Protein AF-A0A4R4UDY0-F1 (afdb_monomer_lite)

InterPro domains:
  IPR011055 Duplicated hybrid motif [G3DSA:2.70.70.10] (21-161)
  IPR011055 Duplicated hybrid motif [SSF51261] (50-154)
  IPR016047 M23ase, beta-sheet core domain [PF01551] (71-154)
  IPR050570 Bacterial cell wall metabolism enzyme [PTHR21666] (38-166)

pLDDT: mean 85.07, std 16.17, range [31.94, 98.69]

Foldseek 3Di:
DDDDDDDDDDDDDDPPPPPPPPPPPPPPPPPPDWFDPDPQFWQQAAAQQKWKKAADDPPDPQKIKTHRPPDAQFFGFGWGRAWFFWQDADQDAQQGTKIKGDPDRQKIKMKGQFPHAPDHGRDTDGQGFTGGGWHHGHNGPTTIIMMFMGGNNHTDFDDHPNDTDDHPGDMDMDTTNRNIFAKWWWWQFQQQQWIFTHHLVLDDGTDIDRDDHHPWAFQWWFADPDSWTWGWTQDLQQQWIWTQDPVRDIDIGHDDPSDGDWHWAWWFADPDPITWTWTQRQVQQWIWTQDPVRDTDIDHDPPRHPQWHWQWWFADPDPIIWTWTQRLQQCWIWTQDPVRDTDIDRHGDRRWAWAWGRNDNDDTIWTWTQDLQQCWIWTQDPVRDTDIHRNDDNDPRIHINIIGHD

Sequence (406 aa):
MGPVRRTAGLVVVVCSALTIGIASGAAEAASKTSAGPRPDFRAPWPCKQIRDYFHHSSEVSNAIDFNVAGSADLGTPALASAAGTVVSARSNGGYGNEVVVDHGGGWRTRVAHLNTFSVAAGQAVARGQELGKVGSTGNSSGPHLHYEQIADGVRVPIVVDGAAMRYDGQTYRHTSNNCGTISNLAVYRSSEAMFYIRHLDGSGAPRQVRFGQRDDLPAVGHYEDSNFDNLAVYRQSDSAFHIRKANGDPWRIPFGDGTKGDLPAPGRFENSNYDNLAVFRPSNGTFYIRSADGSTLPVPFPNAREGDVPAIGHYENSSYDNLAIYRRSEGAYYIRWASGKVDKIQFGNPGDLPAPGYFQAGRYTNLAVYRPSTSTFHIRMADLSITRIVFGDGSKGDRPAIGKFE

Secondary structure (DSSP, 8-state):
--PPPP--------------------------PPP-SPP-PPPSS-TT-EEEEE---TTSTTEEEEEETTS--TTPEEE-SSSEEEEEEEE-GGG-EEEEEE-STTEEEEEEEEEEE---TT-EE-TT-EEEEEB--SS-SS-BEEEEEEETTEEE--EETTEEPP-SS--EEEE----TT-PBEEEEETTTTEEEEE-TT--SPPEEEE-S-TTPEE--B--SSSSSPBPEEEETTTTEEEEE-TTS-EEEEE-SSS-S--EE--B--SSSSSPBPEEEETTTTEEEEE-TTS-EEEEEPTT--TTEEE--B--SSSSSPBPEEEETTTTEEEEE-TTS-EEEEE-S-TT-EE--B--SSSSSPBPEEEEGGGTEEEEE-TTS-EEEEE-SS--TTEEE--B---

Organism: NCBI:txid1848322

Structure (mmCIF, N/CA/C/O backbone):
data_AF-A0A4R4UDY0-F1
#
_entry.id   AF-A0A4R4UDY0-F1
#
loop_
_atom_site.group_PDB
_atom_site.id
_atom_site.type_symbol
_atom_site.label_atom_id
_atom_site.label_alt_id
_atom_site.label_comp_id
_atom_site.label_asym_id
_atom_site.label_entity_id
_atom_site.label_seq_id
_atom_site.pdbx_PDB_ins_code
_atom_site.Cartn_x
_atom_site.Cartn_y
_atom_site.Cartn_z
_atom_site.occupancy
_atom_site.B_iso_or_equiv
_atom_site.auth_seq_id
_atom_site.auth_comp_id
_atom_site.auth_asym_id
_atom_site.auth_atom_id
_atom_site.pdbx_PDB_model_num
ATOM 1 N N . MET A 1 1 ? 84.890 60.212 40.123 1.00 40.66 1 MET A N 1
ATOM 2 C CA . MET A 1 1 ? 84.883 58.763 40.426 1.00 40.66 1 MET A CA 1
ATOM 3 C C . MET A 1 1 ? 83.659 58.162 39.751 1.00 40.66 1 MET A C 1
ATOM 5 O O . MET A 1 1 ? 82.574 58.592 40.089 1.00 40.66 1 MET A O 1
ATOM 9 N N . GLY A 1 2 ? 83.673 57.265 38.775 1.00 39.62 2 GLY A N 1
ATOM 10 C CA . GLY A 1 2 ? 84.636 56.764 37.794 1.00 39.62 2 GLY A CA 1
ATOM 11 C C . GLY A 1 2 ? 83.768 56.148 36.666 1.00 39.62 2 GLY A C 1
ATOM 12 O O . GLY A 1 2 ? 82.659 55.699 36.964 1.00 39.62 2 GLY A O 1
ATOM 13 N N . PRO A 1 3 ? 84.170 56.189 35.384 1.00 43.31 3 PRO A N 1
ATOM 14 C CA . PRO A 1 3 ? 83.298 55.782 34.284 1.00 43.31 3 PRO A CA 1
ATOM 15 C C . PRO A 1 3 ? 83.154 54.256 34.199 1.00 43.31 3 PRO A C 1
ATOM 17 O O . PRO A 1 3 ? 84.120 53.504 34.337 1.00 43.31 3 PRO A O 1
ATOM 20 N N . VAL A 1 4 ? 81.915 53.824 33.961 1.00 42.16 4 VAL A N 1
ATOM 21 C CA . VAL A 1 4 ? 81.475 52.429 33.861 1.00 42.16 4 VAL A CA 1
ATOM 22 C C . VAL A 1 4 ? 82.091 51.763 32.626 1.00 42.16 4 VAL A C 1
ATOM 24 O O . VAL A 1 4 ? 81.915 52.216 31.494 1.00 42.16 4 VAL A O 1
ATOM 27 N N . ARG A 1 5 ? 82.828 50.672 32.863 1.00 42.75 5 ARG A N 1
ATOM 28 C CA . ARG A 1 5 ? 83.401 49.789 31.840 1.00 42.75 5 ARG A CA 1
ATOM 29 C C . ARG A 1 5 ? 82.304 48.938 31.201 1.00 42.75 5 ARG A C 1
ATOM 31 O O . ARG A 1 5 ? 81.519 48.301 31.896 1.00 42.75 5 ARG A O 1
ATOM 38 N N . ARG A 1 6 ? 82.304 48.904 29.867 1.00 41.53 6 ARG A N 1
ATOM 39 C CA . ARG A 1 6 ? 81.510 47.996 29.033 1.00 41.53 6 ARG A CA 1
ATOM 40 C C . ARG A 1 6 ? 82.044 46.568 29.173 1.00 41.53 6 ARG A C 1
ATOM 42 O O . ARG A 1 6 ? 83.209 46.328 28.868 1.00 41.53 6 ARG A O 1
ATOM 49 N N . THR A 1 7 ? 81.192 45.633 29.574 1.00 43.50 7 THR A N 1
ATOM 50 C CA . THR A 1 7 ? 81.410 44.191 29.419 1.00 43.50 7 THR A CA 1
ATOM 51 C C . THR A 1 7 ? 80.492 43.672 28.316 1.00 43.50 7 THR A C 1
ATOM 53 O O . THR A 1 7 ? 79.285 43.900 28.325 1.00 43.50 7 THR A O 1
ATOM 56 N N . ALA A 1 8 ? 81.096 43.027 27.319 1.00 39.06 8 ALA A N 1
ATOM 57 C CA . ALA A 1 8 ? 80.409 42.380 26.212 1.00 39.06 8 ALA A CA 1
ATOM 58 C C . ALA A 1 8 ? 79.735 41.092 26.709 1.00 39.06 8 ALA A C 1
ATOM 60 O O . ALA A 1 8 ? 80.410 40.179 27.180 1.00 39.06 8 ALA A O 1
ATOM 61 N N . GLY A 1 9 ? 78.406 41.036 26.621 1.00 37.38 9 GLY A N 1
ATOM 62 C CA . GLY A 1 9 ? 77.625 39.820 26.820 1.00 37.38 9 GLY A CA 1
ATOM 63 C C . GLY A 1 9 ? 77.517 39.049 25.508 1.00 37.38 9 GLY A C 1
ATOM 64 O O . GLY A 1 9 ? 76.977 39.558 24.528 1.00 37.38 9 GLY A O 1
ATOM 65 N N . LEU A 1 10 ? 78.053 37.832 25.498 1.00 36.06 10 LEU A N 1
ATOM 66 C CA . LEU A 1 10 ? 77.911 36.845 24.434 1.00 36.06 10 LEU A CA 1
ATOM 67 C C . LEU A 1 10 ? 76.435 36.407 24.354 1.00 36.06 10 LEU A C 1
ATOM 69 O O . LEU A 1 10 ? 75.957 35.683 25.224 1.00 36.06 10 LEU A O 1
ATOM 73 N N . VAL A 1 11 ? 75.702 36.858 23.334 1.00 38.06 11 VAL A N 1
ATOM 74 C CA . VAL A 1 11 ? 74.357 36.350 23.023 1.00 38.06 11 VAL A CA 1
ATOM 75 C C . VAL A 1 11 ? 74.519 35.088 22.181 1.00 38.06 11 VAL A C 1
ATOM 77 O O . VAL A 1 11 ? 74.961 35.143 21.036 1.00 38.06 11 VAL A O 1
ATOM 80 N N . VAL A 1 12 ? 74.174 33.941 22.763 1.00 38.50 12 VAL A N 1
ATOM 81 C CA . VAL A 1 12 ? 74.032 32.674 22.041 1.00 38.50 12 VAL A CA 1
ATOM 82 C C . VAL A 1 12 ? 72.767 32.765 21.187 1.00 38.50 12 VAL A C 1
ATOM 84 O O . VAL A 1 12 ? 71.652 32.714 21.703 1.00 38.50 12 VAL A O 1
ATOM 87 N N . VAL A 1 13 ? 72.937 32.927 19.876 1.00 38.19 13 VAL A N 1
ATOM 88 C CA . VAL A 1 13 ? 71.858 32.778 18.894 1.00 38.19 13 VAL A CA 1
ATOM 89 C C . VAL A 1 13 ? 71.646 31.282 18.674 1.00 38.19 13 VAL A C 1
ATOM 91 O O . VAL A 1 13 ? 72.455 30.616 18.032 1.00 38.19 13 VAL A O 1
ATOM 94 N N . VAL A 1 14 ? 70.564 30.739 19.229 1.00 38.47 14 VAL A N 1
ATOM 95 C CA . VAL A 1 14 ? 70.079 29.405 18.866 1.00 38.47 14 VAL A CA 1
ATOM 96 C C . VAL A 1 14 ? 69.400 29.530 17.502 1.00 38.47 14 VAL A C 1
ATOM 98 O O . VAL A 1 14 ? 68.281 30.025 17.398 1.00 38.47 14 VAL A O 1
ATOM 101 N N . CYS A 1 15 ? 70.092 29.111 16.442 1.00 31.94 15 CYS A N 1
ATOM 102 C CA . CYS A 1 15 ? 69.488 28.899 15.129 1.00 31.94 15 CYS A CA 1
ATOM 103 C C . CYS A 1 15 ? 68.522 27.710 15.211 1.00 31.94 15 CYS A C 1
ATOM 105 O O . CYS A 1 15 ? 68.931 26.555 15.100 1.00 31.94 15 CYS A O 1
ATOM 107 N N . SER A 1 16 ? 67.231 27.979 15.392 1.00 39.44 16 SER A N 1
ATOM 108 C CA . SER A 1 16 ? 66.182 26.997 15.125 1.00 39.44 16 SER A CA 1
ATOM 109 C C . SER A 1 16 ? 66.080 26.813 13.610 1.00 39.44 16 SER A C 1
ATOM 111 O O . SER A 1 16 ? 65.506 27.644 12.909 1.00 39.44 16 SER A O 1
ATOM 113 N N . ALA A 1 17 ? 66.685 25.746 13.090 1.00 39.19 17 ALA A N 1
ATOM 114 C CA . ALA A 1 17 ? 66.494 25.329 11.709 1.00 39.19 17 ALA A CA 1
ATOM 115 C C . ALA A 1 17 ? 65.023 24.931 11.516 1.00 39.19 17 ALA A C 1
ATOM 117 O O . ALA A 1 17 ? 64.579 23.890 11.996 1.00 39.19 17 ALA A O 1
ATOM 118 N N . LEU A 1 18 ? 64.260 25.787 10.837 1.00 36.94 18 LEU A N 1
ATOM 119 C CA . LEU A 1 18 ? 62.911 25.480 10.384 1.00 36.94 18 LEU A CA 1
ATOM 120 C C . LEU A 1 18 ? 63.035 24.530 9.185 1.00 36.94 18 LEU A C 1
ATOM 122 O O . LEU A 1 18 ? 63.190 24.959 8.043 1.00 36.94 18 LEU A O 1
ATOM 126 N N . THR A 1 19 ? 63.024 23.225 9.438 1.00 38.09 19 THR A N 1
ATOM 127 C CA . THR A 1 19 ? 62.835 22.239 8.377 1.00 38.09 19 THR A CA 1
ATOM 128 C C . THR A 1 19 ? 61.387 22.329 7.909 1.00 38.09 19 THR A C 1
ATOM 130 O O . THR A 1 19 ? 60.463 21.860 8.569 1.00 38.09 19 THR A O 1
ATOM 133 N N . ILE A 1 20 ? 61.178 22.959 6.752 1.00 42.53 20 ILE A N 1
ATOM 134 C CA . ILE A 1 20 ? 59.930 22.833 6.000 1.00 42.53 20 ILE A CA 1
ATOM 135 C C . ILE A 1 20 ? 59.875 21.383 5.514 1.00 42.53 20 ILE A C 1
ATOM 137 O O . ILE A 1 20 ? 60.426 21.027 4.474 1.00 42.53 20 ILE A O 1
ATOM 141 N N . GLY A 1 21 ? 59.263 20.522 6.323 1.00 37.59 21 GLY A N 1
ATOM 142 C CA . GLY A 1 21 ? 58.846 19.201 5.894 1.00 37.59 21 GLY A CA 1
ATOM 143 C C . GLY A 1 21 ? 57.760 19.383 4.847 1.00 37.59 21 GLY A C 1
ATOM 144 O O . GLY A 1 21 ? 56.622 19.708 5.177 1.00 37.59 21 GLY A O 1
ATOM 145 N N . ILE A 1 22 ? 58.117 19.202 3.577 1.00 42.69 22 ILE A N 1
ATOM 146 C CA . ILE A 1 22 ? 57.141 19.024 2.510 1.00 42.69 22 ILE A CA 1
ATOM 147 C C . ILE A 1 22 ? 56.480 17.679 2.806 1.00 42.69 22 ILE A C 1
ATOM 149 O O . ILE A 1 22 ? 57.000 16.624 2.448 1.00 42.69 22 ILE A O 1
ATOM 153 N N . ALA A 1 23 ? 55.371 17.709 3.544 1.00 40.59 23 ALA A N 1
ATOM 154 C CA . ALA A 1 23 ? 54.491 16.565 3.648 1.00 40.59 23 ALA A CA 1
ATOM 155 C C . ALA A 1 23 ? 53.982 16.299 2.230 1.00 40.59 23 ALA A C 1
ATOM 157 O O . ALA A 1 23 ? 53.102 16.995 1.722 1.00 40.59 23 ALA A O 1
ATOM 158 N N . SER A 1 24 ? 54.593 15.323 1.562 1.00 47.44 24 SER A N 1
ATOM 159 C CA . SER A 1 24 ? 53.989 14.684 0.407 1.00 47.44 24 SER A CA 1
ATOM 160 C C . SER A 1 24 ? 52.741 13.985 0.928 1.00 47.44 24 SER A C 1
ATOM 162 O O . SER A 1 24 ? 52.773 12.854 1.404 1.00 47.44 24 SER A O 1
ATOM 164 N N . GLY A 1 25 ? 51.627 14.714 0.913 1.00 39.59 25 GLY A N 1
ATOM 165 C CA . GLY A 1 25 ? 50.310 14.121 1.002 1.00 39.59 25 GLY A CA 1
ATOM 166 C C . GLY A 1 25 ? 50.135 13.263 -0.238 1.00 39.59 25 GLY A C 1
ATOM 167 O O . GLY A 1 25 ? 49.620 13.727 -1.252 1.00 39.59 25 GLY A O 1
ATOM 168 N N . ALA A 1 26 ? 50.605 12.018 -0.176 1.00 41.47 26 ALA A N 1
ATOM 169 C CA . ALA A 1 26 ? 49.999 10.966 -0.956 1.00 41.47 26 ALA A CA 1
ATOM 170 C C . ALA A 1 26 ? 48.538 10.959 -0.512 1.00 41.47 26 ALA A C 1
ATOM 172 O O . ALA A 1 26 ? 48.216 10.510 0.585 1.00 41.47 26 ALA A O 1
ATOM 173 N N . ALA A 1 27 ? 47.671 11.569 -1.320 1.00 43.50 27 ALA A N 1
ATOM 174 C CA . ALA A 1 27 ? 46.255 11.306 -1.228 1.00 43.50 27 ALA A CA 1
ATOM 175 C C . ALA A 1 27 ? 46.132 9.785 -1.311 1.00 43.50 27 ALA A C 1
ATOM 177 O O . ALA A 1 27 ? 46.446 9.199 -2.350 1.00 43.50 27 ALA A O 1
ATOM 178 N N . GLU A 1 28 ? 45.768 9.145 -0.200 1.00 41.00 28 GLU A N 1
ATOM 179 C CA . GLU A 1 28 ? 45.269 7.783 -0.235 1.00 41.00 28 GLU A CA 1
ATOM 180 C C . GLU A 1 28 ? 44.156 7.796 -1.272 1.00 41.00 28 GLU A C 1
ATOM 182 O O . GLU A 1 28 ? 43.110 8.424 -1.088 1.00 41.00 28 GLU A O 1
ATOM 187 N N . ALA A 1 29 ? 44.436 7.189 -2.425 1.00 40.78 29 ALA A N 1
ATOM 188 C CA . ALA A 1 29 ? 43.420 6.901 -3.404 1.00 40.78 29 ALA A CA 1
ATOM 189 C C . ALA A 1 29 ? 42.373 6.092 -2.648 1.00 40.78 29 ALA A C 1
ATOM 191 O O . ALA A 1 29 ? 42.634 4.947 -2.276 1.00 40.78 29 ALA A O 1
ATOM 192 N N . ALA A 1 30 ? 41.236 6.724 -2.347 1.00 43.97 30 ALA A N 1
ATOM 193 C CA . ALA A 1 30 ? 40.106 6.054 -1.745 1.00 43.97 30 ALA A CA 1
ATOM 194 C C . ALA A 1 30 ? 39.859 4.799 -2.581 1.00 43.97 30 ALA A C 1
ATOM 196 O O . ALA A 1 30 ? 39.531 4.889 -3.769 1.00 43.97 30 ALA A O 1
ATOM 197 N N . SER A 1 31 ? 40.126 3.640 -1.979 1.00 41.72 31 SER A N 1
ATOM 198 C CA . SER A 1 31 ? 39.797 2.350 -2.559 1.00 41.72 31 SER A CA 1
ATOM 199 C C . SER A 1 31 ? 38.344 2.445 -2.998 1.00 41.72 31 SER A C 1
ATOM 201 O O . SER A 1 31 ? 37.472 2.694 -2.163 1.00 41.72 31 SER A O 1
ATOM 203 N N . LYS A 1 32 ? 38.088 2.356 -4.310 1.00 49.34 32 LYS A N 1
ATOM 204 C CA . LYS A 1 32 ? 36.725 2.251 -4.827 1.00 49.34 32 LYS A CA 1
ATOM 205 C C . LYS A 1 32 ? 36.153 0.979 -4.218 1.00 49.34 32 LYS A C 1
ATOM 207 O O . LYS A 1 32 ? 36.441 -0.116 -4.691 1.00 49.34 32 LYS A O 1
ATOM 212 N N . THR A 1 33 ? 35.409 1.127 -3.130 1.00 54.09 33 THR A N 1
ATOM 213 C CA . THR A 1 33 ? 34.616 0.048 -2.561 1.00 54.09 33 THR A CA 1
ATOM 214 C C . THR A 1 33 ? 33.698 -0.435 -3.670 1.00 54.09 33 THR A C 1
ATOM 216 O O . THR A 1 33 ? 32.948 0.370 -4.218 1.00 54.09 33 THR A O 1
ATOM 219 N N . SER A 1 34 ? 33.813 -1.710 -4.035 1.00 77.81 34 SER A N 1
ATOM 220 C CA . SER A 1 34 ? 32.902 -2.348 -4.978 1.00 77.81 34 SER A CA 1
ATOM 221 C C . SER A 1 34 ? 31.464 -2.183 -4.504 1.00 77.81 34 SER A C 1
ATOM 223 O O . SER A 1 34 ? 31.216 -2.204 -3.294 1.00 77.81 34 SER A O 1
ATOM 225 N N . ALA A 1 35 ? 30.539 -2.090 -5.452 1.00 84.12 35 ALA A N 1
ATOM 226 C CA . ALA A 1 35 ? 29.121 -1.983 -5.191 1.00 84.12 35 ALA A CA 1
ATOM 227 C C . ALA A 1 35 ? 28.714 -3.065 -4.192 1.00 84.12 35 ALA A C 1
ATOM 229 O O . ALA A 1 35 ? 29.203 -4.201 -4.231 1.00 84.12 35 ALA A O 1
ATOM 230 N N . GLY A 1 36 ? 27.826 -2.690 -3.276 1.00 80.88 36 GLY A N 1
ATOM 231 C CA . GLY A 1 36 ? 27.276 -3.603 -2.288 1.00 80.88 36 GLY A CA 1
ATOM 232 C C . GLY A 1 36 ? 26.462 -4.729 -2.939 1.00 80.88 36 GLY A C 1
ATOM 233 O O . GLY A 1 36 ? 26.394 -4.842 -4.168 1.00 80.88 36 GLY A O 1
ATOM 234 N N . PRO A 1 37 ? 25.796 -5.572 -2.134 1.00 83.75 37 PRO A N 1
ATOM 235 C CA . PRO A 1 37 ? 24.913 -6.611 -2.652 1.00 83.75 37 PRO A CA 1
ATOM 236 C C . PRO A 1 37 ? 23.915 -6.046 -3.667 1.00 83.75 37 PRO A C 1
ATOM 238 O O . PRO A 1 37 ? 23.317 -4.994 -3.441 1.00 83.75 37 PRO A O 1
ATOM 241 N N . ARG A 1 38 ? 23.743 -6.743 -4.796 1.00 85.56 38 ARG A N 1
ATOM 242 C CA . ARG A 1 38 ? 22.793 -6.332 -5.834 1.00 85.56 38 ARG A CA 1
ATOM 243 C C . ARG A 1 38 ? 21.373 -6.300 -5.248 1.00 85.56 38 ARG A C 1
ATOM 245 O O . ARG A 1 38 ? 20.941 -7.329 -4.725 1.00 85.56 38 ARG A O 1
ATOM 252 N N . PRO A 1 39 ? 20.631 -5.185 -5.378 1.00 83.38 39 PRO A N 1
ATOM 253 C CA . PRO A 1 39 ? 19.218 -5.151 -5.029 1.00 83.38 39 PRO A CA 1
ATOM 254 C C . PRO A 1 39 ? 18.422 -6.212 -5.795 1.00 83.38 39 PRO A C 1
ATOM 256 O O . PRO A 1 39 ? 18.735 -6.535 -6.941 1.00 83.38 39 PRO A O 1
ATOM 259 N N . ASP A 1 40 ? 17.350 -6.718 -5.191 1.00 82.00 40 ASP A N 1
ATOM 260 C CA . ASP A 1 40 ? 16.395 -7.608 -5.859 1.00 82.00 40 ASP A CA 1
ATOM 261 C C . ASP A 1 40 ? 15.564 -6.829 -6.894 1.00 82.00 40 ASP A C 1
ATOM 263 O O . ASP A 1 40 ? 14.416 -6.432 -6.664 1.00 82.00 40 ASP A O 1
ATOM 267 N N . PHE A 1 41 ? 16.196 -6.537 -8.031 1.00 91.31 41 PHE A N 1
ATOM 268 C CA . PHE A 1 41 ? 15.585 -5.810 -9.127 1.00 91.31 41 PHE A CA 1
ATOM 269 C C . PHE A 1 41 ? 14.473 -6.635 -9.758 1.00 91.31 41 PHE A C 1
ATOM 271 O O . PHE A 1 41 ? 14.642 -7.797 -10.123 1.00 91.31 41 PHE A O 1
ATOM 278 N N . ARG A 1 42 ? 13.325 -5.995 -9.943 1.00 92.00 42 ARG A N 1
ATOM 279 C CA . ARG A 1 42 ? 12.190 -6.539 -10.679 1.00 92.00 42 ARG A CA 1
ATOM 280 C C . ARG A 1 42 ? 12.130 -5.920 -12.065 1.00 92.00 42 ARG A C 1
ATOM 282 O O . ARG A 1 42 ? 12.609 -4.802 -12.279 1.00 92.00 42 ARG A O 1
ATOM 289 N N . ALA A 1 43 ? 11.550 -6.645 -13.012 1.00 95.25 43 ALA A N 1
ATOM 290 C CA . ALA A 1 43 ? 11.387 -6.161 -14.376 1.00 95.25 43 ALA A CA 1
ATOM 291 C C . ALA A 1 43 ? 10.713 -4.764 -14.406 1.00 95.25 43 ALA A C 1
ATOM 293 O O . ALA A 1 43 ? 9.707 -4.568 -13.730 1.00 95.25 43 ALA A O 1
ATOM 294 N N . PRO A 1 44 ? 11.224 -3.757 -15.134 1.00 95.12 44 PRO A N 1
ATOM 295 C CA . PRO A 1 44 ? 10.741 -2.365 -15.075 1.00 95.12 44 PRO A CA 1
ATOM 296 C C . PRO A 1 44 ? 9.382 -2.122 -15.770 1.00 95.12 44 PRO A C 1
ATOM 298 O O . PRO A 1 44 ? 9.150 -1.067 -16.352 1.00 95.12 44 PRO A O 1
ATOM 301 N N . TRP A 1 45 ? 8.461 -3.082 -15.725 1.00 92.44 45 TRP A N 1
ATOM 302 C CA . TRP A 1 45 ? 7.125 -2.999 -16.317 1.00 92.44 45 TRP A CA 1
ATOM 303 C C . TRP A 1 45 ? 6.097 -3.767 -15.462 1.00 92.44 45 TRP A C 1
ATOM 305 O O . TRP A 1 45 ? 6.497 -4.550 -14.593 1.00 92.44 45 TRP A O 1
ATOM 315 N N . PRO A 1 46 ? 4.781 -3.552 -15.665 1.00 84.06 46 PRO A N 1
ATOM 316 C CA . PRO A 1 46 ? 3.730 -4.095 -14.805 1.00 84.06 46 PRO A CA 1
ATOM 317 C C . PRO A 1 46 ? 3.814 -5.596 -14.500 1.00 84.06 46 PRO A C 1
ATOM 319 O O . PRO A 1 46 ? 4.147 -6.412 -15.358 1.00 84.06 46 PRO A O 1
ATOM 322 N N . CYS A 1 47 ? 3.444 -5.947 -13.267 1.00 80.31 47 CYS A N 1
ATOM 323 C CA . CYS A 1 47 ? 3.288 -7.316 -12.770 1.00 80.31 47 CYS A CA 1
ATOM 324 C C . CYS A 1 47 ? 2.596 -8.231 -13.783 1.00 80.31 47 CYS A C 1
ATOM 326 O O . CYS A 1 47 ? 1.554 -7.876 -14.332 1.00 80.31 47 CYS A O 1
ATOM 328 N N . LYS A 1 48 ? 3.153 -9.426 -13.989 1.00 79.62 48 LYS A N 1
ATOM 329 C CA . LYS A 1 48 ? 2.648 -10.478 -14.887 1.00 79.62 48 LYS A CA 1
ATOM 330 C C . LYS A 1 48 ? 2.513 -10.087 -16.357 1.00 79.62 48 LYS A C 1
ATOM 332 O O . LYS A 1 48 ? 2.212 -10.957 -17.170 1.00 79.62 48 LYS A O 1
ATOM 337 N N . GLN A 1 49 ? 2.803 -8.843 -16.735 1.00 81.62 49 GLN A N 1
ATOM 338 C CA . GLN A 1 49 ? 2.951 -8.50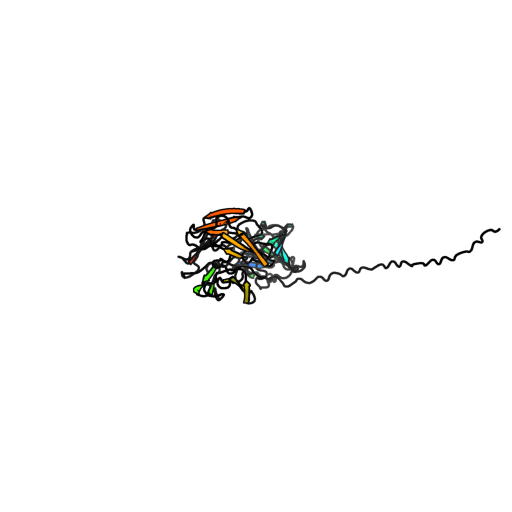5 -18.137 1.00 81.62 49 GLN A CA 1
ATOM 339 C C . GLN A 1 49 ? 4.202 -9.195 -18.678 1.00 81.62 49 GLN A C 1
ATOM 341 O O . GLN A 1 49 ? 5.267 -9.245 -18.047 1.00 81.62 49 GLN A O 1
ATOM 346 N N . ILE A 1 50 ? 4.032 -9.729 -19.878 1.00 87.56 50 ILE A N 1
ATOM 347 C CA . ILE A 1 50 ? 5.060 -10.437 -20.607 1.00 87.56 50 ILE A CA 1
ATOM 348 C C . ILE A 1 50 ? 5.671 -9.484 -21.629 1.00 87.56 50 ILE A C 1
ATOM 350 O O . ILE A 1 50 ? 4.943 -8.840 -22.390 1.00 87.56 50 ILE A O 1
ATOM 354 N N . ARG A 1 51 ? 7.000 -9.398 -21.640 1.00 91.75 51 ARG A N 1
ATOM 355 C CA . ARG A 1 51 ? 7.744 -8.668 -22.663 1.00 91.75 51 ARG A CA 1
ATOM 356 C C . ARG A 1 51 ? 8.719 -9.582 -23.375 1.00 91.75 51 ARG A C 1
ATOM 358 O O . ARG A 1 51 ? 9.346 -10.438 -22.745 1.00 91.75 51 ARG A O 1
ATOM 365 N N . ASP A 1 52 ? 8.815 -9.381 -24.678 1.00 92.81 52 ASP A N 1
ATOM 366 C CA . ASP A 1 52 ? 9.894 -9.926 -25.480 1.00 92.81 52 ASP A CA 1
ATOM 367 C C . ASP A 1 52 ? 11.113 -9.013 -25.306 1.00 92.81 52 ASP A C 1
ATOM 369 O O . ASP A 1 52 ? 10.974 -7.797 -25.169 1.00 92.81 52 ASP A O 1
ATOM 373 N N . TYR A 1 53 ? 12.302 -9.596 -25.237 1.00 91.62 53 TYR A N 1
ATOM 374 C CA . TYR A 1 53 ? 13.545 -8.859 -25.079 1.00 91.62 53 TYR A CA 1
ATOM 375 C C . TYR A 1 53 ? 14.631 -9.442 -25.962 1.00 91.62 53 TYR A C 1
ATOM 377 O O . TYR A 1 53 ? 14.673 -10.648 -26.218 1.00 91.62 53 TYR A O 1
ATOM 385 N N . PHE A 1 54 ? 15.514 -8.572 -26.421 1.00 83.88 54 PHE A N 1
ATOM 386 C CA . PHE A 1 54 ? 16.681 -8.943 -27.199 1.00 83.88 54 PHE A CA 1
ATOM 387 C C . PHE A 1 54 ? 17.774 -7.893 -27.000 1.00 83.88 54 PHE A C 1
ATOM 389 O O . PHE A 1 54 ? 17.538 -6.796 -26.492 1.00 83.88 54 PHE A O 1
ATOM 396 N N . HIS A 1 55 ? 18.994 -8.250 -27.377 1.00 81.12 55 HIS A N 1
ATOM 397 C CA . HIS A 1 55 ? 20.132 -7.345 -27.341 1.00 81.12 55 HIS A CA 1
ATOM 398 C C . HIS A 1 55 ? 20.438 -6.888 -28.773 1.00 81.12 55 HIS A C 1
ATOM 400 O O . HIS A 1 55 ? 20.831 -7.709 -29.600 1.00 81.12 55 HIS A O 1
ATOM 406 N N . HIS A 1 56 ? 20.195 -5.609 -29.085 1.00 62.66 56 HIS A N 1
ATOM 407 C CA . HIS A 1 56 ? 20.151 -5.122 -30.470 1.00 62.66 56 HIS A CA 1
ATOM 408 C C . HIS A 1 56 ? 21.538 -4.953 -31.132 1.00 62.66 56 HIS A C 1
ATOM 410 O O . HIS A 1 56 ? 21.635 -5.118 -32.347 1.00 62.66 56 HIS A O 1
ATOM 416 N N . SER A 1 57 ? 22.629 -4.639 -30.417 1.00 61.78 57 SER A N 1
ATOM 417 C CA . SER A 1 57 ? 23.978 -4.629 -31.023 1.00 61.78 57 SER A CA 1
ATOM 418 C C . SER A 1 57 ? 25.124 -4.518 -30.007 1.00 61.78 57 SER A C 1
ATOM 420 O O . SER A 1 57 ? 24.953 -4.058 -28.879 1.00 61.78 57 SER A O 1
ATOM 422 N N . SER A 1 58 ? 26.334 -4.854 -30.466 1.00 52.28 58 SER A N 1
ATOM 423 C CA . SER A 1 58 ? 27.612 -4.725 -29.751 1.00 52.28 58 SER A CA 1
ATOM 424 C C . SER A 1 58 ? 28.040 -3.285 -29.410 1.00 52.28 58 SER A C 1
ATOM 426 O O . SER A 1 58 ? 29.086 -3.107 -28.789 1.00 52.28 58 SER A O 1
ATOM 428 N N . GLU A 1 59 ? 27.286 -2.255 -29.811 1.00 53.91 59 GLU A N 1
ATOM 429 C CA . GLU A 1 59 ? 27.624 -0.843 -29.555 1.00 53.91 59 GLU A CA 1
ATOM 430 C C . GLU A 1 59 ? 27.241 -0.371 -28.140 1.00 53.91 59 GLU A C 1
ATOM 432 O O . GLU A 1 59 ? 27.807 0.606 -27.645 1.00 53.91 59 GLU A O 1
ATOM 437 N N . VAL A 1 60 ? 26.329 -1.071 -27.447 1.00 64.31 60 VAL A N 1
ATOM 438 C CA . VAL A 1 60 ? 25.876 -0.695 -26.095 1.00 64.31 60 VAL A CA 1
ATOM 439 C C . VAL A 1 60 ? 26.039 -1.863 -25.126 1.00 64.31 60 VAL A C 1
ATOM 441 O O . VAL A 1 60 ? 25.165 -2.712 -24.990 1.00 64.31 60 VAL A O 1
ATOM 444 N N . SER A 1 61 ? 27.162 -1.917 -24.408 1.00 75.31 61 SER A N 1
ATOM 445 C CA . SER A 1 61 ? 27.398 -2.992 -23.440 1.00 75.31 61 SER A CA 1
ATOM 446 C C . SER A 1 61 ? 26.353 -2.999 -22.315 1.00 75.31 61 SER A C 1
ATOM 448 O O . SER A 1 61 ? 26.093 -1.979 -21.674 1.00 75.31 61 SER A O 1
ATOM 450 N N . ASN A 1 62 ? 25.796 -4.185 -22.045 1.00 86.56 62 ASN A N 1
ATOM 451 C CA . ASN A 1 62 ? 24.904 -4.469 -20.916 1.00 86.56 62 ASN A CA 1
ATOM 452 C C . ASN A 1 62 ? 23.594 -3.653 -20.865 1.00 86.56 62 ASN A C 1
ATOM 454 O O . ASN A 1 62 ? 23.046 -3.434 -19.784 1.00 86.56 62 ASN A O 1
ATOM 458 N N . ALA A 1 63 ? 23.061 -3.264 -22.024 1.00 88.62 63 ALA A N 1
ATOM 459 C CA . ALA A 1 63 ? 21.708 -2.728 -22.165 1.00 88.62 63 ALA A CA 1
ATOM 460 C C . ALA A 1 63 ? 20.790 -3.722 -22.891 1.00 88.62 63 ALA A C 1
ATOM 462 O O . ALA A 1 63 ? 21.251 -4.495 -23.739 1.00 88.62 63 ALA A O 1
ATOM 463 N N . ILE A 1 64 ? 19.505 -3.718 -22.536 1.00 91.38 64 ILE A N 1
ATOM 464 C CA . ILE A 1 64 ? 18.477 -4.554 -23.170 1.00 91.38 64 ILE A CA 1
ATOM 465 C C . ILE A 1 64 ? 17.249 -3.710 -23.483 1.00 91.38 64 ILE A C 1
ATOM 467 O O . ILE A 1 64 ? 16.816 -2.906 -22.651 1.00 91.38 64 ILE A O 1
ATOM 471 N N . ASP A 1 65 ? 16.670 -3.994 -24.645 1.00 91.12 65 ASP A N 1
ATOM 472 C CA . ASP A 1 65 ? 15.404 -3.438 -25.091 1.00 91.12 65 ASP A CA 1
ATOM 473 C C . ASP A 1 65 ? 14.278 -4.439 -24.846 1.00 91.12 65 ASP A C 1
ATOM 475 O O . ASP A 1 65 ? 14.393 -5.632 -25.147 1.00 91.12 65 ASP A O 1
ATOM 479 N N . PHE A 1 66 ? 13.185 -3.940 -24.270 1.00 92.62 66 PHE A N 1
ATOM 480 C CA . PHE A 1 66 ? 12.006 -4.725 -23.927 1.00 92.62 66 PHE A CA 1
ATOM 481 C C . PHE A 1 66 ? 10.773 -4.218 -24.671 1.00 92.62 66 PHE A C 1
ATOM 483 O O . PHE A 1 66 ? 10.383 -3.053 -24.529 1.00 92.62 66 PHE A O 1
ATOM 490 N N . ASN A 1 67 ? 10.086 -5.131 -25.351 1.00 91.12 67 ASN A N 1
ATOM 491 C CA . ASN A 1 67 ? 8.867 -4.868 -26.106 1.00 91.12 67 ASN A CA 1
ATOM 492 C C . ASN A 1 67 ? 7.671 -5.640 -25.548 1.00 91.12 67 ASN A C 1
ATOM 494 O O . ASN A 1 67 ? 7.809 -6.780 -25.106 1.00 91.12 67 ASN A O 1
ATOM 498 N N . VAL A 1 68 ? 6.472 -5.059 -25.576 1.00 82.75 68 VAL A N 1
ATOM 499 C CA . VAL A 1 68 ? 5.252 -5.811 -25.248 1.00 82.75 68 VAL A CA 1
ATOM 500 C C . VAL A 1 68 ? 5.026 -6.888 -26.306 1.00 82.75 68 VAL A C 1
ATOM 502 O O . VAL A 1 68 ? 4.881 -6.598 -27.491 1.00 82.75 68 VAL A O 1
ATOM 505 N N . ALA A 1 69 ? 4.952 -8.147 -25.872 1.00 70.94 69 ALA A N 1
ATOM 506 C CA . ALA A 1 69 ? 4.762 -9.273 -26.777 1.00 70.94 69 ALA A CA 1
ATOM 507 C C . ALA A 1 69 ? 3.436 -9.135 -27.557 1.00 70.94 69 ALA A C 1
ATOM 509 O O . ALA A 1 69 ? 2.356 -9.145 -26.963 1.00 70.94 69 ALA A O 1
ATOM 510 N N . GLY A 1 70 ? 3.516 -9.009 -28.886 1.00 59.81 70 GLY A N 1
ATOM 511 C CA . GLY A 1 70 ? 2.351 -8.966 -29.782 1.00 59.81 70 GLY A CA 1
ATOM 512 C C . GLY A 1 70 ? 1.477 -7.704 -29.702 1.00 59.81 70 GLY A C 1
ATOM 513 O O . GLY A 1 70 ? 0.338 -7.747 -30.160 1.00 59.81 70 GLY A O 1
ATOM 514 N N . SER A 1 71 ? 1.964 -6.599 -29.121 1.00 67.81 71 SER A N 1
ATOM 515 C CA . SER A 1 71 ? 1.215 -5.335 -28.985 1.00 67.81 71 SER A CA 1
ATOM 516 C C . SER A 1 71 ? 2.126 -4.104 -29.119 1.00 67.81 71 SER A C 1
ATOM 518 O O . SER A 1 71 ? 3.339 -4.233 -29.245 1.00 67.81 71 SER A O 1
ATOM 520 N N . ALA A 1 72 ? 1.546 -2.901 -29.102 1.00 78.38 72 ALA A N 1
ATOM 521 C CA . ALA A 1 72 ? 2.281 -1.640 -29.169 1.00 78.38 72 ALA A CA 1
ATOM 522 C C . ALA A 1 72 ? 2.847 -1.225 -27.797 1.00 78.38 72 ALA A C 1
ATOM 524 O O . ALA A 1 72 ? 2.134 -1.192 -26.795 1.00 78.38 72 ALA A O 1
ATOM 525 N N . ASP A 1 73 ? 4.123 -0.840 -27.769 1.00 85.06 73 ASP A N 1
ATOM 526 C CA . ASP A 1 73 ? 4.825 -0.372 -26.567 1.00 85.06 73 ASP A CA 1
ATOM 527 C C . ASP A 1 73 ? 4.499 1.069 -26.162 1.00 85.06 73 ASP A C 1
ATOM 529 O O . ASP A 1 73 ? 4.627 1.432 -24.988 1.00 85.06 73 ASP A O 1
ATOM 533 N N . LEU A 1 74 ? 4.094 1.903 -27.122 1.00 90.81 74 LEU A N 1
ATOM 534 C CA . LEU A 1 74 ? 3.889 3.334 -26.915 1.00 90.81 74 LEU A CA 1
ATOM 535 C C . LEU A 1 74 ? 2.881 3.598 -25.789 1.00 90.81 74 LEU A C 1
ATOM 537 O O . LEU A 1 74 ? 1.752 3.116 -25.816 1.00 90.81 74 LEU A O 1
ATOM 541 N N . GLY A 1 75 ? 3.280 4.407 -24.809 1.00 84.19 75 GLY A N 1
ATOM 542 C CA . GLY A 1 75 ? 2.417 4.802 -23.699 1.00 84.19 75 GLY A CA 1
ATOM 543 C C . GLY A 1 75 ? 2.309 3.771 -22.574 1.00 84.19 75 GLY A C 1
ATOM 544 O O . GLY A 1 75 ? 1.649 4.046 -21.570 1.00 84.19 75 GLY A O 1
ATOM 545 N N . THR A 1 76 ? 2.953 2.606 -22.689 1.00 86.88 76 THR A N 1
ATOM 546 C CA . THR A 1 76 ? 2.961 1.614 -21.604 1.00 86.88 76 THR A CA 1
ATOM 547 C C . THR A 1 76 ? 3.803 2.096 -20.410 1.00 86.88 76 THR A C 1
ATOM 549 O O . THR A 1 76 ? 4.739 2.872 -20.601 1.00 86.88 76 THR A O 1
ATOM 552 N N . PRO A 1 77 ? 3.488 1.698 -19.162 1.00 87.44 77 PRO A N 1
ATOM 553 C CA . PRO A 1 77 ? 4.250 2.138 -17.990 1.00 87.44 77 PRO A CA 1
ATOM 554 C C . PRO A 1 77 ? 5.689 1.605 -17.963 1.00 87.44 77 PRO A C 1
ATOM 556 O O . PRO A 1 77 ? 5.903 0.402 -18.123 1.00 87.44 77 PRO A O 1
ATOM 559 N N . ALA A 1 78 ? 6.644 2.487 -17.658 1.00 95.12 78 ALA A N 1
ATOM 560 C CA . ALA A 1 78 ? 7.987 2.138 -17.201 1.00 95.12 78 ALA A CA 1
ATOM 561 C C . ALA A 1 78 ? 8.050 2.314 -15.676 1.00 95.12 78 ALA A C 1
ATOM 563 O O . ALA A 1 78 ? 7.729 3.384 -15.152 1.00 95.12 78 ALA A O 1
ATOM 564 N N . LEU A 1 79 ? 8.427 1.261 -14.957 1.00 93.06 79 LEU A N 1
ATOM 565 C CA . LEU A 1 79 ? 8.358 1.187 -13.498 1.00 93.06 79 LEU A CA 1
ATOM 566 C C . LEU A 1 79 ? 9.748 1.110 -12.862 1.00 93.06 79 LEU A C 1
ATOM 568 O O . LEU A 1 79 ? 10.683 0.563 -13.444 1.00 93.06 79 LEU A O 1
ATOM 572 N N . ALA A 1 80 ? 9.870 1.582 -11.622 1.00 91.81 80 ALA A N 1
ATOM 573 C CA . ALA A 1 80 ? 11.079 1.407 -10.828 1.00 91.81 80 ALA A CA 1
ATOM 574 C C . ALA A 1 80 ? 11.332 -0.083 -10.538 1.00 91.81 80 ALA A C 1
ATOM 576 O O . ALA A 1 80 ? 10.457 -0.786 -10.026 1.00 91.81 80 ALA A O 1
ATOM 577 N N . SER A 1 81 ? 12.536 -0.577 -10.827 1.00 94.12 81 SER A N 1
ATOM 578 C CA . SER A 1 81 ? 12.903 -1.981 -10.577 1.00 94.12 81 SER A CA 1
ATOM 579 C C . SER A 1 81 ? 13.125 -2.311 -9.102 1.00 94.12 81 SER A C 1
ATOM 581 O O . SER A 1 81 ? 12.970 -3.460 -8.699 1.00 94.12 81 SER A O 1
ATOM 583 N N . ALA A 1 82 ? 13.480 -1.317 -8.294 1.00 85.06 82 ALA A N 1
ATOM 584 C CA . ALA A 1 82 ? 13.624 -1.397 -6.843 1.00 85.06 82 ALA A CA 1
ATOM 585 C C . ALA A 1 82 ? 13.328 -0.015 -6.236 1.00 85.06 82 ALA A C 1
ATOM 587 O O . ALA A 1 82 ? 13.210 0.966 -6.974 1.00 85.06 82 ALA A O 1
ATOM 588 N N . ALA A 1 83 ? 13.194 0.062 -4.910 1.00 78.62 83 ALA A N 1
ATOM 589 C CA . ALA A 1 83 ? 13.076 1.347 -4.225 1.00 78.62 83 ALA A CA 1
ATOM 590 C C . ALA A 1 83 ? 14.388 2.141 -4.328 1.00 78.62 83 ALA A C 1
ATOM 592 O O . ALA A 1 83 ? 15.461 1.550 -4.458 1.00 78.62 83 ALA A O 1
ATOM 593 N N . GLY A 1 84 ? 14.310 3.467 -4.306 1.00 81.44 84 GLY A N 1
ATOM 594 C CA . GLY A 1 84 ? 15.485 4.327 -4.410 1.00 81.44 84 GLY A CA 1
ATOM 595 C C . GLY A 1 84 ? 15.134 5.803 -4.537 1.00 81.44 84 GLY A C 1
ATOM 596 O O . GLY A 1 84 ? 13.985 6.198 -4.355 1.00 81.44 84 GLY A O 1
ATOM 597 N N . THR A 1 85 ? 16.121 6.616 -4.891 1.00 80.81 85 THR A N 1
ATOM 598 C CA . THR A 1 85 ? 15.975 8.055 -5.120 1.00 80.81 85 THR A CA 1
ATOM 599 C C . THR A 1 85 ? 16.265 8.368 -6.578 1.00 80.81 85 THR A C 1
ATOM 601 O O . THR A 1 85 ? 17.306 7.995 -7.114 1.00 80.81 85 THR A O 1
ATOM 604 N N . VAL A 1 86 ? 15.360 9.074 -7.246 1.00 94.25 86 VAL A N 1
ATOM 605 C CA . VAL A 1 86 ? 15.567 9.535 -8.620 1.00 94.25 86 VAL A CA 1
ATOM 606 C C . VAL A 1 86 ? 16.729 10.524 -8.635 1.00 94.25 86 VAL A C 1
ATOM 608 O O . VAL A 1 86 ? 16.672 11.565 -7.987 1.00 94.25 86 VAL A O 1
ATOM 611 N N . VAL A 1 87 ? 17.779 10.227 -9.395 1.00 96.00 87 VAL A N 1
ATOM 612 C CA . VAL A 1 87 ? 18.936 11.126 -9.561 1.00 96.00 87 VAL A CA 1
ATOM 613 C C . VAL A 1 87 ? 18.871 11.928 -10.856 1.00 96.00 87 VAL A C 1
ATOM 615 O O . VAL A 1 87 ? 19.497 12.977 -10.965 1.00 96.00 87 VAL A O 1
ATOM 618 N N . SER A 1 88 ? 18.104 11.460 -11.841 1.00 96.25 88 SER A N 1
ATOM 619 C CA . SER A 1 88 ? 17.900 12.143 -13.120 1.00 96.25 88 SER A CA 1
ATOM 620 C C . SER A 1 88 ? 16.518 11.805 -13.668 1.00 96.25 88 SER A C 1
ATOM 622 O O . SER A 1 88 ? 16.151 10.635 -13.691 1.00 96.25 88 SER A O 1
ATOM 624 N N . ALA A 1 89 ? 15.778 12.812 -14.124 1.00 97.25 89 ALA A N 1
ATOM 625 C CA . ALA A 1 89 ? 14.577 12.670 -14.946 1.00 97.25 89 ALA A CA 1
ATOM 626 C C . ALA A 1 89 ? 14.587 13.822 -15.959 1.00 97.25 89 ALA A C 1
ATOM 628 O O . ALA A 1 89 ? 14.293 14.965 -15.602 1.00 97.25 89 ALA A O 1
ATOM 629 N N . ARG A 1 90 ? 15.081 13.566 -17.176 1.00 96.88 90 ARG A N 1
ATOM 630 C CA . ARG A 1 90 ? 15.358 14.617 -18.172 1.00 96.88 90 ARG A CA 1
ATOM 631 C C . ARG A 1 90 ? 15.474 14.059 -19.589 1.00 96.88 90 ARG A C 1
ATOM 633 O O . ARG A 1 90 ? 15.623 12.856 -19.773 1.00 96.88 90 ARG A O 1
ATOM 640 N N . SER A 1 91 ? 15.512 14.952 -20.576 1.00 96.94 91 SER A N 1
ATOM 641 C CA . SER A 1 91 ? 15.994 14.625 -21.923 1.00 96.94 91 SER A CA 1
ATOM 642 C C . SER A 1 91 ? 17.530 14.586 -21.951 1.00 96.94 91 SER A C 1
ATOM 644 O O . SER A 1 91 ? 18.184 15.500 -21.443 1.00 96.94 91 SER A O 1
ATOM 646 N N . ASN A 1 92 ? 18.114 13.517 -22.498 1.00 94.69 92 ASN A N 1
ATOM 647 C CA . ASN A 1 92 ? 19.549 13.234 -22.463 1.00 94.69 92 ASN A CA 1
ATOM 648 C C . ASN A 1 92 ? 20.066 12.630 -23.783 1.00 94.69 92 ASN A C 1
ATOM 650 O O . ASN A 1 92 ? 20.438 11.457 -23.857 1.00 94.69 92 ASN A O 1
ATOM 654 N N . GLY A 1 93 ? 20.120 13.454 -24.833 1.00 93.12 93 GLY A N 1
ATOM 655 C CA . GLY A 1 93 ? 20.750 13.099 -26.109 1.00 93.12 93 GLY A CA 1
ATOM 656 C C . GLY A 1 93 ? 20.213 11.789 -26.694 1.00 93.12 93 GLY A C 1
ATOM 657 O O . GLY A 1 93 ? 19.008 11.641 -26.890 1.00 93.12 93 GLY A O 1
ATOM 658 N N . GLY A 1 94 ? 21.114 10.834 -26.948 1.00 91.62 94 GLY A N 1
ATOM 659 C CA . GLY A 1 94 ? 20.777 9.533 -27.534 1.00 91.62 94 GLY A CA 1
ATOM 660 C C . GLY A 1 94 ? 19.765 8.714 -26.726 1.00 91.62 94 GLY A C 1
ATOM 661 O O . GLY A 1 94 ? 18.952 8.029 -27.331 1.00 91.62 94 GLY A O 1
ATOM 662 N N . TYR A 1 95 ? 19.728 8.848 -25.395 1.00 93.56 95 TYR A N 1
ATOM 663 C CA . TYR A 1 95 ? 18.737 8.159 -24.554 1.00 93.56 95 TYR A CA 1
ATOM 664 C C . TYR A 1 95 ? 17.324 8.746 -24.678 1.00 93.56 95 TYR A C 1
ATOM 666 O O . TYR A 1 95 ? 16.366 8.152 -24.188 1.00 93.56 95 TYR A O 1
ATOM 674 N N . GLY A 1 96 ? 17.175 9.922 -25.295 1.00 95.94 96 GLY A N 1
ATOM 675 C CA . GLY A 1 96 ? 15.913 10.650 -25.283 1.00 95.94 96 GLY A CA 1
ATOM 676 C C . GLY A 1 96 ? 15.529 11.034 -23.860 1.00 95.94 96 GLY A C 1
ATOM 677 O O . GLY A 1 96 ? 16.386 11.414 -23.062 1.00 95.94 96 GLY A O 1
ATOM 678 N N . ASN A 1 97 ? 14.246 10.936 -23.532 1.00 97.62 97 ASN A N 1
ATOM 679 C CA . ASN A 1 97 ? 13.802 11.106 -22.155 1.00 97.62 97 ASN A CA 1
ATOM 680 C C . ASN A 1 97 ? 14.190 9.872 -21.333 1.00 97.62 97 ASN A C 1
ATOM 682 O O . ASN A 1 97 ? 13.763 8.755 -21.631 1.00 97.62 97 ASN A O 1
ATOM 686 N N . GLU A 1 98 ? 14.966 10.091 -20.277 1.00 97.69 98 GLU A N 1
ATOM 687 C CA . GLU A 1 98 ? 15.431 9.050 -19.367 1.00 97.69 98 GLU A CA 1
ATOM 688 C C . GLU A 1 98 ? 15.009 9.333 -17.926 1.00 97.69 98 GLU A C 1
ATOM 690 O O . GLU A 1 98 ? 14.830 10.486 -17.519 1.00 97.69 98 GLU A O 1
ATOM 695 N N . VAL A 1 99 ? 14.937 8.263 -17.136 1.00 98.69 99 VAL A N 1
ATOM 696 C CA . VAL A 1 99 ? 14.918 8.329 -15.676 1.00 98.69 99 VAL A CA 1
ATOM 697 C C . VAL A 1 99 ? 16.003 7.410 -15.127 1.00 98.69 99 VAL A C 1
ATOM 699 O O . VAL A 1 99 ? 16.109 6.252 -15.531 1.00 98.69 99 VAL A O 1
ATOM 702 N N . VAL A 1 100 ? 16.805 7.928 -14.197 1.00 98.56 100 VAL A N 1
ATOM 703 C CA . VAL A 1 100 ? 17.834 7.178 -13.471 1.00 98.56 100 VAL A CA 1
ATOM 704 C C . VAL A 1 100 ? 17.491 7.181 -11.988 1.00 98.56 100 VAL A C 1
ATOM 706 O O . VAL A 1 100 ? 17.303 8.248 -11.397 1.00 98.56 100 VAL A O 1
ATOM 709 N N . VAL A 1 101 ? 17.443 5.996 -11.384 1.00 97.88 101 VAL A N 1
ATOM 710 C CA . VAL A 1 101 ? 17.162 5.802 -9.956 1.00 97.88 101 VAL A CA 1
ATOM 711 C C . VAL A 1 101 ? 18.410 5.260 -9.270 1.00 97.88 101 VAL A C 1
ATOM 713 O O . VAL A 1 101 ? 19.011 4.304 -9.753 1.00 97.88 101 VAL A O 1
ATOM 716 N N . ASP A 1 102 ? 18.806 5.883 -8.164 1.00 95.38 102 ASP A N 1
ATOM 717 C CA . ASP A 1 102 ? 19.856 5.414 -7.262 1.00 95.38 102 ASP A CA 1
ATOM 718 C C . ASP A 1 102 ? 19.243 4.581 -6.140 1.00 95.38 102 ASP A C 1
ATOM 720 O O . ASP A 1 102 ? 18.351 5.036 -5.429 1.00 95.38 102 ASP A O 1
ATOM 724 N N . HIS A 1 103 ? 19.700 3.341 -6.021 1.00 88.19 103 HIS A N 1
ATOM 725 C CA . HIS A 1 103 ? 19.167 2.341 -5.101 1.00 88.19 103 HIS A CA 1
ATOM 726 C C . HIS A 1 103 ? 20.042 2.172 -3.852 1.00 88.19 103 HIS A C 1
ATOM 728 O O . HIS A 1 103 ? 19.788 1.283 -3.044 1.00 88.19 103 HIS A O 1
ATOM 734 N N . GLY A 1 104 ? 21.071 3.012 -3.690 1.00 82.69 104 GLY A N 1
ATOM 735 C CA . GLY A 1 104 ? 22.073 2.865 -2.642 1.00 82.69 104 GLY A CA 1
ATOM 736 C C . GLY A 1 104 ? 23.120 1.796 -2.969 1.00 82.69 104 GLY A C 1
ATOM 737 O O . GLY A 1 104 ? 23.033 1.066 -3.957 1.00 82.69 104 GLY A O 1
ATOM 738 N N . GLY A 1 105 ? 24.174 1.736 -2.150 1.00 84.31 105 GLY A N 1
ATOM 739 C CA . GLY A 1 105 ? 25.230 0.723 -2.280 1.00 84.31 105 GLY A CA 1
ATOM 740 C C . GLY A 1 105 ? 25.965 0.721 -3.627 1.00 84.31 105 GLY A C 1
ATOM 741 O O . GLY A 1 105 ? 26.475 -0.321 -4.021 1.00 84.31 105 GLY A O 1
ATOM 742 N N . GLY A 1 106 ? 25.982 1.846 -4.350 1.00 90.94 106 GLY A N 1
ATOM 743 C CA . GLY A 1 106 ? 26.610 1.961 -5.673 1.00 90.94 106 GLY A CA 1
ATOM 744 C C . GLY A 1 106 ? 25.727 1.520 -6.847 1.00 90.94 106 GLY A C 1
ATOM 745 O O . GLY A 1 106 ? 26.168 1.598 -7.995 1.00 90.94 106 GLY A O 1
ATOM 746 N N . TRP A 1 107 ? 24.483 1.094 -6.597 1.00 96.25 107 TRP A N 1
ATOM 747 C CA . TRP A 1 107 ? 23.576 0.592 -7.629 1.00 96.25 107 TRP A CA 1
ATOM 748 C C . TRP A 1 107 ? 22.649 1.665 -8.185 1.00 96.25 107 TRP A C 1
ATOM 750 O O . TRP A 1 107 ? 21.983 2.390 -7.449 1.00 96.25 107 TRP A O 1
ATOM 760 N N . ARG A 1 108 ? 22.527 1.707 -9.512 1.00 98.44 108 ARG A N 1
ATOM 761 C CA . ARG A 1 108 ? 21.541 2.524 -10.222 1.00 98.44 108 ARG A CA 1
ATOM 762 C C . ARG A 1 108 ? 20.842 1.726 -11.309 1.00 98.44 108 ARG A C 1
ATOM 764 O O . ARG A 1 108 ? 21.414 0.793 -11.869 1.00 98.44 108 ARG A O 1
ATOM 771 N N . THR A 1 109 ? 19.627 2.135 -11.646 1.00 98.56 109 THR A N 1
ATOM 772 C CA . THR A 1 109 ? 18.940 1.686 -12.862 1.00 98.56 109 THR A CA 1
ATOM 773 C C . THR A 1 109 ? 18.645 2.864 -13.770 1.00 98.56 109 THR A C 1
ATOM 775 O O . THR A 1 109 ? 18.490 3.992 -13.299 1.00 98.56 109 THR A O 1
ATOM 778 N N . ARG A 1 110 ? 18.580 2.606 -15.076 1.00 98.19 110 ARG A N 1
ATOM 779 C CA . ARG A 1 110 ? 18.166 3.581 -16.089 1.00 98.19 110 ARG A CA 1
ATOM 780 C C . ARG A 1 110 ? 17.037 2.995 -16.916 1.00 98.19 110 ARG A C 1
ATOM 782 O O . ARG A 1 110 ? 17.151 1.864 -17.374 1.00 98.19 110 ARG A O 1
ATOM 789 N N . VAL A 1 111 ? 16.001 3.793 -17.144 1.00 97.56 111 VAL A N 1
ATOM 790 C CA . VAL A 1 111 ? 15.012 3.586 -18.208 1.00 97.56 111 VAL A CA 1
ATOM 791 C C . VAL A 1 111 ? 15.106 4.743 -19.198 1.00 97.56 111 VAL A C 1
ATOM 793 O O . VAL A 1 111 ? 15.307 5.886 -18.780 1.00 97.56 111 VAL A O 1
ATOM 796 N N . ALA A 1 112 ? 15.003 4.462 -20.494 1.00 96.44 112 ALA A N 1
ATOM 797 C CA . ALA A 1 112 ? 15.219 5.448 -21.553 1.00 96.44 112 ALA A CA 1
ATOM 798 C C . ALA A 1 112 ? 14.198 5.327 -22.696 1.00 96.44 112 ALA A C 1
ATOM 800 O O . ALA A 1 112 ? 13.295 4.491 -22.653 1.00 96.44 112 ALA A O 1
ATOM 801 N N . HIS A 1 113 ? 14.327 6.220 -23.681 1.00 95.75 113 HIS A N 1
ATOM 802 C CA . HIS A 1 113 ? 13.421 6.406 -24.816 1.00 95.75 113 HIS A CA 1
ATOM 803 C C . HIS A 1 113 ? 11.976 6.731 -24.420 1.00 95.75 113 HIS A C 1
ATOM 805 O O . HIS A 1 113 ? 11.050 6.567 -25.211 1.00 95.75 113 HIS A O 1
ATOM 811 N N . LEU A 1 114 ? 11.752 7.243 -23.208 1.00 97.12 114 LEU A N 1
ATOM 812 C CA . LEU A 1 114 ? 10.411 7.507 -22.697 1.00 97.12 114 LEU A CA 1
ATOM 813 C C . LEU A 1 114 ? 9.692 8.585 -23.526 1.00 97.12 114 LEU A C 1
ATOM 815 O O . LEU A 1 114 ? 10.300 9.516 -24.052 1.00 97.12 114 LEU A O 1
ATOM 819 N N . ASN A 1 115 ? 8.368 8.501 -23.619 1.00 94.75 115 ASN A N 1
ATOM 820 C CA . ASN A 1 115 ? 7.550 9.592 -24.144 1.00 94.75 115 ASN A CA 1
ATOM 821 C C . ASN A 1 115 ? 7.430 10.709 -23.096 1.00 94.75 115 ASN A C 1
ATOM 823 O O . ASN A 1 115 ? 7.634 11.883 -23.388 1.00 94.75 115 ASN A O 1
ATOM 827 N N . THR A 1 116 ? 7.168 10.322 -21.846 1.00 88.94 116 THR A N 1
ATOM 828 C CA . THR A 1 116 ? 7.053 11.220 -20.691 1.00 88.94 116 THR A CA 1
ATOM 829 C C . THR A 1 116 ? 7.690 10.584 -19.458 1.00 88.94 116 THR A C 1
ATOM 831 O O . THR A 1 116 ? 7.727 9.360 -19.339 1.00 88.94 116 THR A O 1
ATOM 834 N N . PHE A 1 117 ? 8.157 11.406 -18.519 1.00 91.38 117 PHE A N 1
ATOM 835 C CA . PHE A 1 117 ? 8.499 10.994 -17.155 1.00 91.38 117 PHE A CA 1
ATOM 836 C C . PHE A 1 117 ? 7.533 11.648 -16.160 1.00 91.38 117 PHE A C 1
ATOM 838 O O . PHE A 1 117 ? 7.087 12.776 -16.366 1.00 91.38 117 PHE A O 1
ATOM 845 N N . SER A 1 118 ? 7.190 10.923 -15.096 1.00 84.25 118 SER A N 1
ATOM 846 C CA . SER A 1 118 ? 6.209 11.306 -14.065 1.00 84.25 118 SER A CA 1
ATOM 847 C C . SER A 1 118 ? 6.851 11.593 -12.702 1.00 84.25 118 SER A C 1
ATOM 849 O O . SER A 1 118 ? 6.152 11.712 -11.696 1.00 84.25 118 SER A O 1
ATOM 851 N N . VAL A 1 119 ? 8.182 11.674 -12.662 1.00 88.69 119 VAL A N 1
ATOM 852 C CA . VAL A 1 119 ? 8.994 11.866 -11.453 1.00 88.69 119 VAL A CA 1
ATOM 853 C C . VAL A 1 119 ? 10.038 12.966 -11.657 1.00 88.69 119 VAL A C 1
ATOM 855 O O . VAL A 1 119 ? 10.329 13.346 -12.791 1.00 88.69 119 VAL A O 1
ATOM 858 N N . ALA A 1 120 ? 10.617 13.461 -10.562 1.00 87.00 120 ALA A N 1
ATOM 859 C CA . ALA A 1 120 ? 11.653 14.497 -10.572 1.00 87.00 120 ALA A CA 1
ATOM 860 C C . ALA A 1 120 ? 12.922 14.065 -9.819 1.00 87.00 120 ALA A C 1
ATOM 862 O O . ALA A 1 120 ? 12.874 13.211 -8.936 1.00 87.00 120 ALA A O 1
ATOM 863 N N . ALA A 1 121 ? 14.067 14.678 -10.140 1.00 92.81 121 ALA A N 1
ATOM 864 C CA . ALA A 1 121 ? 15.308 14.454 -9.396 1.00 92.81 121 ALA A CA 1
ATOM 865 C C . ALA A 1 121 ? 15.140 14.803 -7.904 1.00 92.81 121 ALA A C 1
ATOM 867 O O . ALA A 1 121 ? 14.497 15.791 -7.554 1.00 92.81 121 ALA A O 1
ATOM 868 N N . GLY A 1 122 ? 15.710 13.976 -7.030 1.00 76.19 122 GLY A N 1
ATOM 869 C CA . GLY A 1 122 ? 15.551 14.037 -5.576 1.00 76.19 122 GLY A CA 1
ATOM 870 C C . GLY A 1 122 ? 14.315 13.308 -5.037 1.00 76.19 122 GLY A C 1
ATOM 871 O O . GLY A 1 122 ? 14.208 13.123 -3.828 1.00 76.19 122 GLY A O 1
ATOM 872 N N . GLN A 1 123 ? 13.391 12.859 -5.894 1.00 76.75 123 GLN A N 1
ATOM 873 C CA . GLN A 1 123 ? 12.192 12.142 -5.462 1.00 76.75 123 GLN A CA 1
ATOM 874 C C . GLN A 1 123 ? 12.521 10.705 -5.035 1.00 76.75 123 GLN A C 1
ATOM 876 O O . GLN A 1 123 ? 13.085 9.936 -5.812 1.00 76.75 123 GLN A O 1
ATOM 881 N N . ALA A 1 124 ? 12.101 10.317 -3.830 1.00 67.94 124 ALA A N 1
ATOM 882 C CA . ALA A 1 124 ? 12.082 8.916 -3.423 1.00 67.94 124 ALA A CA 1
ATOM 883 C C . ALA A 1 124 ? 10.990 8.151 -4.193 1.00 67.94 124 ALA A C 1
ATOM 885 O O . ALA A 1 124 ? 9.869 8.642 -4.359 1.00 67.94 124 ALA A O 1
ATOM 886 N N . VAL A 1 125 ? 11.318 6.951 -4.662 1.00 70.94 125 VAL A N 1
ATOM 887 C CA . VAL A 1 125 ? 10.414 6.066 -5.399 1.00 70.94 125 VAL A CA 1
ATOM 888 C C . VAL A 1 125 ? 10.403 4.680 -4.775 1.00 70.94 125 VAL A C 1
ATOM 890 O O . VAL A 1 125 ? 11.443 4.143 -4.394 1.00 70.94 125 VAL A O 1
ATOM 893 N N . ALA A 1 126 ? 9.220 4.079 -4.695 1.00 74.44 126 ALA A N 1
ATOM 894 C CA . ALA A 1 126 ? 9.082 2.678 -4.323 1.00 74.44 126 ALA A CA 1
ATOM 895 C C . ALA A 1 126 ? 9.292 1.770 -5.543 1.00 74.44 126 ALA A C 1
ATOM 897 O O . ALA A 1 126 ? 9.060 2.167 -6.687 1.00 74.44 126 ALA A O 1
ATOM 898 N N . ARG A 1 127 ? 9.667 0.508 -5.310 1.00 80.44 127 ARG A N 1
ATOM 899 C CA . ARG A 1 127 ? 9.646 -0.522 -6.358 1.00 80.44 127 ARG A CA 1
ATOM 900 C C . ARG A 1 127 ? 8.263 -0.580 -7.013 1.00 80.44 127 ARG A C 1
ATOM 902 O O . ARG A 1 127 ? 7.253 -0.583 -6.314 1.00 80.44 127 ARG A O 1
ATOM 909 N N . GLY A 1 128 ? 8.227 -0.658 -8.339 1.00 76.50 128 GLY A N 1
ATOM 910 C CA . GLY A 1 128 ? 7.014 -0.708 -9.155 1.00 76.50 128 GLY A CA 1
ATOM 911 C C . GLY A 1 128 ? 6.261 0.616 -9.276 1.00 76.50 128 GLY A C 1
ATOM 912 O O . GLY A 1 128 ? 5.242 0.661 -9.960 1.00 76.50 128 GLY A O 1
ATOM 913 N N . GLN A 1 129 ? 6.747 1.698 -8.659 1.00 77.62 129 GLN A N 1
ATOM 914 C CA . GLN A 1 129 ? 6.229 3.035 -8.921 1.00 77.62 129 GLN A CA 1
ATOM 915 C C . GLN A 1 129 ? 6.502 3.424 -10.378 1.00 77.62 129 GLN A C 1
ATOM 917 O O . GLN A 1 129 ? 7.589 3.170 -10.900 1.00 77.62 129 GLN A O 1
ATOM 922 N N . GLU A 1 130 ? 5.524 4.053 -11.030 1.00 85.88 130 GLU A N 1
ATOM 923 C CA . GLU A 1 130 ? 5.679 4.544 -12.399 1.00 85.88 130 GLU A CA 1
ATOM 924 C C . GLU A 1 130 ? 6.688 5.699 -12.457 1.00 85.88 130 GLU A C 1
ATOM 926 O O . GLU A 1 130 ? 6.542 6.715 -11.771 1.00 85.88 130 GLU A O 1
ATOM 931 N N . LEU A 1 131 ? 7.714 5.522 -13.290 1.00 92.12 131 LEU A N 1
ATOM 932 C CA . LEU A 1 131 ? 8.742 6.518 -13.592 1.00 92.12 131 LEU A CA 1
ATOM 933 C C . LEU A 1 131 ? 8.372 7.354 -14.821 1.00 92.12 131 LEU A C 1
ATOM 935 O O . LEU A 1 131 ? 8.788 8.506 -14.943 1.00 92.12 131 LEU A O 1
ATOM 939 N N . GLY A 1 132 ? 7.601 6.772 -15.738 1.00 91.88 132 GLY A N 1
ATOM 940 C CA . GLY A 1 132 ? 7.171 7.414 -16.969 1.00 91.88 132 GLY A CA 1
ATOM 941 C C . GLY A 1 132 ? 6.441 6.464 -17.909 1.00 91.88 132 GLY A C 1
ATOM 942 O O . GLY A 1 132 ? 6.125 5.325 -17.556 1.00 91.88 132 GLY A O 1
ATOM 943 N N . LYS A 1 133 ? 6.193 6.935 -19.131 1.00 92.19 133 LYS A N 1
ATOM 944 C CA . LYS A 1 133 ? 5.570 6.155 -20.204 1.00 92.19 133 LYS A CA 1
ATOM 945 C C . LYS A 1 133 ? 6.573 5.862 -21.309 1.00 92.19 133 LYS A C 1
ATOM 947 O O . LYS A 1 133 ? 7.270 6.767 -21.761 1.00 92.19 133 LYS A O 1
ATOM 952 N N . VAL A 1 134 ? 6.601 4.618 -21.775 1.00 96.38 134 VAL A N 1
ATOM 953 C CA . VAL A 1 134 ? 7.427 4.158 -22.898 1.00 96.38 134 VAL A CA 1
ATOM 954 C C . VAL A 1 134 ? 7.109 4.964 -24.159 1.00 96.38 134 VAL A C 1
ATOM 956 O O . VAL A 1 134 ? 5.954 5.310 -24.422 1.00 96.38 134 VAL A O 1
ATOM 959 N N . GLY A 1 135 ? 8.141 5.285 -24.933 1.00 94.81 135 GLY A N 1
ATOM 960 C CA . GLY A 1 135 ? 8.035 6.066 -26.156 1.00 94.81 135 GLY A CA 1
ATOM 961 C C . GLY A 1 135 ? 9.141 5.726 -27.140 1.00 94.81 135 GLY A C 1
ATOM 962 O O . GLY A 1 135 ? 9.715 4.645 -27.086 1.00 94.81 135 GLY A O 1
ATOM 963 N N . SER A 1 136 ? 9.412 6.670 -28.039 1.00 94.81 136 SER A N 1
ATOM 964 C CA . SER A 1 136 ? 10.432 6.563 -29.086 1.00 94.81 136 SER A CA 1
ATOM 965 C C . SER A 1 136 ? 11.204 7.880 -29.206 1.00 94.81 136 SER A C 1
ATOM 967 O O . SER A 1 136 ? 11.254 8.486 -30.274 1.00 94.81 136 SER A O 1
ATOM 969 N N . THR A 1 137 ? 11.725 8.393 -28.088 1.00 95.56 137 THR A N 1
ATOM 970 C CA . THR A 1 137 ? 12.506 9.646 -28.068 1.00 95.56 137 THR A CA 1
ATOM 971 C C . THR A 1 137 ? 14.009 9.380 -28.149 1.00 95.56 137 THR A C 1
ATOM 973 O O . THR A 1 137 ? 14.474 8.297 -27.807 1.00 95.56 137 THR A O 1
ATOM 976 N N . GLY A 1 138 ? 14.796 10.378 -28.566 1.00 93.56 138 GLY A N 1
ATOM 977 C CA . GLY A 1 138 ? 16.247 10.227 -28.722 1.00 93.56 138 GLY A CA 1
ATOM 978 C C . GLY A 1 138 ? 16.618 9.396 -29.948 1.00 93.56 138 GLY A C 1
ATOM 979 O O . GLY A 1 138 ? 15.973 9.503 -30.988 1.00 93.56 138 GLY A O 1
ATOM 980 N N . ASN A 1 139 ? 17.663 8.577 -29.831 1.00 91.12 139 ASN A N 1
ATOM 981 C CA . ASN A 1 139 ? 18.118 7.693 -30.900 1.00 91.12 139 ASN A CA 1
ATOM 982 C C . ASN A 1 139 ? 17.355 6.362 -30.858 1.00 91.12 139 ASN A C 1
ATOM 984 O O . ASN A 1 139 ? 17.900 5.341 -30.452 1.00 91.12 139 ASN A O 1
ATOM 988 N N . SER A 1 140 ? 16.075 6.401 -31.222 1.00 88.38 140 SER A N 1
ATOM 989 C CA . SER A 1 140 ? 15.194 5.234 -31.252 1.00 88.38 140 SER A CA 1
ATOM 990 C C . SER A 1 140 ? 14.406 5.203 -32.560 1.00 88.38 140 SER A C 1
ATOM 992 O O . SER A 1 140 ? 13.870 6.223 -32.996 1.00 88.38 140 SER A O 1
ATOM 994 N N . SER A 1 141 ? 14.347 4.033 -33.197 1.00 87.56 141 SER A N 1
ATOM 995 C CA . SER A 1 141 ? 13.634 3.796 -34.460 1.00 87.56 141 SER A CA 1
ATOM 996 C C . SER A 1 141 ? 12.174 3.369 -34.268 1.00 87.56 141 SER A C 1
ATOM 998 O O . SER A 1 141 ? 11.434 3.260 -35.246 1.00 87.56 141 SER A O 1
ATOM 1000 N N . GLY A 1 142 ? 11.740 3.145 -33.026 1.00 90.38 142 GLY A N 1
ATOM 1001 C CA . GLY A 1 142 ? 10.364 2.796 -32.692 1.00 90.38 142 GLY A CA 1
ATOM 1002 C C . GLY A 1 142 ? 10.159 2.575 -31.190 1.00 90.38 142 GLY A C 1
ATOM 1003 O O . GLY A 1 142 ? 11.133 2.371 -30.466 1.00 90.38 142 GLY A O 1
ATOM 1004 N N . PRO A 1 143 ? 8.907 2.599 -30.689 1.00 92.19 143 PRO A N 1
ATOM 1005 C CA . PRO A 1 143 ? 8.650 2.500 -29.258 1.00 92.19 143 PRO A CA 1
ATOM 1006 C C . PRO A 1 143 ? 9.166 1.205 -28.617 1.00 92.19 143 PRO A C 1
ATOM 1008 O O . PRO A 1 143 ? 8.785 0.118 -29.041 1.00 92.19 143 PRO A O 1
ATOM 1011 N N . HIS A 1 144 ? 9.995 1.329 -27.578 1.00 93.06 144 HIS A N 1
ATOM 1012 C CA . HIS A 1 144 ? 10.497 0.221 -26.755 1.00 93.06 144 HIS A CA 1
ATOM 1013 C C . HIS A 1 144 ? 11.011 0.741 -25.405 1.00 93.06 144 HIS A C 1
ATOM 1015 O O . HIS A 1 144 ? 11.279 1.934 -25.246 1.00 93.06 144 HIS A O 1
ATOM 1021 N N . LEU A 1 145 ? 11.142 -0.150 -24.419 1.00 94.44 145 LEU A N 1
ATOM 1022 C CA . LEU A 1 145 ? 11.726 0.181 -23.120 1.00 94.44 145 LEU A CA 1
ATOM 1023 C C . LEU A 1 145 ? 13.199 -0.236 -23.080 1.00 94.44 145 LEU A C 1
ATOM 1025 O O . LEU A 1 145 ? 13.492 -1.411 -22.873 1.00 94.44 145 LEU A O 1
ATOM 1029 N N . HIS A 1 146 ? 14.108 0.729 -23.224 1.00 94.69 146 HIS A N 1
ATOM 1030 C CA . HIS A 1 146 ? 15.542 0.527 -22.976 1.00 94.69 146 HIS A CA 1
ATOM 1031 C C . HIS A 1 146 ? 15.817 0.533 -21.478 1.00 94.69 146 HIS A C 1
ATOM 1033 O O . HIS A 1 146 ? 15.356 1.432 -20.763 1.00 94.69 146 HIS A O 1
ATOM 1039 N N . TYR A 1 147 ? 16.594 -0.438 -21.005 1.00 96.50 147 TYR A N 1
ATOM 1040 C CA . TYR A 1 147 ? 16.905 -0.592 -19.589 1.00 96.50 147 TYR A CA 1
ATOM 1041 C C . TYR A 1 147 ? 18.367 -0.964 -19.329 1.00 96.50 147 TYR A C 1
ATOM 1043 O O . TYR A 1 147 ? 18.970 -1.759 -20.052 1.00 96.50 147 TYR A O 1
ATOM 1051 N N . GLU A 1 148 ? 18.923 -0.410 -18.248 1.00 96.56 148 GLU A N 1
ATOM 1052 C CA . GLU A 1 148 ? 20.286 -0.684 -17.781 1.00 96.56 148 GLU A CA 1
ATOM 1053 C C . GLU A 1 148 ? 20.332 -0.889 -16.261 1.00 96.56 148 GLU A C 1
ATOM 1055 O O . GLU A 1 148 ? 19.630 -0.209 -15.504 1.00 96.56 148 GLU A O 1
ATOM 1060 N N . GLN A 1 149 ? 21.243 -1.761 -15.814 1.00 97.50 149 GLN A N 1
ATOM 1061 C CA . GLN A 1 149 ? 21.710 -1.834 -14.427 1.00 97.50 149 GLN A CA 1
ATOM 1062 C C . GLN A 1 149 ? 23.156 -1.344 -14.352 1.00 97.50 149 GLN A C 1
ATOM 1064 O O . GLN A 1 149 ? 24.003 -1.732 -15.157 1.00 97.50 149 GLN A O 1
ATOM 1069 N N . ILE A 1 150 ? 23.437 -0.477 -13.384 1.00 97.25 150 ILE A N 1
ATOM 1070 C CA . ILE A 1 150 ? 24.716 0.216 -13.237 1.00 97.25 150 ILE A CA 1
ATOM 1071 C C . ILE A 1 150 ? 25.231 -0.025 -11.816 1.00 97.25 150 ILE A C 1
ATOM 1073 O O . ILE A 1 150 ? 24.520 0.259 -10.856 1.00 97.25 150 ILE A O 1
ATOM 1077 N N . ALA A 1 151 ? 26.461 -0.514 -11.687 1.00 96.06 151 ALA A N 1
ATOM 1078 C CA . ALA A 1 151 ? 27.170 -0.703 -10.423 1.00 96.06 151 ALA A CA 1
ATOM 1079 C C . ALA A 1 151 ? 28.443 0.157 -10.430 1.00 96.06 151 ALA A C 1
ATOM 1081 O O . ALA A 1 151 ? 29.245 0.061 -11.358 1.00 96.06 151 ALA A O 1
ATOM 1082 N N . ASP A 1 152 ? 28.591 1.053 -9.453 1.00 93.94 152 ASP A N 1
ATOM 1083 C CA . ASP A 1 152 ? 29.702 2.018 -9.331 1.00 93.94 152 ASP A CA 1
ATOM 1084 C C . ASP A 1 152 ? 29.994 2.814 -10.612 1.00 93.94 152 ASP A C 1
ATOM 1086 O O . ASP A 1 152 ? 31.139 3.112 -10.963 1.00 93.94 152 ASP A O 1
ATOM 1090 N N . GLY A 1 153 ? 28.933 3.161 -11.342 1.00 92.94 153 GLY A N 1
ATOM 1091 C CA . GLY A 1 153 ? 29.026 3.899 -12.601 1.00 92.94 153 GLY A CA 1
ATOM 1092 C C . GLY A 1 153 ? 29.343 3.044 -13.832 1.00 92.94 153 GLY A C 1
ATOM 1093 O O . GLY A 1 153 ? 29.432 3.596 -14.927 1.00 92.94 153 GLY A O 1
ATOM 1094 N N . VAL A 1 154 ? 29.459 1.721 -13.695 1.00 93.31 154 VAL A N 1
ATOM 1095 C CA . VAL A 1 154 ? 29.693 0.782 -14.803 1.00 93.31 154 VAL A CA 1
ATOM 1096 C C . VAL A 1 154 ? 28.425 -0.019 -15.098 1.00 93.31 154 VAL A C 1
ATOM 1098 O O . VAL A 1 154 ? 27.799 -0.560 -14.191 1.00 93.31 154 VAL A O 1
ATOM 1101 N N . ARG A 1 155 ? 28.037 -0.120 -16.376 1.00 93.75 155 ARG A N 1
ATOM 1102 C CA . ARG A 1 155 ? 26.907 -0.960 -16.810 1.00 93.75 155 ARG A CA 1
ATOM 1103 C C . ARG A 1 155 ? 27.254 -2.438 -16.661 1.00 93.75 155 ARG A C 1
ATOM 1105 O O . ARG A 1 155 ? 28.290 -2.881 -17.157 1.00 93.75 155 ARG A O 1
ATOM 1112 N N . VAL A 1 156 ? 26.378 -3.204 -16.021 1.00 94.31 156 VAL A N 1
ATOM 1113 C CA . VAL A 1 156 ? 26.583 -4.627 -15.708 1.00 94.31 156 VAL A CA 1
ATOM 1114 C C . VAL A 1 156 ? 25.445 -5.489 -16.255 1.00 94.31 156 VAL A C 1
ATOM 1116 O O . VAL A 1 156 ? 24.347 -4.966 -16.452 1.00 94.31 156 VAL A O 1
ATOM 1119 N N . PRO A 1 157 ? 25.662 -6.802 -16.480 1.00 94.62 157 PRO A N 1
ATOM 1120 C CA . PRO A 1 157 ? 24.609 -7.694 -16.951 1.00 94.62 157 PRO A CA 1
ATOM 1121 C C . PRO A 1 157 ? 23.359 -7.628 -16.073 1.00 94.62 157 PRO A C 1
ATOM 1123 O O . PRO A 1 157 ? 23.448 -7.673 -14.839 1.00 94.62 157 PRO A O 1
ATOM 1126 N N . ILE A 1 158 ? 22.205 -7.540 -16.728 1.00 95.75 158 ILE A N 1
ATOM 1127 C CA . ILE A 1 158 ? 20.904 -7.342 -16.101 1.00 95.75 158 ILE A CA 1
ATOM 1128 C C . ILE A 1 158 ? 20.445 -8.643 -15.450 1.00 95.75 158 ILE A C 1
ATOM 1130 O O . ILE A 1 158 ? 20.353 -9.689 -16.097 1.00 95.75 158 ILE A O 1
ATOM 1134 N N . VAL A 1 159 ? 20.103 -8.551 -14.166 1.00 95.38 159 VAL A N 1
ATOM 1135 C CA . VAL A 1 159 ? 19.363 -9.591 -13.448 1.00 95.38 159 VAL A CA 1
ATOM 1136 C C . VAL A 1 159 ? 18.062 -8.988 -12.953 1.00 95.38 159 VAL A C 1
ATOM 1138 O O . VAL A 1 159 ? 18.091 -8.045 -12.163 1.00 95.38 159 VAL A O 1
ATOM 1141 N N . VAL A 1 160 ? 16.929 -9.517 -13.413 1.00 94.88 160 VAL A N 1
ATOM 1142 C CA . VAL A 1 160 ? 15.601 -9.121 -12.929 1.00 94.88 160 VAL A CA 1
ATOM 1143 C C . VAL A 1 160 ? 14.786 -10.343 -12.545 1.00 94.88 160 VAL A C 1
ATOM 1145 O O . VAL A 1 160 ? 14.873 -11.387 -13.185 1.00 94.88 160 VAL A O 1
ATOM 1148 N N . ASP A 1 161 ? 14.001 -10.224 -11.478 1.00 87.44 161 ASP A N 1
ATOM 1149 C CA . ASP A 1 161 ? 13.179 -11.313 -10.942 1.00 87.44 161 ASP A CA 1
ATOM 1150 C C . ASP A 1 161 ? 13.991 -12.588 -10.627 1.00 87.44 161 ASP A C 1
ATOM 1152 O O . ASP A 1 161 ? 13.491 -13.703 -10.762 1.00 87.44 161 ASP A O 1
ATOM 1156 N N . GLY A 1 162 ? 15.260 -12.421 -10.235 1.00 85.06 162 GLY A N 1
ATOM 1157 C CA . GLY A 1 162 ? 16.208 -13.515 -9.994 1.00 85.06 162 GLY A CA 1
ATOM 1158 C C . GLY A 1 162 ? 16.773 -14.180 -11.258 1.00 85.06 162 GLY A C 1
ATOM 1159 O O . GLY A 1 162 ? 17.609 -15.073 -11.144 1.00 85.06 162 GLY A O 1
ATOM 1160 N N . ALA A 1 163 ? 16.366 -13.749 -12.455 1.00 91.69 163 ALA A N 1
ATOM 1161 C CA . ALA A 1 163 ? 16.819 -14.298 -13.728 1.00 91.69 163 ALA A CA 1
ATOM 1162 C C . ALA A 1 163 ? 17.853 -13.382 -14.399 1.00 91.69 163 ALA A C 1
ATOM 1164 O O . ALA A 1 163 ? 17.620 -12.186 -14.584 1.00 91.69 163 ALA A O 1
ATOM 1165 N N . ALA A 1 164 ? 18.991 -13.953 -14.797 1.00 94.50 164 ALA A N 1
ATOM 1166 C CA . ALA A 1 164 ? 19.967 -13.265 -15.634 1.00 94.50 164 ALA A CA 1
ATOM 1167 C C . ALA A 1 164 ? 19.483 -13.214 -17.085 1.00 94.50 164 ALA A C 1
ATOM 1169 O O . ALA A 1 164 ? 19.119 -14.242 -17.662 1.00 94.50 164 ALA A O 1
ATOM 1170 N N . MET A 1 165 ? 19.488 -12.017 -17.666 1.00 92.44 165 MET A N 1
ATOM 1171 C CA . MET A 1 165 ? 19.097 -11.822 -19.056 1.00 92.44 165 MET A CA 1
ATOM 1172 C C . MET A 1 165 ? 20.204 -12.279 -20.010 1.00 92.44 165 MET A C 1
ATOM 1174 O O . MET A 1 165 ? 21.391 -12.267 -19.671 1.00 92.44 165 MET A O 1
ATOM 1178 N N . ARG A 1 166 ? 19.807 -12.690 -21.216 1.00 91.12 166 ARG A N 1
ATOM 1179 C CA . ARG A 1 166 ? 20.716 -13.171 -22.264 1.00 91.12 166 ARG A CA 1
ATOM 1180 C C . ARG A 1 166 ? 21.038 -12.075 -23.278 1.00 91.12 166 ARG A C 1
ATOM 1182 O O . ARG A 1 166 ? 20.202 -11.230 -23.573 1.00 91.12 166 ARG A O 1
ATOM 1189 N N . TYR A 1 167 ? 22.254 -12.136 -23.818 1.00 89.00 167 TYR A N 1
ATOM 1190 C CA . TYR A 1 167 ? 22.836 -11.130 -24.717 1.00 89.00 167 TYR A CA 1
ATOM 1191 C C . TYR A 1 167 ? 23.336 -11.743 -26.040 1.00 89.00 167 TYR A C 1
ATOM 1193 O O . TYR A 1 167 ? 24.163 -11.158 -26.728 1.00 89.00 167 TYR A O 1
ATOM 1201 N N . ASP A 1 168 ? 22.861 -12.938 -26.394 1.00 86.69 168 ASP A N 1
ATOM 1202 C CA . ASP A 1 168 ? 23.307 -13.715 -27.565 1.00 86.69 168 ASP A CA 1
ATOM 1203 C C . ASP A 1 168 ? 22.619 -13.309 -28.889 1.00 86.69 168 ASP A C 1
ATOM 1205 O O . ASP A 1 168 ? 22.775 -13.983 -29.907 1.00 86.69 168 ASP A O 1
ATOM 1209 N N . GLY A 1 169 ? 21.851 -12.215 -28.875 1.00 80.44 169 GLY A N 1
ATOM 1210 C CA . GLY A 1 169 ? 21.119 -11.694 -30.032 1.00 80.44 169 GLY A CA 1
ATOM 1211 C C . GLY A 1 169 ? 19.818 -12.435 -30.361 1.00 80.44 169 GLY A C 1
ATOM 1212 O O . GLY A 1 169 ? 19.108 -12.013 -31.270 1.00 80.44 169 GLY A O 1
ATOM 1213 N N . GLN A 1 170 ? 19.469 -13.506 -29.640 1.00 87.50 170 GLN A N 1
ATOM 1214 C CA . GLN A 1 170 ? 18.164 -14.153 -29.780 1.00 87.50 170 GLN A CA 1
ATOM 1215 C C . GLN A 1 170 ? 17.076 -13.363 -29.046 1.00 87.50 170 GLN A C 1
ATOM 1217 O O . GLN A 1 170 ? 17.335 -12.648 -28.074 1.00 87.50 170 GLN A O 1
ATOM 1222 N N . THR A 1 171 ? 15.832 -13.528 -29.496 1.00 89.62 171 THR A N 1
ATOM 1223 C CA . THR A 1 171 ? 14.664 -12.996 -28.793 1.00 89.62 171 THR A CA 1
ATOM 1224 C C . THR A 1 171 ? 14.217 -13.966 -27.710 1.00 89.62 171 THR A C 1
ATOM 1226 O O . THR A 1 171 ? 13.974 -15.147 -27.959 1.00 89.62 171 THR A O 1
ATOM 1229 N N . TYR A 1 172 ? 14.053 -13.442 -26.505 1.00 92.69 172 TYR A N 1
ATOM 1230 C CA . TYR A 1 172 ? 13.551 -14.162 -25.347 1.00 92.69 172 TYR A CA 1
ATOM 1231 C C . TYR A 1 172 ? 12.317 -13.478 -24.787 1.00 92.69 172 TYR A C 1
ATOM 1233 O O . TYR A 1 172 ? 11.975 -12.366 -25.167 1.00 92.69 172 TYR A O 1
ATOM 1241 N N . ARG A 1 173 ? 11.653 -14.150 -23.851 1.00 94.00 173 ARG A N 1
ATOM 1242 C CA . ARG A 1 173 ? 10.437 -13.667 -23.211 1.00 94.00 173 ARG A CA 1
ATOM 1243 C C . ARG A 1 173 ? 10.597 -13.698 -21.704 1.00 94.00 173 ARG A C 1
ATOM 1245 O O . ARG A 1 173 ? 11.061 -14.697 -21.159 1.00 94.00 173 ARG A O 1
ATOM 1252 N N . HIS A 1 174 ? 10.180 -12.630 -21.034 1.00 93.06 174 HIS A N 1
ATOM 1253 C CA . HIS A 1 174 ? 10.221 -12.539 -19.577 1.00 93.06 174 HIS A CA 1
ATOM 1254 C C . HIS A 1 174 ? 8.883 -12.057 -19.017 1.00 93.06 174 HIS A C 1
ATOM 1256 O O . HIS A 1 174 ? 8.269 -11.126 -19.540 1.00 93.06 174 HIS A O 1
ATOM 1262 N N . THR A 1 175 ? 8.426 -12.704 -17.944 1.00 89.50 175 THR A N 1
ATOM 1263 C CA . THR A 1 175 ? 7.207 -12.318 -17.220 1.00 89.50 175 THR A CA 1
ATOM 1264 C C . THR A 1 175 ? 7.607 -11.534 -15.982 1.00 89.50 175 THR A C 1
ATOM 1266 O O . THR A 1 175 ? 8.318 -12.062 -15.131 1.00 89.50 175 THR A O 1
ATOM 1269 N N . SER A 1 176 ? 7.136 -10.295 -15.863 1.00 87.25 176 SER A N 1
ATOM 1270 C CA . SER A 1 176 ? 7.494 -9.439 -14.730 1.00 87.25 176 SER A CA 1
ATOM 1271 C C . SER A 1 176 ? 6.929 -9.964 -13.407 1.00 87.25 176 SER A C 1
ATOM 1273 O O . SER A 1 176 ? 5.742 -10.288 -13.311 1.00 87.25 176 SER A O 1
ATOM 1275 N N . ASN A 1 177 ? 7.756 -9.965 -12.357 1.00 81.12 177 ASN A N 1
ATOM 1276 C CA . ASN A 1 177 ? 7.301 -10.036 -10.962 1.00 81.12 177 ASN A CA 1
ATOM 1277 C C . ASN A 1 177 ? 7.391 -8.667 -10.258 1.00 81.12 177 ASN A C 1
ATOM 1279 O O . ASN A 1 177 ? 7.406 -8.588 -9.028 1.00 81.12 177 ASN A O 1
ATOM 1283 N N . ASN A 1 178 ? 7.406 -7.566 -11.018 1.00 78.25 178 ASN A N 1
ATOM 1284 C CA . ASN A 1 178 ? 7.354 -6.209 -10.481 1.00 78.25 178 ASN A CA 1
ATOM 1285 C C . ASN A 1 178 ? 5.926 -5.802 -10.128 1.00 78.25 178 ASN A C 1
ATOM 1287 O O . ASN A 1 178 ? 5.284 -4.969 -10.766 1.00 78.25 178 ASN A O 1
ATOM 1291 N N . CYS A 1 179 ? 5.425 -6.422 -9.069 1.00 65.94 179 CYS A N 1
ATOM 1292 C CA . CYS A 1 179 ? 4.096 -6.164 -8.528 1.00 65.94 179 CYS A CA 1
ATOM 1293 C C . CYS A 1 179 ? 4.049 -4.944 -7.601 1.00 65.94 179 CYS A C 1
ATOM 1295 O O . CYS A 1 179 ? 3.051 -4.699 -6.936 1.00 65.94 179 CYS A O 1
ATOM 1297 N N . GLY A 1 180 ? 5.120 -4.145 -7.614 1.00 63.12 180 GLY A N 1
ATOM 1298 C CA . GLY A 1 180 ? 5.220 -2.866 -6.934 1.00 63.12 180 GLY A CA 1
ATOM 1299 C C . GLY A 1 180 ? 4.843 -2.882 -5.456 1.00 63.12 180 GLY A C 1
ATOM 1300 O O . GLY A 1 180 ? 5.235 -3.793 -4.720 1.00 63.12 180 GLY A O 1
ATOM 1301 N N . THR A 1 181 ? 4.116 -1.837 -5.052 1.00 56.03 181 THR A N 1
ATOM 1302 C CA . THR A 1 181 ? 3.431 -1.633 -3.765 1.00 56.03 181 THR A CA 1
ATOM 1303 C C . THR A 1 181 ? 2.018 -2.217 -3.744 1.00 56.03 181 THR A C 1
ATOM 1305 O O . THR A 1 181 ? 1.272 -1.915 -2.819 1.00 56.03 181 THR A O 1
ATOM 1308 N N . ILE A 1 182 ? 1.615 -3.008 -4.750 1.00 65.38 182 ILE A N 1
ATOM 1309 C CA . ILE A 1 182 ? 0.226 -3.461 -4.836 1.00 65.38 182 ILE A CA 1
ATOM 1310 C C . ILE A 1 182 ? -0.078 -4.342 -3.627 1.00 65.38 182 ILE A C 1
ATOM 1312 O O . ILE A 1 182 ? 0.504 -5.416 -3.462 1.00 65.38 182 ILE A O 1
ATOM 1316 N N . SER A 1 183 ? -0.985 -3.865 -2.782 1.00 74.38 183 SER A N 1
ATOM 1317 C CA . SER A 1 183 ? -1.450 -4.586 -1.615 1.00 74.38 183 SER A CA 1
ATOM 1318 C C . SER A 1 183 ? -2.198 -5.837 -2.059 1.00 74.38 183 SER A C 1
ATOM 1320 O O . SER A 1 183 ? -3.012 -5.827 -2.989 1.00 74.38 183 SER A O 1
ATOM 1322 N N . ASN A 1 184 ? -1.952 -6.930 -1.357 1.00 83.88 184 ASN A N 1
ATOM 1323 C CA . ASN A 1 184 ? -2.804 -8.095 -1.421 1.00 83.88 184 ASN A CA 1
ATOM 1324 C C . ASN A 1 184 ? -4.154 -7.783 -0.776 1.00 83.88 184 ASN A C 1
ATOM 1326 O O . ASN A 1 184 ? -4.262 -6.990 0.165 1.00 83.88 184 ASN A O 1
ATOM 1330 N N . LEU A 1 185 ? -5.181 -8.492 -1.235 1.00 88.62 185 LEU A N 1
ATOM 1331 C CA . LEU A 1 185 ? -6.394 -8.610 -0.446 1.00 88.62 185 LEU A CA 1
ATOM 1332 C C . LEU A 1 185 ? -6.118 -9.589 0.681 1.00 88.62 185 LEU A C 1
ATOM 1334 O O . LEU A 1 185 ? -5.616 -10.689 0.442 1.00 88.62 185 LEU A O 1
ATOM 1338 N N . ALA A 1 186 ? -6.463 -9.211 1.901 1.00 92.81 186 ALA A N 1
ATOM 1339 C CA . ALA A 1 186 ? -6.365 -10.120 3.021 1.00 92.81 186 ALA A CA 1
ATOM 1340 C C . ALA A 1 186 ? -7.392 -9.803 4.096 1.00 92.81 186 ALA A C 1
ATOM 1342 O O . ALA A 1 186 ? -7.811 -8.656 4.285 1.00 92.81 186 ALA A O 1
ATOM 1343 N N . VAL A 1 187 ? -7.766 -10.853 4.816 1.00 94.62 187 VAL A N 1
ATOM 1344 C CA . VAL A 1 187 ? -8.564 -10.763 6.031 1.00 94.62 187 VAL A CA 1
ATOM 1345 C C . VAL A 1 187 ? -7.887 -11.538 7.150 1.00 94.62 187 VAL A C 1
ATOM 1347 O O . VAL A 1 187 ? -7.259 -12.575 6.923 1.00 94.62 187 VAL A O 1
ATOM 1350 N N . TYR A 1 188 ? -8.042 -11.040 8.369 1.00 96.00 188 TYR A N 1
ATOM 1351 C CA . TYR A 1 188 ? -7.740 -11.767 9.585 1.00 96.00 188 TYR A CA 1
ATOM 1352 C C . TYR A 1 188 ? -9.024 -12.312 10.189 1.00 96.00 188 TYR A C 1
ATOM 1354 O O . TYR A 1 188 ? -9.964 -11.561 10.473 1.00 96.00 188 TYR A O 1
ATOM 1362 N N . ARG A 1 189 ? -9.040 -13.620 10.418 1.00 94.00 189 ARG A N 1
ATOM 1363 C CA . ARG A 1 189 ? -10.123 -14.306 11.104 1.00 94.00 189 ARG A CA 1
ATOM 1364 C C . ARG A 1 189 ? -9.724 -14.564 12.543 1.00 94.00 189 ARG A C 1
ATOM 1366 O O . ARG A 1 189 ? -9.003 -15.519 12.849 1.00 94.00 189 ARG A O 1
ATOM 1373 N N . SER A 1 190 ? -10.217 -13.712 13.436 1.00 91.88 190 SER A N 1
ATOM 1374 C CA . SER A 1 190 ? -9.824 -13.748 14.843 1.00 91.88 190 SER A CA 1
ATOM 1375 C C . SER A 1 190 ? -10.230 -15.051 15.535 1.00 91.88 190 SER A C 1
ATOM 1377 O O . SER A 1 190 ? -9.482 -15.540 16.366 1.00 91.88 190 SER A O 1
ATOM 1379 N N . SER A 1 191 ? -11.346 -15.688 15.169 1.00 91.50 191 SER A N 1
ATOM 1380 C CA . SER A 1 191 ? -11.773 -16.967 15.766 1.00 91.50 191 SER A CA 1
ATOM 1381 C C . SER A 1 191 ? -10.798 -18.128 15.515 1.00 91.50 191 SER A C 1
ATOM 1383 O O . SER A 1 191 ? -10.784 -19.105 16.271 1.00 91.50 191 SER A O 1
ATOM 1385 N N . GLU A 1 192 ? -9.968 -18.026 14.476 1.00 92.56 192 GLU A N 1
ATOM 1386 C CA . GLU A 1 192 ? -9.030 -19.071 14.056 1.00 92.56 192 GLU A CA 1
ATOM 1387 C C . GLU A 1 192 ? -7.557 -18.688 14.273 1.00 92.56 192 GLU A C 1
ATOM 1389 O O . GLU A 1 192 ? -6.688 -19.564 14.213 1.00 92.56 192 GLU A O 1
ATOM 1394 N N . ALA A 1 193 ? -7.285 -17.410 14.560 1.00 94.69 193 ALA A N 1
ATOM 1395 C CA . ALA A 1 193 ? -5.953 -16.807 14.553 1.00 94.69 193 ALA A CA 1
ATOM 1396 C C . ALA A 1 193 ? -5.229 -16.984 13.202 1.00 94.69 193 ALA A C 1
ATOM 1398 O O . ALA A 1 193 ? -4.068 -17.403 13.136 1.00 94.69 193 ALA A O 1
ATOM 1399 N N . MET A 1 194 ? -5.953 -16.712 12.114 1.00 94.56 194 MET A N 1
ATOM 1400 C CA . MET A 1 194 ? -5.514 -16.980 10.743 1.00 94.56 194 MET A CA 1
ATOM 1401 C C . MET A 1 194 ? -5.617 -15.735 9.866 1.00 94.56 194 MET A C 1
ATOM 1403 O O . MET A 1 194 ? -6.655 -15.076 9.824 1.00 94.56 194 MET A O 1
ATOM 1407 N N . PHE A 1 195 ? -4.556 -15.464 9.109 1.00 94.69 195 PHE A N 1
ATOM 1408 C CA . PHE A 1 195 ? -4.587 -14.585 7.946 1.00 94.69 195 PHE A CA 1
ATOM 1409 C C . PHE A 1 195 ? -4.921 -15.402 6.703 1.00 94.69 195 PHE A C 1
ATOM 1411 O O . PHE A 1 195 ? -4.300 -16.435 6.446 1.00 94.69 195 PHE A O 1
ATOM 1418 N N . TYR A 1 196 ? -5.862 -14.904 5.913 1.00 92.88 196 TYR A N 1
ATOM 1419 C CA . TYR A 1 196 ? -6.142 -15.379 4.565 1.00 92.88 196 TYR A CA 1
ATOM 1420 C C . TYR A 1 196 ? -5.695 -14.282 3.617 1.00 92.88 196 TYR A C 1
ATOM 1422 O O . TYR A 1 196 ? -6.160 -13.150 3.734 1.00 92.88 196 TYR A O 1
ATOM 1430 N N . ILE A 1 197 ? -4.786 -14.604 2.703 1.00 90.94 197 ILE A N 1
ATOM 1431 C CA . ILE A 1 197 ? -4.117 -13.640 1.830 1.00 90.94 197 ILE A CA 1
ATOM 1432 C C . ILE A 1 197 ? -4.300 -14.086 0.387 1.00 90.94 197 ILE A C 1
ATOM 1434 O O . ILE A 1 197 ? -4.067 -15.247 0.052 1.00 90.94 197 ILE A O 1
ATOM 1438 N N . ARG A 1 198 ? -4.701 -13.167 -0.485 1.00 82.81 198 ARG A N 1
ATOM 1439 C CA . ARG A 1 198 ? -4.939 -13.434 -1.900 1.00 82.81 198 ARG A CA 1
ATOM 1440 C C . ARG A 1 198 ? -4.327 -12.347 -2.769 1.00 82.81 198 ARG A C 1
ATOM 1442 O O . ARG A 1 198 ? -4.213 -11.186 -2.373 1.00 82.81 198 ARG A O 1
ATOM 1449 N N . HIS A 1 199 ? -3.949 -12.723 -3.982 1.00 72.25 199 HIS A N 1
ATOM 1450 C CA . HIS A 1 199 ? -3.617 -11.759 -5.021 1.00 72.25 199 HIS A CA 1
ATOM 1451 C C . HIS A 1 199 ? -4.821 -10.860 -5.336 1.00 72.25 199 HIS A C 1
ATOM 1453 O O . HIS A 1 199 ? -5.981 -11.241 -5.151 1.00 72.25 199 HIS A O 1
ATOM 1459 N N . LEU A 1 200 ? -4.526 -9.639 -5.786 1.00 70.75 200 LEU A N 1
ATOM 1460 C CA . LEU A 1 200 ? -5.539 -8.629 -6.075 1.00 70.75 200 LEU A CA 1
ATOM 1461 C C . LEU A 1 200 ? -6.471 -9.029 -7.225 1.00 70.75 200 LEU A C 1
ATOM 1463 O O . LEU A 1 200 ? -7.625 -8.625 -7.244 1.00 70.75 200 LEU A O 1
ATOM 1467 N N . ASP A 1 201 ? -6.006 -9.846 -8.166 1.00 62.50 201 ASP A N 1
ATOM 1468 C CA . ASP A 1 201 ? -6.840 -10.360 -9.259 1.00 62.50 201 ASP A CA 1
ATOM 1469 C C . ASP A 1 201 ? -7.949 -11.318 -8.784 1.00 62.50 201 ASP A C 1
ATOM 1471 O O . ASP A 1 201 ? -8.771 -11.760 -9.585 1.00 62.50 201 ASP A O 1
ATOM 1475 N N . GLY A 1 202 ? -7.973 -11.664 -7.492 1.00 60.72 202 GLY A N 1
ATOM 1476 C CA . GLY A 1 202 ? -8.888 -12.654 -6.958 1.00 60.72 202 GLY A CA 1
ATOM 1477 C C . GLY A 1 202 ? -8.738 -14.007 -7.654 1.00 60.72 202 GLY A C 1
ATOM 1478 O O . GLY A 1 202 ? -9.732 -14.717 -7.801 1.00 60.72 202 GLY A O 1
ATOM 1479 N N . SER A 1 203 ? -7.537 -14.381 -8.099 1.00 61.94 203 SER A N 1
ATOM 1480 C CA . SER A 1 203 ? -7.254 -15.730 -8.586 1.00 61.94 203 SER A CA 1
ATOM 1481 C C . SER A 1 203 ? -6.771 -16.641 -7.448 1.00 61.94 203 SER A C 1
ATOM 1483 O O . SER A 1 203 ? -6.382 -16.189 -6.367 1.00 61.94 203 SER A O 1
ATOM 1485 N N . GLY A 1 204 ? -6.879 -17.955 -7.664 1.00 65.00 204 GLY A N 1
ATOM 1486 C CA . GLY A 1 204 ? -6.430 -18.989 -6.724 1.00 65.00 204 GLY A CA 1
ATOM 1487 C C . GLY A 1 204 ? -7.187 -19.057 -5.386 1.00 65.00 204 GLY A C 1
ATOM 1488 O O . GLY A 1 204 ? -8.073 -18.247 -5.097 1.00 65.00 204 GLY A O 1
ATOM 1489 N N . ALA A 1 205 ? -6.846 -20.060 -4.571 1.00 74.50 205 ALA A N 1
ATOM 1490 C CA . ALA A 1 205 ? -7.304 -20.153 -3.184 1.00 74.50 205 ALA A CA 1
ATOM 1491 C C . ALA A 1 205 ? -6.478 -19.204 -2.292 1.00 74.50 205 ALA A C 1
ATOM 1493 O O . ALA A 1 205 ? -5.282 -19.041 -2.548 1.00 74.50 205 ALA A O 1
ATOM 1494 N N . PRO A 1 206 ? -7.061 -18.594 -1.241 1.00 82.94 206 PRO A N 1
ATOM 1495 C CA . PRO A 1 206 ? -6.292 -17.769 -0.317 1.00 82.94 206 PRO A CA 1
ATOM 1496 C C . PRO A 1 206 ? -5.169 -18.566 0.359 1.00 82.94 206 PRO A C 1
ATOM 1498 O O . PRO A 1 206 ? -5.397 -19.654 0.895 1.00 82.94 206 PRO A O 1
ATOM 1501 N N . ARG A 1 207 ? -3.964 -17.992 0.392 1.00 87.50 207 ARG A N 1
ATOM 1502 C CA . ARG A 1 207 ? -2.858 -18.465 1.226 1.00 87.50 207 ARG A CA 1
ATOM 1503 C C . ARG A 1 207 ? -3.239 -18.277 2.689 1.00 87.50 207 ARG A C 1
ATOM 1505 O O . ARG A 1 207 ? -3.603 -17.176 3.096 1.00 87.50 207 ARG A O 1
ATOM 1512 N N . GLN A 1 208 ? -3.141 -19.343 3.474 1.00 92.06 208 GLN A N 1
ATOM 1513 C CA . GLN A 1 208 ? -3.481 -19.329 4.893 1.00 92.06 208 GLN A CA 1
ATOM 1514 C C . GLN A 1 208 ? -2.210 -19.241 5.733 1.00 92.06 208 GLN A C 1
ATOM 1516 O O . GLN A 1 208 ? -1.300 -20.051 5.564 1.00 92.06 208 GLN A O 1
ATOM 1521 N N . VAL A 1 209 ? -2.143 -18.276 6.647 1.00 92.62 209 VAL A N 1
ATOM 1522 C CA . VAL A 1 209 ? -0.995 -18.095 7.541 1.00 92.62 209 VAL A CA 1
ATOM 1523 C C . VAL A 1 209 ? -1.481 -17.963 8.974 1.00 92.62 209 VAL A C 1
ATOM 1525 O O . VAL A 1 209 ? -2.202 -17.027 9.314 1.00 92.62 209 VAL A O 1
ATOM 1528 N N . ARG A 1 210 ? -1.075 -18.901 9.833 1.00 94.94 210 ARG A N 1
ATOM 1529 C CA . ARG A 1 210 ? -1.377 -18.844 11.265 1.00 94.94 210 ARG A CA 1
ATOM 1530 C C . ARG A 1 210 ? -0.464 -17.832 11.942 1.00 94.94 210 ARG A C 1
ATOM 1532 O O . ARG A 1 210 ? 0.753 -17.998 11.912 1.00 94.94 210 ARG A O 1
ATOM 1539 N N . PHE A 1 211 ? -1.047 -16.817 12.572 1.00 95.62 211 PHE A N 1
ATOM 1540 C CA . PHE A 1 211 ? -0.308 -15.855 13.383 1.00 95.62 211 PHE A CA 1
ATOM 1541 C C . PHE A 1 211 ? -1.238 -15.131 14.369 1.00 95.62 211 PHE A C 1
ATOM 1543 O O . PHE A 1 211 ? -2.377 -14.800 14.040 1.00 95.62 211 PHE A O 1
ATOM 1550 N N . GLY A 1 212 ? -0.746 -14.876 15.582 1.00 95.75 212 GLY A N 1
ATOM 1551 C CA . GLY A 1 212 ? -1.538 -14.304 16.672 1.00 95.75 212 GLY A CA 1
ATOM 1552 C C . GLY A 1 212 ? -2.337 -15.344 17.465 1.00 95.75 212 GLY A C 1
ATOM 1553 O O . GLY A 1 212 ? -2.023 -16.536 17.471 1.00 95.75 212 GLY A O 1
ATOM 1554 N N . GLN A 1 213 ? -3.352 -14.865 18.172 1.00 96.12 213 GLN A N 1
ATOM 1555 C CA . GLN A 1 213 ? -4.258 -15.618 19.036 1.00 96.12 213 GLN A CA 1
ATOM 1556 C C . GLN A 1 213 ? -5.713 -15.240 18.748 1.00 96.12 213 GLN A C 1
ATOM 1558 O O . GLN A 1 213 ? -5.998 -14.340 17.959 1.00 96.12 213 GLN A O 1
ATOM 1563 N N . ARG A 1 214 ? -6.654 -15.945 19.387 1.00 94.62 214 ARG A N 1
ATOM 1564 C CA . ARG A 1 214 ? -8.065 -15.576 19.282 1.00 94.62 214 ARG A CA 1
ATOM 1565 C C . ARG A 1 214 ? -8.300 -14.157 19.788 1.00 94.62 214 ARG A C 1
ATOM 1567 O O . ARG A 1 214 ? -7.667 -13.733 20.747 1.00 94.62 214 ARG A O 1
ATOM 1574 N N . ASP A 1 215 ? -9.209 -13.460 19.113 1.00 93.00 215 ASP A N 1
ATOM 1575 C CA . ASP A 1 215 ? -9.637 -12.084 19.416 1.00 93.00 215 ASP A CA 1
ATOM 1576 C C . ASP A 1 215 ? -8.580 -10.986 19.211 1.00 93.00 215 ASP A C 1
ATOM 1578 O O . ASP A 1 215 ? -8.862 -9.806 19.429 1.00 93.00 215 ASP A O 1
ATOM 1582 N N . ASP A 1 216 ? -7.400 -11.345 18.704 1.00 96.81 216 ASP A N 1
ATOM 1583 C CA . ASP A 1 216 ? -6.410 -10.381 18.238 1.00 96.81 216 ASP A CA 1
ATOM 1584 C C . ASP A 1 216 ? -6.964 -9.539 17.066 1.00 96.81 216 ASP A C 1
ATOM 1586 O O . ASP A 1 216 ? -7.817 -9.974 16.280 1.00 96.81 216 ASP A O 1
ATOM 1590 N N . LEU A 1 217 ? -6.479 -8.302 16.944 1.00 97.00 217 LEU A N 1
ATOM 1591 C CA . LEU A 1 217 ? -6.875 -7.364 15.892 1.00 97.00 217 LEU A CA 1
ATOM 1592 C C . LEU A 1 217 ? -5.782 -7.273 14.825 1.00 97.00 217 LEU A C 1
ATOM 1594 O O . LEU A 1 217 ? -4.625 -7.129 15.208 1.00 97.00 217 LEU A O 1
ATOM 1598 N N . PRO A 1 218 ? -6.088 -7.303 13.514 1.00 97.50 218 PRO A N 1
ATOM 1599 C CA . PRO A 1 218 ? -5.053 -7.156 12.494 1.00 97.50 218 PRO A CA 1
ATOM 1600 C C . PRO A 1 218 ? -4.402 -5.776 12.582 1.00 97.50 218 PRO A C 1
ATOM 1602 O O . PRO A 1 218 ? -5.090 -4.765 12.684 1.00 97.50 218 PRO A O 1
ATOM 1605 N N . ALA A 1 219 ? -3.076 -5.753 12.529 1.00 97.62 219 ALA A N 1
ATOM 1606 C CA . ALA A 1 219 ? -2.252 -4.558 12.644 1.00 97.62 219 ALA A CA 1
ATOM 1607 C C . ALA A 1 219 ? -1.100 -4.605 11.632 1.00 97.62 219 ALA A C 1
ATOM 1609 O O . ALA A 1 219 ? 0.039 -4.314 11.976 1.00 97.62 219 ALA A O 1
ATOM 1610 N N . VAL A 1 220 ? -1.383 -5.066 10.415 1.00 96.19 220 VAL A N 1
ATOM 1611 C CA . VAL A 1 220 ? -0.397 -5.187 9.332 1.00 96.19 220 VAL A CA 1
ATOM 1612 C C . VAL A 1 220 ? 0.236 -3.826 9.041 1.00 96.19 220 VAL A C 1
ATOM 1614 O O . VAL A 1 220 ? -0.456 -2.813 9.086 1.00 96.19 220 VAL A O 1
ATOM 1617 N N . GLY A 1 221 ? 1.538 -3.823 8.772 1.00 92.19 221 GLY A N 1
ATOM 1618 C CA . GLY A 1 221 ? 2.303 -2.623 8.449 1.00 92.19 221 GLY A CA 1
ATOM 1619 C C . GLY A 1 221 ? 3.763 -2.956 8.169 1.00 92.19 221 GLY A C 1
ATOM 1620 O O . GLY A 1 221 ? 4.213 -4.083 8.400 1.00 92.19 221 GLY A O 1
ATOM 1621 N N . HIS A 1 222 ? 4.499 -1.978 7.667 1.00 89.44 222 HIS A N 1
ATOM 1622 C CA . HIS A 1 222 ? 5.904 -2.099 7.316 1.00 89.44 222 HIS A CA 1
ATOM 1623 C C . HIS A 1 222 ? 6.797 -1.713 8.502 1.00 89.44 222 HIS A C 1
ATOM 1625 O O . HIS A 1 222 ? 7.142 -0.545 8.669 1.00 89.44 222 HIS A O 1
ATOM 1631 N N . TYR A 1 223 ? 7.163 -2.669 9.359 1.00 90.12 223 TYR A N 1
ATOM 1632 C CA . TYR A 1 223 ? 7.838 -2.366 10.634 1.00 90.12 223 TYR A CA 1
ATOM 1633 C C . TYR A 1 223 ? 9.354 -2.573 10.628 1.00 90.12 223 TYR A C 1
ATOM 1635 O O . TYR A 1 223 ? 10.020 -2.252 11.614 1.00 90.12 223 TYR A O 1
ATOM 1643 N N . GLU A 1 224 ? 9.904 -3.143 9.562 1.00 82.12 224 GLU A N 1
ATOM 1644 C CA . GLU A 1 224 ? 11.332 -3.429 9.448 1.00 82.12 224 GLU A CA 1
ATOM 1645 C C . GLU A 1 224 ? 11.798 -3.406 7.991 1.00 82.12 224 GLU A C 1
ATOM 1647 O O . GLU A 1 224 ? 10.980 -3.332 7.074 1.00 82.12 224 GLU A O 1
ATOM 1652 N N . ASP A 1 225 ? 13.119 -3.481 7.795 1.00 73.06 225 ASP A N 1
ATOM 1653 C CA . ASP A 1 225 ? 13.785 -3.423 6.488 1.00 73.06 225 ASP A CA 1
ATOM 1654 C C . ASP A 1 225 ? 13.546 -4.697 5.666 1.00 73.06 225 ASP A C 1
ATOM 1656 O O . ASP A 1 225 ? 14.420 -5.542 5.469 1.00 73.06 225 ASP A O 1
ATOM 1660 N N . SER A 1 226 ? 12.308 -4.874 5.227 1.00 68.94 226 SER A N 1
ATOM 1661 C CA . SER A 1 226 ? 11.912 -5.898 4.275 1.00 68.94 226 SER A CA 1
ATOM 1662 C C . SER A 1 226 ? 11.234 -5.226 3.090 1.00 68.94 226 SER A C 1
ATOM 1664 O O . SER A 1 226 ? 10.867 -4.067 3.151 1.00 68.94 226 SER A O 1
ATOM 1666 N N . ASN A 1 227 ? 11.024 -5.918 1.975 1.00 63.69 227 ASN A N 1
ATOM 1667 C CA . ASN A 1 227 ? 10.230 -5.337 0.888 1.00 63.69 227 ASN A CA 1
ATOM 1668 C C . ASN A 1 227 ? 8.715 -5.458 1.121 1.00 63.69 227 ASN A C 1
ATOM 1670 O O . ASN A 1 227 ? 7.957 -5.117 0.212 1.00 63.69 227 ASN A O 1
ATOM 1674 N N . PHE A 1 228 ? 8.270 -5.972 2.266 1.00 77.06 228 PHE A N 1
ATOM 1675 C CA . PHE A 1 228 ? 6.905 -6.423 2.513 1.00 77.06 228 PHE A CA 1
ATOM 1676 C C . PHE A 1 228 ? 6.370 -5.872 3.838 1.00 77.06 228 PHE A C 1
ATOM 1678 O O . PHE A 1 228 ? 7.125 -5.451 4.711 1.00 77.06 228 PHE A O 1
ATOM 1685 N N . ASP A 1 229 ? 5.052 -5.863 3.969 1.00 88.25 229 ASP A N 1
ATOM 1686 C CA . ASP A 1 229 ? 4.384 -5.585 5.227 1.00 88.25 229 ASP A CA 1
ATOM 1687 C C . ASP A 1 229 ? 4.414 -6.842 6.090 1.00 88.25 229 ASP A C 1
ATOM 1689 O O . ASP A 1 229 ? 4.181 -7.971 5.637 1.00 88.25 229 ASP A O 1
ATOM 1693 N N . ASN A 1 230 ? 4.682 -6.64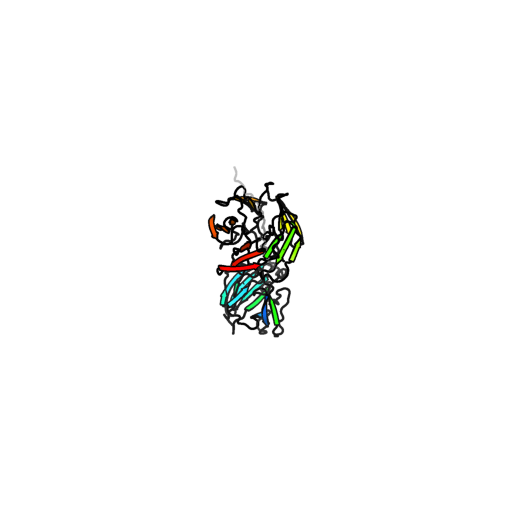3 7.369 1.00 92.75 230 ASN A N 1
ATOM 1694 C CA . ASN A 1 230 ? 4.705 -7.711 8.339 1.00 92.75 230 ASN A CA 1
ATOM 1695 C C . ASN A 1 230 ? 3.284 -8.169 8.673 1.00 92.75 230 ASN A C 1
ATOM 1697 O O . ASN A 1 230 ? 2.367 -7.371 8.891 1.00 92.75 230 ASN A O 1
ATOM 1701 N N . LEU A 1 231 ? 3.125 -9.483 8.844 1.00 95.06 231 LEU A N 1
ATOM 1702 C CA . LEU A 1 231 ? 1.960 -10.012 9.545 1.00 95.06 231 LEU A CA 1
ATOM 1703 C C . LEU A 1 231 ? 2.045 -9.585 11.002 1.00 95.06 231 LEU A C 1
ATOM 1705 O O . LEU A 1 231 ? 2.991 -9.930 11.708 1.00 95.06 231 LEU A O 1
ATOM 1709 N N . ALA A 1 232 ? 1.052 -8.833 11.447 1.00 97.62 232 ALA A N 1
ATOM 1710 C CA . ALA A 1 232 ? 1.054 -8.251 12.770 1.00 97.62 232 ALA A CA 1
ATOM 1711 C C . ALA A 1 232 ? -0.360 -8.162 13.321 1.00 97.62 232 ALA A C 1
ATOM 1713 O O . ALA A 1 232 ? -1.339 -8.016 12.581 1.00 97.62 232 ALA A O 1
ATOM 1714 N N . VAL A 1 233 ? -0.451 -8.260 14.641 1.00 98.25 233 VAL A N 1
ATOM 1715 C CA . VAL A 1 233 ? -1.699 -8.142 15.377 1.00 98.25 233 VAL A CA 1
ATOM 1716 C C . VAL A 1 233 ? -1.527 -7.275 16.616 1.00 98.25 233 VAL A C 1
ATOM 1718 O O . VAL A 1 233 ? -0.469 -7.270 17.241 1.00 98.25 233 VAL A O 1
ATOM 1721 N N . TYR A 1 234 ? -2.582 -6.567 16.999 1.00 97.75 234 TYR A N 1
ATOM 1722 C CA . TYR A 1 234 ? -2.690 -5.912 18.292 1.00 97.75 234 TYR A CA 1
ATOM 1723 C C . TYR A 1 234 ? -3.539 -6.765 19.224 1.00 97.75 234 TYR A C 1
ATOM 1725 O O . TYR A 1 234 ? -4.699 -7.074 18.930 1.00 97.75 234 TYR A O 1
ATOM 1733 N N . ARG A 1 235 ? -2.953 -7.137 20.358 1.00 96.31 235 ARG A N 1
ATOM 1734 C CA . ARG A 1 235 ? -3.606 -7.967 21.359 1.00 96.31 235 ARG A CA 1
ATOM 1735 C C . ARG A 1 235 ? -4.103 -7.098 22.498 1.00 96.31 235 ARG A C 1
ATOM 1737 O O . ARG A 1 235 ? -3.332 -6.527 23.266 1.00 96.31 235 ARG A O 1
ATOM 1744 N N . GLN A 1 236 ? -5.423 -7.032 22.641 1.00 93.81 236 GLN A N 1
ATOM 1745 C CA . GLN A 1 236 ? -6.033 -6.209 23.682 1.00 93.81 236 GLN A CA 1
ATOM 1746 C C . GLN A 1 236 ? -5.760 -6.741 25.090 1.00 93.81 236 GLN A C 1
ATOM 1748 O O . GLN A 1 236 ? -5.706 -5.946 26.024 1.00 93.81 236 GLN A O 1
ATOM 1753 N N . SER A 1 237 ? -5.591 -8.054 25.286 1.00 92.19 237 SER A N 1
ATOM 1754 C CA . SER A 1 237 ? -5.387 -8.635 26.622 1.00 92.19 237 SER A CA 1
ATOM 1755 C C . SER A 1 237 ? -4.076 -8.185 27.272 1.00 92.19 237 SER A C 1
ATOM 1757 O O . SER A 1 237 ? -4.082 -7.941 28.479 1.00 92.19 237 SER A O 1
ATOM 1759 N N . ASP A 1 238 ? -3.017 -7.966 26.486 1.00 93.81 238 ASP A N 1
ATOM 1760 C CA . ASP A 1 238 ? -1.693 -7.539 26.957 1.00 93.81 238 ASP A CA 1
ATOM 1761 C C . ASP A 1 238 ? -1.229 -6.170 26.418 1.00 93.81 238 ASP A C 1
ATOM 1763 O O . ASP A 1 238 ? -0.085 -5.780 26.661 1.00 93.81 238 ASP A O 1
ATOM 1767 N N . SER A 1 239 ? -2.111 -5.446 25.717 1.00 93.75 239 SER A N 1
ATOM 1768 C CA . SER A 1 239 ? -1.903 -4.084 25.200 1.00 93.75 239 SER A CA 1
ATOM 1769 C C . SER A 1 239 ? -0.627 -3.924 24.360 1.00 93.75 239 SER A C 1
ATOM 1771 O O . SER A 1 239 ? 0.067 -2.901 24.437 1.00 93.75 239 SER A O 1
ATOM 1773 N N . ALA A 1 240 ? -0.316 -4.936 23.547 1.00 95.44 240 ALA A N 1
ATOM 1774 C CA . ALA A 1 240 ? 0.908 -4.997 22.758 1.00 95.44 240 ALA A CA 1
ATOM 1775 C C . ALA A 1 240 ? 0.652 -5.327 21.283 1.00 95.44 240 ALA A C 1
ATOM 1777 O O . ALA A 1 240 ? -0.282 -6.050 20.926 1.00 95.44 240 ALA A O 1
ATOM 1778 N N . PHE A 1 241 ? 1.549 -4.830 20.433 1.00 97.62 241 PHE A N 1
ATOM 1779 C CA . PHE A 1 241 ? 1.703 -5.312 19.067 1.00 97.62 241 PHE A CA 1
ATOM 1780 C C . PHE A 1 241 ? 2.545 -6.585 19.086 1.00 97.62 241 PHE A C 1
ATOM 1782 O O . PHE A 1 241 ? 3.601 -6.638 19.718 1.00 97.62 241 PHE A O 1
ATOM 1789 N N . HIS A 1 242 ? 2.074 -7.606 18.384 1.00 97.81 242 HIS A N 1
ATOM 1790 C CA . HIS A 1 242 ? 2.800 -8.836 18.105 1.00 97.81 242 HIS A CA 1
ATOM 1791 C C . HIS A 1 242 ? 3.031 -8.872 16.601 1.00 97.81 242 HIS A C 1
ATOM 1793 O O . HIS A 1 242 ? 2.076 -8.908 15.832 1.00 97.81 242 HIS A O 1
ATOM 1799 N N . ILE A 1 243 ? 4.290 -8.824 16.188 1.00 97.50 243 ILE A N 1
ATOM 1800 C CA . ILE A 1 243 ? 4.718 -8.709 14.794 1.00 97.50 243 ILE A CA 1
ATOM 1801 C C . ILE A 1 243 ? 5.516 -9.959 14.437 1.00 97.50 243 ILE A C 1
ATOM 1803 O O . ILE A 1 243 ? 6.355 -10.411 15.216 1.00 97.50 243 ILE A O 1
ATOM 1807 N N . ARG A 1 244 ? 5.249 -10.538 13.270 1.00 94.88 244 ARG A N 1
ATOM 1808 C CA . ARG A 1 244 ? 6.082 -11.582 12.680 1.00 94.88 244 ARG A CA 1
ATOM 1809 C C . ARG A 1 244 ? 7.156 -10.908 11.842 1.00 94.88 244 ARG A C 1
ATOM 1811 O O . ARG A 1 244 ? 6.835 -10.313 10.811 1.00 94.88 244 ARG A O 1
ATOM 1818 N N . LYS A 1 245 ? 8.408 -11.004 12.280 1.00 88.31 245 LYS A N 1
ATOM 1819 C CA . LYS A 1 245 ? 9.546 -10.512 11.506 1.00 88.31 245 LYS A CA 1
ATOM 1820 C C . LYS A 1 245 ? 9.711 -11.302 10.203 1.00 88.31 245 LYS A C 1
ATOM 1822 O O . LYS A 1 245 ? 9.200 -12.418 10.079 1.00 88.31 245 LYS A O 1
ATOM 1827 N N . ALA A 1 246 ? 10.464 -10.759 9.258 1.00 81.31 246 ALA A N 1
ATOM 1828 C CA . ALA A 1 246 ? 10.763 -11.339 7.955 1.00 81.31 246 ALA A CA 1
ATOM 1829 C C . ALA A 1 246 ? 11.515 -12.668 8.101 1.00 81.31 246 ALA A C 1
ATOM 1831 O O . ALA A 1 246 ? 11.235 -13.631 7.394 1.00 81.31 246 ALA A O 1
ATOM 1832 N N . ASN A 1 247 ? 12.396 -12.771 9.101 1.00 80.50 247 ASN A N 1
ATOM 1833 C CA . ASN A 1 247 ? 13.064 -14.026 9.451 1.00 80.50 247 ASN A CA 1
ATOM 1834 C C . ASN A 1 247 ? 12.137 -15.053 10.144 1.00 80.50 247 ASN A C 1
ATOM 1836 O O . ASN A 1 247 ? 12.563 -16.167 10.434 1.00 80.50 247 ASN A O 1
ATOM 1840 N N . GLY A 1 248 ? 10.874 -14.697 10.401 1.00 85.25 248 GLY A N 1
ATOM 1841 C CA . GLY A 1 248 ? 9.866 -15.529 11.053 1.00 85.25 248 GLY A CA 1
ATOM 1842 C C . GLY A 1 248 ? 9.784 -15.369 12.570 1.00 85.25 248 GLY A C 1
ATOM 1843 O O . GLY A 1 248 ? 8.815 -15.860 13.156 1.00 85.25 248 GLY A O 1
ATOM 1844 N N . ASP A 1 249 ? 10.732 -14.670 13.198 1.00 90.06 249 ASP A N 1
ATOM 1845 C CA . ASP A 1 249 ? 10.769 -14.515 14.649 1.00 90.06 249 ASP A CA 1
ATOM 1846 C C . ASP A 1 249 ? 9.616 -13.637 15.158 1.00 90.06 249 ASP A C 1
ATOM 1848 O O . ASP A 1 249 ? 9.220 -12.660 14.509 1.00 90.06 249 ASP A O 1
ATOM 1852 N N . PRO A 1 250 ? 9.077 -13.934 16.350 1.00 93.56 250 PRO A N 1
ATOM 1853 C CA . PRO A 1 250 ? 8.092 -13.076 16.978 1.00 93.56 250 PRO A CA 1
ATOM 1854 C C . PRO A 1 250 ? 8.752 -11.812 17.542 1.00 93.56 250 PRO A C 1
ATOM 1856 O O . PRO A 1 250 ? 9.804 -11.853 18.180 1.00 93.56 250 PRO A O 1
ATOM 1859 N N . TRP A 1 251 ? 8.074 -10.681 17.388 1.00 95.19 251 TRP A N 1
ATOM 1860 C CA . TRP A 1 251 ? 8.451 -9.413 17.992 1.00 95.19 251 TRP A CA 1
ATOM 1861 C C . TRP A 1 251 ? 7.268 -8.818 18.743 1.00 95.19 251 TRP A C 1
ATOM 1863 O O . TRP A 1 251 ? 6.270 -8.415 18.150 1.00 95.19 251 TRP A O 1
ATOM 1873 N N . ARG A 1 252 ? 7.373 -8.783 20.072 1.00 96.31 252 ARG A N 1
ATOM 1874 C CA . ARG A 1 252 ? 6.360 -8.183 20.940 1.00 96.31 252 ARG A CA 1
ATOM 1875 C C . ARG A 1 252 ? 6.791 -6.784 21.357 1.00 96.31 252 ARG A C 1
ATOM 1877 O O . ARG A 1 252 ? 7.871 -6.622 21.920 1.00 96.31 252 ARG A O 1
ATOM 1884 N N . ILE A 1 253 ? 5.915 -5.806 21.154 1.00 93.94 253 ILE A N 1
ATOM 1885 C CA . ILE A 1 253 ? 6.155 -4.409 21.514 1.00 93.94 253 ILE A CA 1
ATOM 1886 C C . ILE A 1 253 ? 4.972 -3.899 22.352 1.00 93.94 253 ILE A C 1
ATOM 1888 O O . ILE A 1 253 ? 3.867 -3.753 21.822 1.00 93.94 253 ILE A O 1
ATOM 1892 N N . PRO A 1 254 ? 5.167 -3.638 23.659 1.00 92.81 254 PRO A N 1
ATOM 1893 C CA . PRO A 1 254 ? 4.169 -2.957 24.481 1.00 92.81 254 PRO A CA 1
ATOM 1894 C C . PRO A 1 254 ? 3.866 -1.562 23.925 1.00 92.81 254 PRO A C 1
ATOM 1896 O O . PRO A 1 254 ? 4.785 -0.857 23.509 1.00 92.81 254 PRO A O 1
ATOM 1899 N N . PHE A 1 255 ? 2.5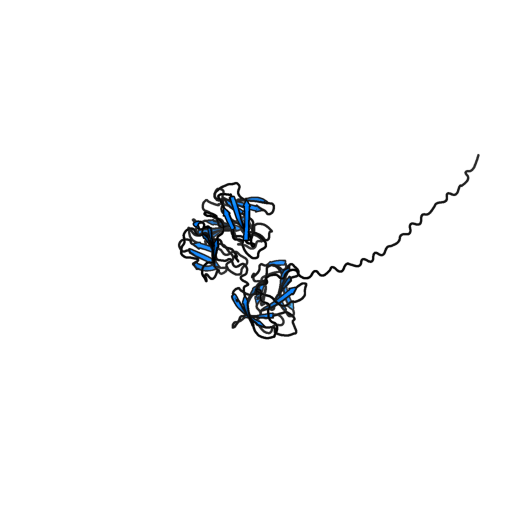97 -1.156 23.933 1.00 91.06 255 PHE A N 1
ATOM 1900 C CA . PHE A 1 255 ? 2.196 0.166 23.442 1.00 91.06 255 PHE A CA 1
ATOM 1901 C C . PHE A 1 255 ? 1.169 0.851 24.347 1.00 91.06 255 PHE A C 1
ATOM 1903 O O . PHE A 1 255 ? 1.318 2.025 24.674 1.00 91.06 255 PHE A O 1
ATOM 1910 N N . GLY A 1 256 ? 0.117 0.128 24.738 1.00 77.62 256 GLY A N 1
ATOM 1911 C CA . GLY A 1 256 ? -0.983 0.707 25.506 1.00 77.62 256 GLY A CA 1
ATOM 1912 C C . GLY A 1 256 ? -0.673 0.864 26.995 1.00 77.62 256 GLY A C 1
ATOM 1913 O O . GLY A 1 256 ? 0.166 0.166 27.558 1.00 77.62 256 GLY A O 1
ATOM 1914 N N . ASP A 1 257 ? -1.444 1.730 27.645 1.00 80.31 257 ASP A N 1
ATOM 1915 C CA . ASP A 1 257 ? -1.487 1.966 29.098 1.00 80.31 257 ASP A CA 1
ATOM 1916 C C . ASP A 1 257 ? -2.374 0.947 29.851 1.00 80.31 257 ASP A C 1
ATOM 1918 O O . ASP A 1 257 ? -2.734 1.151 31.007 1.00 80.31 257 ASP A O 1
ATOM 1922 N N . GLY A 1 258 ? -2.755 -0.153 29.191 1.00 78.94 258 GLY A N 1
ATOM 1923 C CA . GLY A 1 258 ? -3.679 -1.162 29.718 1.00 78.94 258 GLY A CA 1
ATOM 1924 C C . GLY A 1 258 ? -5.157 -0.901 29.403 1.00 78.94 258 GLY A C 1
ATOM 1925 O O . GLY A 1 258 ? -5.986 -1.781 29.660 1.00 78.94 258 GLY A O 1
ATOM 1926 N N . THR A 1 259 ? -5.497 0.249 28.807 1.00 84.00 259 THR A N 1
ATOM 1927 C CA . THR A 1 259 ? -6.869 0.558 28.375 1.00 84.00 259 THR A CA 1
ATOM 1928 C C . THR A 1 259 ? -7.363 -0.471 27.357 1.00 84.00 259 THR A C 1
ATOM 1930 O O . THR A 1 259 ? -6.662 -0.838 26.411 1.00 84.00 259 THR A O 1
ATOM 1933 N N . LYS A 1 260 ? -8.588 -0.968 27.554 1.00 86.81 260 LYS A N 1
ATOM 1934 C CA . LYS A 1 260 ? -9.250 -1.888 26.619 1.00 86.81 260 LYS A CA 1
ATOM 1935 C C . LYS A 1 260 ? -10.042 -1.105 25.573 1.00 86.81 260 LYS A C 1
ATOM 1937 O O . LYS A 1 260 ? -10.536 -0.018 25.853 1.00 86.81 260 LYS A O 1
ATOM 1942 N N . GLY A 1 261 ? -10.198 -1.684 24.384 1.00 91.56 261 GLY A N 1
ATOM 1943 C CA . GLY A 1 261 ? -10.960 -1.076 23.287 1.00 91.56 261 GLY A CA 1
ATOM 1944 C C . GLY A 1 261 ? -10.125 -0.301 22.265 1.00 91.56 261 GLY A C 1
ATOM 1945 O O . GLY A 1 261 ? -10.679 0.117 21.252 1.00 91.56 261 GLY A O 1
ATOM 1946 N N . ASP A 1 262 ? -8.814 -0.163 22.478 1.00 96.19 262 ASP A N 1
ATOM 1947 C CA . ASP A 1 262 ? -7.900 0.414 21.490 1.00 96.19 262 ASP A CA 1
ATOM 1948 C C . ASP A 1 262 ? -7.894 -0.432 20.198 1.00 96.19 262 ASP A C 1
ATOM 1950 O O . ASP A 1 262 ? -7.900 -1.672 20.232 1.00 96.19 262 ASP A O 1
ATOM 1954 N N . LEU A 1 263 ? -7.919 0.254 19.053 1.00 97.06 263 LEU A N 1
ATOM 1955 C CA . LEU A 1 263 ? -7.927 -0.323 17.709 1.00 97.06 263 LEU A CA 1
ATOM 1956 C C . LEU A 1 263 ? -6.596 -0.018 17.012 1.00 97.06 263 LEU A C 1
ATOM 1958 O O . LEU A 1 263 ? -6.214 1.148 16.982 1.00 97.06 263 LEU A O 1
ATOM 1962 N N . PRO A 1 264 ? -5.893 -1.001 16.422 1.00 97.56 264 PRO A N 1
ATOM 1963 C CA . PRO A 1 264 ? -4.629 -0.741 15.739 1.00 97.56 264 PRO A CA 1
ATOM 1964 C C . PRO A 1 264 ? -4.824 0.187 14.540 1.00 97.56 264 PRO A C 1
ATOM 1966 O O . PRO A 1 264 ? -5.765 0.031 13.764 1.00 97.56 264 PRO A O 1
ATOM 1969 N N . ALA A 1 265 ? -3.915 1.142 14.398 1.00 97.69 265 ALA A N 1
ATOM 1970 C CA . ALA A 1 265 ? -3.917 2.158 13.357 1.00 97.69 265 ALA A CA 1
ATOM 1971 C C . ALA A 1 265 ? -2.489 2.456 12.860 1.00 97.69 265 ALA A C 1
ATOM 1973 O O . ALA A 1 265 ? -2.106 3.627 12.842 1.00 97.69 265 ALA A O 1
ATOM 1974 N N . PRO A 1 266 ? -1.675 1.434 12.530 1.00 96.62 266 PRO A N 1
ATOM 1975 C CA . PRO A 1 266 ? -0.316 1.676 12.068 1.00 96.62 266 PRO A CA 1
ATOM 1976 C C . PRO A 1 266 ? -0.302 2.492 10.776 1.00 96.62 266 PRO A C 1
ATOM 1978 O O . PRO A 1 266 ? -1.259 2.469 9.999 1.00 96.62 266 PRO A O 1
ATOM 1981 N N . GLY A 1 267 ? 0.788 3.219 10.574 1.00 93.94 267 GLY A N 1
ATOM 1982 C CA . GLY A 1 267 ? 1.034 3.993 9.365 1.00 93.94 267 GLY A CA 1
ATOM 1983 C C . GLY A 1 267 ? 2.242 4.900 9.516 1.00 93.94 267 GLY A C 1
ATOM 1984 O O . GLY A 1 267 ? 2.781 5.078 10.611 1.00 93.94 267 GLY A O 1
ATOM 1985 N N . ARG A 1 268 ? 2.674 5.490 8.412 1.00 91.25 268 ARG A N 1
ATOM 1986 C CA . ARG A 1 268 ? 3.874 6.318 8.344 1.00 91.25 268 ARG A CA 1
ATOM 1987 C C . ARG A 1 268 ? 3.570 7.760 8.747 1.00 91.25 268 ARG A C 1
ATOM 1989 O O . ARG A 1 268 ? 3.258 8.587 7.893 1.00 91.25 268 ARG A O 1
ATOM 1996 N N . PHE A 1 269 ? 3.672 8.090 10.034 1.00 91.88 269 PHE A N 1
ATOM 1997 C CA . PHE A 1 269 ? 3.331 9.428 10.550 1.00 91.88 269 PHE A CA 1
ATOM 1998 C C . PHE A 1 269 ? 4.532 10.363 10.725 1.00 91.88 269 PHE A C 1
ATOM 2000 O O . PHE A 1 269 ? 4.353 11.573 10.866 1.00 91.88 269 PHE A O 1
ATOM 2007 N N . GLU A 1 270 ? 5.748 9.824 10.701 1.00 83.94 270 GLU A N 1
ATOM 2008 C CA . GLU A 1 270 ? 6.985 10.591 10.843 1.00 83.94 270 GLU A CA 1
ATOM 2009 C C . GLU A 1 270 ? 8.023 10.219 9.776 1.00 83.94 270 GLU A C 1
ATOM 2011 O O . GLU A 1 270 ? 7.810 9.329 8.948 1.00 83.94 270 GLU A O 1
ATOM 2016 N N . ASN A 1 271 ? 9.152 10.938 9.757 1.00 78.25 271 ASN A N 1
ATOM 2017 C CA . ASN A 1 271 ? 10.217 10.739 8.772 1.00 78.25 271 ASN A CA 1
ATOM 2018 C C . ASN A 1 271 ? 11.042 9.479 9.064 1.00 78.25 271 ASN A C 1
ATOM 2020 O O . ASN A 1 271 ? 12.205 9.543 9.455 1.00 78.25 271 ASN A O 1
ATOM 2024 N N . SER A 1 272 ? 10.410 8.332 8.867 1.00 74.25 272 SER A N 1
ATOM 2025 C CA . SER A 1 272 ? 10.990 7.004 8.990 1.00 74.25 272 SER A CA 1
ATOM 2026 C C . SER A 1 272 ? 10.688 6.216 7.710 1.00 74.25 272 SER A C 1
ATOM 2028 O O . SER A 1 272 ? 9.783 6.577 6.956 1.00 74.25 272 SER A O 1
ATOM 2030 N N . ASN A 1 273 ? 11.458 5.170 7.410 1.00 70.31 273 ASN A N 1
ATOM 2031 C CA . ASN A 1 273 ? 11.114 4.249 6.317 1.00 70.31 273 ASN A CA 1
ATOM 2032 C C . ASN A 1 273 ? 10.040 3.232 6.732 1.00 70.31 273 ASN A C 1
ATOM 2034 O O . ASN A 1 273 ? 9.550 2.511 5.876 1.00 70.31 273 ASN A O 1
ATOM 2038 N N . TYR A 1 274 ? 9.666 3.212 8.013 1.00 83.19 274 TYR A N 1
ATOM 2039 C CA . TYR A 1 274 ? 8.764 2.259 8.650 1.00 83.19 274 TYR A CA 1
ATOM 2040 C C . TYR A 1 274 ? 7.487 2.919 9.159 1.00 83.19 274 TYR A C 1
ATOM 2042 O O . TYR A 1 274 ? 7.471 4.104 9.517 1.00 83.19 274 TYR A O 1
ATOM 2050 N N . ASP A 1 275 ? 6.439 2.111 9.244 1.00 91.12 275 ASP A N 1
ATOM 2051 C CA . ASP A 1 275 ? 5.191 2.479 9.882 1.00 91.12 275 ASP A CA 1
ATOM 2052 C C . ASP A 1 275 ? 5.379 2.601 11.392 1.00 91.12 275 ASP A C 1
ATOM 2054 O O . ASP A 1 275 ? 5.986 1.764 12.067 1.00 91.12 275 ASP A O 1
ATOM 2058 N N . ASN A 1 276 ? 4.793 3.652 11.944 1.00 95.12 276 ASN A N 1
ATOM 2059 C CA . ASN A 1 276 ? 4.663 3.822 13.372 1.00 95.12 276 ASN A CA 1
ATOM 2060 C C . ASN A 1 276 ? 3.643 2.824 13.922 1.00 95.12 276 ASN A C 1
ATOM 2062 O O . ASN A 1 276 ? 2.578 2.598 13.343 1.00 95.12 276 ASN A O 1
ATOM 2066 N N . LEU A 1 277 ? 3.922 2.295 15.113 1.00 95.81 277 LEU A N 1
ATOM 2067 C CA . LEU A 1 277 ? 2.891 1.637 15.910 1.00 95.81 277 LEU A CA 1
ATOM 2068 C C . LEU A 1 277 ? 1.938 2.704 16.429 1.00 95.81 277 LEU A C 1
ATOM 2070 O O . LEU A 1 277 ? 2.374 3.673 17.050 1.00 95.81 277 LEU A O 1
ATOM 2074 N N . ALA A 1 278 ? 0.645 2.524 16.213 1.00 97.00 278 ALA A N 1
ATOM 2075 C CA . ALA A 1 278 ? -0.349 3.461 16.704 1.00 97.00 278 ALA A CA 1
ATOM 2076 C C . ALA A 1 278 ? -1.680 2.768 16.964 1.00 97.00 278 ALA A C 1
ATOM 2078 O O . ALA A 1 278 ? -2.001 1.754 16.340 1.00 97.00 278 ALA A O 1
ATOM 2079 N N . VAL A 1 279 ? -2.474 3.333 17.868 1.00 97.50 279 VAL A N 1
ATOM 2080 C CA . VAL A 1 279 ? -3.852 2.898 18.112 1.00 97.50 279 VAL A CA 1
ATOM 2081 C C . VAL A 1 279 ? -4.806 4.081 18.054 1.00 97.50 279 VAL A C 1
ATOM 2083 O O . VAL A 1 279 ? -4.463 5.193 18.444 1.00 97.50 279 VAL A O 1
ATOM 2086 N N . PHE A 1 280 ? -6.028 3.837 17.602 1.00 97.88 280 PHE A N 1
ATOM 2087 C CA . PHE A 1 280 ? -7.160 4.724 17.804 1.00 97.88 280 PHE A CA 1
ATOM 2088 C C . PHE A 1 280 ? -7.935 4.267 19.036 1.00 97.88 280 PHE A C 1
ATOM 2090 O O . PHE A 1 280 ? -8.297 3.094 19.135 1.00 97.88 280 PHE A O 1
ATOM 2097 N N . ARG A 1 281 ? -8.206 5.194 19.953 1.00 96.25 281 ARG A N 1
ATOM 2098 C CA . ARG A 1 281 ? -9.001 4.969 21.159 1.00 96.25 281 ARG A CA 1
ATOM 2099 C C . ARG A 1 281 ? -10.400 5.556 20.961 1.00 96.25 281 ARG A C 1
ATOM 2101 O O . ARG A 1 281 ? -10.570 6.773 21.070 1.00 96.25 281 ARG A O 1
ATOM 2108 N N . PRO A 1 282 ? -11.430 4.732 20.695 1.00 95.38 282 PRO A N 1
ATOM 2109 C CA . PRO A 1 282 ? -12.769 5.245 20.408 1.00 95.38 282 PRO A CA 1
ATOM 2110 C C . PRO A 1 282 ? -13.405 5.976 21.594 1.00 95.38 282 PRO A C 1
ATOM 2112 O O . PRO A 1 282 ? -14.156 6.924 21.389 1.00 95.38 282 PRO A O 1
ATOM 2115 N N . SER A 1 283 ? -13.072 5.581 22.828 1.00 92.75 283 SER A N 1
ATOM 2116 C CA . SER A 1 283 ? -13.648 6.155 24.053 1.00 92.75 283 SER A CA 1
ATOM 2117 C C . SER A 1 283 ? -13.330 7.638 24.259 1.00 92.75 283 SER A C 1
ATOM 2119 O O . SER A 1 283 ? -14.049 8.315 24.988 1.00 92.75 283 SER A O 1
ATOM 2121 N N . ASN A 1 284 ? -12.279 8.157 23.618 1.00 94.56 284 ASN A N 1
ATOM 2122 C CA . ASN A 1 284 ? -11.921 9.575 23.664 1.00 94.56 284 ASN A CA 1
ATOM 2123 C C . ASN A 1 284 ? -11.582 10.173 22.288 1.00 94.56 284 ASN A C 1
ATOM 2125 O O . ASN A 1 284 ? -11.075 11.291 22.211 1.00 94.56 284 ASN A O 1
ATOM 2129 N N . GLY A 1 285 ? -11.819 9.430 21.204 1.00 96.56 285 GLY A N 1
ATOM 2130 C CA . GLY A 1 285 ? -11.597 9.899 19.840 1.00 96.56 285 GLY A CA 1
ATOM 2131 C C . GLY A 1 285 ? -10.151 10.276 19.513 1.00 96.56 285 GLY A C 1
ATOM 2132 O O . GLY A 1 285 ? -9.936 11.165 18.691 1.00 96.56 285 GLY A O 1
ATOM 2133 N N . THR A 1 286 ? -9.160 9.654 20.153 1.00 97.25 286 THR A N 1
ATOM 2134 C CA . THR A 1 286 ? -7.747 10.050 20.029 1.00 97.25 286 THR A CA 1
ATOM 2135 C C . THR A 1 286 ? -6.904 8.951 19.390 1.00 97.25 286 THR A C 1
ATOM 2137 O O . THR A 1 286 ? -7.018 7.780 19.748 1.00 97.25 286 THR A O 1
ATOM 2140 N N . PHE A 1 287 ? -6.040 9.329 18.446 1.00 97.81 287 PHE A N 1
ATOM 2141 C CA . PHE A 1 287 ? -4.954 8.476 17.967 1.00 97.81 287 PHE A CA 1
ATOM 2142 C C . PHE A 1 287 ? -3.756 8.621 18.899 1.00 97.81 287 PHE A C 1
ATOM 2144 O O . PHE A 1 287 ? -3.361 9.733 19.225 1.00 97.81 287 PHE A O 1
ATOM 2151 N N . TYR A 1 288 ? -3.164 7.516 19.314 1.00 97.00 288 TYR A N 1
ATOM 2152 C CA . TYR A 1 288 ? -1.917 7.488 20.065 1.00 97.00 288 TYR A CA 1
ATOM 2153 C C . TYR A 1 288 ? -0.862 6.879 19.158 1.00 97.00 288 TYR A C 1
ATOM 2155 O O . TYR A 1 288 ? -1.038 5.750 18.704 1.00 97.00 288 TYR A O 1
ATOM 2163 N N . ILE A 1 289 ? 0.206 7.621 18.880 1.00 96.50 289 ILE A N 1
ATOM 2164 C CA . ILE A 1 289 ? 1.236 7.255 17.902 1.00 96.50 289 ILE A CA 1
ATOM 2165 C C . ILE A 1 289 ? 2.566 7.072 18.625 1.00 96.50 289 ILE A C 1
ATOM 2167 O O . ILE A 1 289 ? 2.973 7.959 19.371 1.00 96.50 289 ILE A O 1
ATOM 2171 N N . ARG A 1 290 ? 3.251 5.943 18.411 1.00 94.12 290 ARG A N 1
ATOM 2172 C CA . ARG A 1 290 ? 4.617 5.741 18.909 1.00 94.12 290 ARG A CA 1
ATOM 2173 C C . ARG A 1 290 ? 5.586 6.484 18.012 1.00 94.12 290 ARG A C 1
ATOM 2175 O O . ARG A 1 290 ? 5.714 6.120 16.845 1.00 94.12 290 ARG A O 1
ATOM 2182 N N . SER A 1 291 ? 6.294 7.448 18.568 1.00 87.12 291 SER A N 1
ATOM 2183 C CA . SER A 1 291 ? 7.421 8.099 17.907 1.00 87.12 291 SER A CA 1
ATOM 2184 C C . SER A 1 291 ? 8.656 7.188 17.918 1.00 87.12 291 SER A C 1
ATOM 2186 O O . SER A 1 291 ? 8.757 6.260 18.732 1.00 87.12 291 SER A O 1
ATOM 2188 N N . ALA A 1 292 ? 9.629 7.473 17.052 1.00 79.50 292 ALA A N 1
ATOM 2189 C CA . ALA A 1 292 ? 10.887 6.727 16.960 1.00 79.50 292 ALA A CA 1
ATOM 2190 C C . ALA A 1 292 ? 11.698 6.708 18.272 1.00 79.50 292 ALA A C 1
ATOM 2192 O O . ALA A 1 292 ? 12.398 5.735 18.551 1.00 79.50 292 ALA A O 1
ATOM 2193 N N . ASP A 1 293 ? 11.578 7.750 19.101 1.00 82.81 293 ASP A N 1
ATOM 2194 C CA . ASP A 1 293 ? 12.210 7.831 20.427 1.00 82.81 293 ASP A CA 1
ATOM 2195 C C . ASP A 1 293 ? 11.518 6.958 21.497 1.00 82.81 293 ASP A C 1
ATOM 2197 O O . ASP A 1 293 ? 11.977 6.871 22.636 1.00 82.81 293 ASP A O 1
ATOM 2201 N N . GLY A 1 294 ? 10.425 6.283 21.131 1.00 84.19 294 GLY A N 1
ATOM 2202 C CA . GLY A 1 294 ? 9.642 5.413 21.999 1.00 84.19 294 GLY A CA 1
ATOM 2203 C C . GLY A 1 294 ? 8.560 6.126 22.808 1.00 84.19 294 GLY A C 1
ATOM 2204 O O . GLY A 1 294 ? 7.792 5.434 23.478 1.00 84.19 294 GLY A O 1
ATOM 2205 N N . SER A 1 295 ? 8.470 7.458 22.737 1.00 89.50 295 SER A N 1
ATOM 2206 C CA . SER A 1 295 ? 7.375 8.224 23.333 1.00 89.50 295 SER A CA 1
ATOM 2207 C C . SER A 1 295 ? 6.061 8.006 22.577 1.00 89.50 295 SER A C 1
ATOM 2209 O O . SER A 1 295 ? 6.046 7.605 21.412 1.00 89.50 295 SER A O 1
ATOM 2211 N N . THR A 1 296 ? 4.941 8.269 23.251 1.00 93.12 296 THR A N 1
ATOM 2212 C CA . THR A 1 296 ? 3.607 8.168 22.654 1.00 93.12 296 THR A CA 1
ATOM 2213 C C . THR A 1 296 ? 2.987 9.553 22.533 1.00 93.12 296 THR A C 1
ATOM 2215 O O . THR A 1 296 ? 2.750 10.224 23.538 1.00 93.12 296 THR A O 1
ATOM 2218 N N . LEU A 1 297 ? 2.683 9.960 21.304 1.00 94.12 297 LEU A N 1
ATOM 2219 C CA . LEU A 1 297 ? 2.052 11.230 20.975 1.00 94.12 297 LEU A CA 1
ATOM 2220 C C . LEU A 1 297 ? 0.525 11.064 20.856 1.00 94.12 297 LEU A C 1
ATOM 2222 O O . LEU A 1 297 ? 0.066 10.342 19.965 1.00 94.12 297 LEU A O 1
ATOM 2226 N N . PRO A 1 298 ? -0.285 11.727 21.704 1.00 96.06 298 PRO A N 1
ATOM 2227 C CA . PRO A 1 298 ? -1.733 11.779 21.530 1.00 96.06 298 PRO A CA 1
ATOM 2228 C C . PRO A 1 298 ? -2.135 12.824 20.477 1.00 96.06 298 PRO A C 1
ATOM 2230 O O . PRO A 1 298 ? -1.766 13.994 20.563 1.00 96.06 298 PRO A O 1
ATOM 2233 N N . VAL A 1 299 ? -2.955 12.417 19.510 1.00 96.56 299 VAL A N 1
ATOM 2234 C CA . VAL A 1 299 ? -3.491 13.250 18.427 1.00 96.56 299 VAL A CA 1
ATOM 2235 C C . VAL A 1 299 ? -5.017 13.087 18.358 1.00 96.56 299 VAL A C 1
ATOM 2237 O O . VAL A 1 299 ? -5.514 12.112 17.784 1.00 96.56 299 VAL A O 1
ATOM 2240 N N . PRO A 1 300 ? -5.797 14.012 18.951 1.00 97.25 300 PRO A N 1
ATOM 2241 C CA . PRO A 1 300 ? -7.257 13.964 18.896 1.00 97.25 300 PRO A CA 1
ATOM 2242 C C . PRO A 1 300 ? -7.782 14.067 17.460 1.00 97.25 300 PRO A C 1
ATOM 2244 O O . PRO A 1 300 ? -7.336 14.919 16.686 1.00 97.25 300 PRO A O 1
ATOM 2247 N N . PHE A 1 301 ? -8.765 13.236 17.108 1.00 98.19 301 PHE A N 1
ATOM 2248 C CA . PHE A 1 301 ? -9.463 13.329 15.831 1.00 98.19 301 PHE A CA 1
ATOM 2249 C C . PHE A 1 301 ? -10.763 14.135 15.995 1.00 98.19 301 PHE A C 1
ATOM 2251 O O . PHE A 1 301 ? -11.634 13.743 16.776 1.00 98.19 301 PHE A O 1
ATOM 2258 N N . PRO A 1 302 ? -10.941 15.259 15.275 1.00 96.56 302 PRO A N 1
ATOM 2259 C CA . PRO A 1 302 ? -12.130 16.093 15.424 1.00 96.56 302 PRO A CA 1
ATOM 2260 C C . PRO A 1 302 ? -13.435 15.326 15.167 1.00 96.56 302 PRO A C 1
ATOM 2262 O O . PRO A 1 302 ? -13.591 14.680 14.132 1.00 96.56 302 PRO A O 1
ATOM 2265 N N . ASN A 1 303 ? -14.402 15.456 16.082 1.00 92.75 303 ASN A N 1
ATOM 2266 C CA . ASN A 1 303 ? -15.740 14.855 15.979 1.00 92.75 303 ASN A CA 1
ATOM 2267 C C . ASN A 1 303 ? -15.752 13.325 15.801 1.00 92.75 303 ASN A C 1
ATOM 2269 O O . ASN A 1 303 ? -16.675 12.789 15.173 1.00 92.75 303 ASN A O 1
ATOM 2273 N N . ALA A 1 304 ? -14.742 12.624 16.323 1.00 95.94 304 ALA A N 1
ATOM 2274 C CA . ALA A 1 304 ? -14.791 11.172 16.411 1.00 95.94 304 ALA A CA 1
ATOM 2275 C C . ALA A 1 304 ? -15.917 10.731 17.363 1.00 95.94 304 ALA A C 1
ATOM 2277 O O . ALA A 1 304 ? -16.279 11.441 18.304 1.00 95.94 304 ALA A O 1
ATOM 2278 N N . ARG A 1 305 ? -16.498 9.568 17.089 1.00 94.19 305 ARG A N 1
ATOM 2279 C CA . ARG A 1 305 ? -17.636 8.993 17.807 1.00 94.19 305 ARG A CA 1
ATOM 2280 C C . ARG A 1 305 ? -17.363 7.530 18.119 1.00 94.19 305 ARG A C 1
ATOM 2282 O O . ARG A 1 305 ? -16.542 6.876 17.476 1.00 94.19 305 ARG A O 1
ATOM 2289 N N . GLU A 1 306 ? -18.107 6.999 19.079 1.00 92.00 306 GLU A N 1
ATOM 2290 C CA . GLU A 1 306 ? -18.100 5.566 19.345 1.00 92.00 306 GLU A CA 1
ATOM 2291 C C . GLU A 1 306 ? -18.524 4.778 18.090 1.00 92.00 306 GLU A C 1
ATOM 2293 O O . GLU A 1 306 ? -19.444 5.166 17.367 1.00 92.00 306 GLU A O 1
ATOM 2298 N N . GLY A 1 307 ? -17.817 3.682 17.808 1.00 92.50 307 GLY A N 1
ATOM 2299 C CA . GLY A 1 307 ? -18.023 2.862 16.611 1.00 92.50 307 GLY A CA 1
ATOM 2300 C C . GLY A 1 307 ? -17.252 3.318 15.366 1.00 92.50 307 GLY A C 1
ATOM 2301 O O . GLY A 1 307 ? -17.242 2.580 14.374 1.00 92.50 307 GLY A O 1
ATOM 2302 N N . ASP A 1 308 ? -16.582 4.474 15.412 1.00 97.81 308 ASP A N 1
ATOM 2303 C CA . ASP A 1 308 ? -15.590 4.850 14.404 1.00 97.81 308 ASP A CA 1
ATOM 2304 C C . ASP A 1 308 ? -14.370 3.917 14.505 1.00 97.81 308 ASP A C 1
ATOM 2306 O O . ASP A 1 308 ? -13.941 3.528 15.594 1.00 97.81 308 ASP A O 1
ATOM 2310 N N . VAL A 1 309 ? -13.817 3.534 13.356 1.00 97.88 309 VAL A N 1
ATOM 2311 C CA . VAL A 1 309 ? -12.651 2.641 13.263 1.00 97.88 309 VAL A CA 1
ATOM 2312 C C . VAL A 1 309 ? -11.548 3.306 12.436 1.00 97.88 309 VAL A C 1
ATOM 2314 O O . VAL A 1 309 ? -11.873 4.094 11.547 1.00 97.88 309 VAL A O 1
ATOM 2317 N N . PRO A 1 310 ? -10.259 3.037 12.693 1.00 98.19 310 PRO A N 1
ATOM 2318 C CA . PRO A 1 310 ? -9.175 3.669 11.948 1.00 98.19 310 PRO A CA 1
ATOM 2319 C C . PRO A 1 310 ? -9.176 3.243 10.475 1.00 98.19 310 PRO A C 1
ATOM 2321 O O . PRO A 1 310 ? -9.533 2.116 10.132 1.00 98.19 310 PRO A O 1
ATOM 2324 N N . ALA A 1 311 ? -8.781 4.166 9.604 1.00 98.12 311 ALA A N 1
ATOM 2325 C CA . ALA A 1 311 ? -8.735 3.978 8.158 1.00 98.12 311 ALA A CA 1
ATOM 2326 C C . ALA A 1 311 ? -7.523 4.705 7.554 1.00 98.12 311 ALA A C 1
ATOM 2328 O O . ALA A 1 311 ? -7.665 5.484 6.613 1.00 98.12 311 ALA A O 1
ATOM 2329 N N . ILE A 1 312 ? -6.352 4.489 8.151 1.00 97.62 312 ILE A N 1
ATOM 2330 C CA . ILE A 1 312 ? -5.090 5.160 7.818 1.00 97.62 312 ILE A CA 1
ATOM 2331 C C . ILE A 1 312 ? -4.700 4.931 6.352 1.00 97.62 312 ILE A C 1
ATOM 2333 O O . ILE A 1 312 ? -4.988 3.877 5.785 1.00 97.62 312 ILE A O 1
ATOM 2337 N N . GLY A 1 313 ? -4.072 5.933 5.737 1.00 94.25 313 GLY A N 1
ATOM 2338 C CA . GLY A 1 313 ? -3.505 5.812 4.398 1.00 94.25 313 GLY A CA 1
ATOM 2339 C C . GLY A 1 313 ? -2.961 7.127 3.852 1.00 94.25 313 GLY A C 1
ATOM 2340 O O . GLY A 1 313 ? -3.261 8.206 4.363 1.00 94.25 313 GLY A O 1
ATOM 2341 N N . HIS A 1 314 ? -2.190 7.044 2.776 1.00 92.12 314 HIS A N 1
ATOM 2342 C CA . HIS A 1 314 ? -1.617 8.188 2.079 1.00 92.12 314 HIS A CA 1
ATOM 2343 C C . HIS A 1 314 ? -2.624 8.762 1.077 1.00 92.12 314 HIS A C 1
ATOM 2345 O O . HIS A 1 314 ? -2.657 8.363 -0.090 1.00 92.12 314 HIS A O 1
ATOM 2351 N N . TYR A 1 315 ? -3.497 9.667 1.516 1.00 93.56 315 TYR A N 1
ATOM 2352 C CA . TYR A 1 315 ? -4.605 10.159 0.685 1.00 93.56 315 TYR A CA 1
ATOM 2353 C C . TYR A 1 315 ? -4.306 11.465 -0.052 1.00 93.56 315 TYR A C 1
ATOM 2355 O O . TYR A 1 315 ? -5.083 11.867 -0.917 1.00 93.56 315 TYR A O 1
ATOM 2363 N N . GLU A 1 316 ? -3.202 12.135 0.271 1.00 85.75 316 GLU A N 1
ATOM 2364 C CA . GLU A 1 316 ? -2.832 13.414 -0.331 1.00 85.75 316 GLU A CA 1
ATOM 2365 C C . GLU A 1 316 ? -1.335 13.514 -0.625 1.00 85.75 316 GLU A C 1
ATOM 2367 O O . GLU A 1 316 ? -0.541 12.676 -0.210 1.00 85.75 316 GLU A O 1
ATOM 2372 N N . ASN A 1 317 ? -0.937 14.574 -1.335 1.00 80.19 317 ASN A N 1
ATOM 2373 C CA . ASN A 1 317 ? 0.456 14.873 -1.664 1.00 80.19 317 ASN A CA 1
ATOM 2374 C C . ASN A 1 317 ? 1.266 15.352 -0.444 1.00 80.19 317 ASN A C 1
ATOM 2376 O O . ASN A 1 317 ? 1.747 16.484 -0.420 1.00 80.19 317 ASN A O 1
ATOM 2380 N N . SER A 1 318 ? 1.415 14.503 0.565 1.00 79.19 318 SER A N 1
ATOM 2381 C CA . SER A 1 318 ? 2.294 14.752 1.704 1.00 79.19 318 SER A CA 1
ATOM 2382 C C . SER A 1 318 ? 3.464 13.757 1.698 1.00 79.19 318 SER A C 1
ATOM 2384 O O . SER A 1 318 ? 3.661 13.016 0.729 1.00 79.19 318 SER A O 1
ATOM 2386 N N . SER A 1 319 ? 4.276 13.765 2.752 1.00 76.06 319 SER A N 1
ATOM 2387 C CA . SER A 1 319 ? 5.283 12.724 2.995 1.00 76.06 319 SER A CA 1
ATOM 2388 C C . SER A 1 319 ? 4.771 11.622 3.929 1.00 76.06 319 SER A C 1
ATOM 2390 O O . SER A 1 319 ? 5.478 10.642 4.124 1.00 76.06 319 SER A O 1
ATOM 2392 N N . TYR A 1 320 ? 3.575 11.761 4.503 1.00 86.38 320 TYR A N 1
ATOM 2393 C CA . TYR A 1 320 ? 3.087 10.931 5.606 1.00 86.38 320 TYR A CA 1
ATOM 2394 C C . TYR A 1 320 ? 1.680 10.406 5.343 1.00 86.38 320 TYR A C 1
ATOM 2396 O O . TYR A 1 320 ? 0.937 10.940 4.516 1.00 86.38 320 TYR A O 1
ATOM 2404 N N . ASP A 1 321 ? 1.305 9.354 6.049 1.00 93.62 321 ASP A N 1
ATOM 2405 C CA . ASP A 1 321 ? -0.064 8.876 6.050 1.00 93.62 321 ASP A CA 1
ATOM 2406 C C . ASP A 1 321 ? -0.977 9.844 6.795 1.00 93.62 321 ASP A C 1
ATOM 2408 O O . ASP A 1 321 ? -0.630 10.472 7.799 1.00 93.62 321 ASP A O 1
ATOM 2412 N N . ASN A 1 322 ? -2.193 9.951 6.287 1.00 97.12 322 ASN A N 1
ATOM 2413 C CA . ASN A 1 322 ? -3.246 10.721 6.902 1.00 97.12 322 ASN A CA 1
ATOM 2414 C C . ASN A 1 322 ? -3.890 9.923 8.030 1.00 97.12 322 ASN A C 1
ATOM 2416 O O . ASN A 1 322 ? -4.285 8.765 7.864 1.00 97.12 322 ASN A O 1
ATOM 2420 N N . LEU A 1 323 ? -4.121 10.605 9.150 1.00 97.88 323 LEU A N 1
ATOM 2421 C CA . LEU A 1 323 ? -5.086 10.131 10.129 1.00 97.88 323 LEU A CA 1
ATOM 2422 C C . LEU A 1 323 ? -6.476 10.164 9.501 1.00 97.88 323 LEU A C 1
ATOM 2424 O O . LEU A 1 323 ? -6.915 11.181 8.958 1.00 97.88 323 LEU A O 1
ATOM 2428 N N . ALA A 1 324 ? -7.181 9.051 9.598 1.00 98.38 324 ALA A N 1
ATOM 2429 C CA . ALA A 1 324 ? -8.529 8.930 9.087 1.00 98.38 324 ALA A CA 1
ATOM 2430 C C . ALA A 1 324 ? -9.305 7.897 9.892 1.00 98.38 324 ALA A C 1
ATOM 2432 O O . ALA A 1 324 ? -8.747 6.921 10.400 1.00 98.38 324 ALA A O 1
ATOM 2433 N N . ILE A 1 325 ? -10.609 8.119 9.971 1.00 98.69 325 ILE A N 1
ATOM 2434 C CA . ILE A 1 325 ? -11.563 7.171 10.533 1.00 98.69 325 ILE A CA 1
ATOM 2435 C C . ILE A 1 325 ? -12.581 6.774 9.467 1.00 98.69 325 ILE A C 1
ATOM 2437 O O . ILE A 1 325 ? -12.884 7.531 8.542 1.00 98.69 325 ILE A O 1
ATOM 2441 N N . TYR A 1 326 ? -13.159 5.595 9.634 1.00 98.69 326 TYR A N 1
ATOM 2442 C CA . TYR A 1 326 ? -14.340 5.156 8.921 1.00 98.69 326 TYR A CA 1
ATOM 2443 C C . TYR A 1 326 ? -15.511 5.069 9.886 1.00 98.69 326 TYR A C 1
ATOM 2445 O O . TYR A 1 326 ? -15.485 4.319 10.866 1.00 98.69 326 TYR A O 1
ATOM 2453 N N . ARG A 1 327 ? -16.562 5.824 9.582 1.00 98.12 327 ARG A N 1
ATOM 2454 C CA . ARG A 1 327 ? -17.793 5.805 10.358 1.00 98.12 327 ARG A CA 1
ATOM 2455 C C . ARG A 1 327 ? -18.714 4.735 9.817 1.00 98.12 327 ARG A C 1
ATOM 2457 O O . ARG A 1 327 ? -19.436 4.939 8.838 1.00 98.12 327 ARG A O 1
ATOM 2464 N N . ARG A 1 328 ? -18.708 3.585 10.485 1.00 96.75 328 ARG A N 1
ATOM 2465 C CA . ARG A 1 328 ? -19.439 2.391 10.044 1.00 96.75 328 ARG A CA 1
ATOM 2466 C C . ARG A 1 328 ? -20.948 2.581 9.967 1.00 96.75 328 ARG A C 1
ATOM 2468 O O . ARG A 1 328 ? -21.576 1.905 9.168 1.00 96.75 328 ARG A O 1
ATOM 2475 N N . SER A 1 329 ? -21.535 3.461 10.773 1.00 96.69 329 SER A N 1
ATOM 2476 C CA . SER A 1 329 ? -22.972 3.763 10.721 1.00 96.69 329 SER A CA 1
ATOM 2477 C C . SER A 1 329 ? -23.368 4.591 9.495 1.00 96.69 329 SER A C 1
ATOM 2479 O O . SER A 1 329 ? -24.516 4.531 9.071 1.00 96.69 329 SER A O 1
ATOM 2481 N N . GLU A 1 330 ? -22.425 5.333 8.909 1.00 97.56 330 GLU A N 1
ATOM 2482 C CA . GLU A 1 330 ? -22.658 6.202 7.749 1.00 97.56 330 GLU A CA 1
ATOM 2483 C C . GLU A 1 330 ? -22.096 5.625 6.441 1.00 97.56 330 GLU A C 1
ATOM 2485 O O . GLU A 1 330 ? -22.424 6.111 5.359 1.00 97.56 330 GLU A O 1
ATOM 2490 N N . GLY A 1 331 ? -21.232 4.610 6.520 1.00 98.00 331 GLY A N 1
ATOM 2491 C CA . GLY A 1 331 ? -20.545 4.066 5.351 1.00 98.00 331 GLY A CA 1
ATOM 2492 C C . GLY A 1 331 ? -19.571 5.068 4.714 1.00 98.00 331 GLY A C 1
ATOM 2493 O O . GLY A 1 331 ? -19.480 5.153 3.489 1.00 98.00 331 GLY A O 1
ATOM 2494 N N . ALA A 1 332 ? -18.895 5.890 5.524 1.00 98.44 332 ALA A N 1
ATOM 2495 C CA . ALA A 1 332 ? -18.107 7.020 5.034 1.00 98.44 332 ALA A CA 1
ATOM 2496 C C . ALA A 1 332 ? -16.743 7.158 5.717 1.00 98.44 332 ALA A C 1
ATOM 2498 O O . ALA A 1 332 ? -16.596 6.919 6.917 1.00 98.44 332 ALA A O 1
ATOM 2499 N N . TYR A 1 333 ? -15.768 7.621 4.936 1.00 98.69 333 TYR A N 1
ATOM 2500 C CA . TYR A 1 333 ? -14.451 8.029 5.407 1.00 98.69 333 TYR A CA 1
ATOM 2501 C C . TYR A 1 333 ? -14.492 9.467 5.911 1.00 98.69 333 TYR A C 1
ATOM 2503 O O . TYR A 1 333 ? -15.128 10.323 5.296 1.00 98.69 333 TYR A O 1
ATOM 2511 N N . TYR A 1 334 ? -13.750 9.740 6.977 1.00 98.62 334 TYR A N 1
ATOM 2512 C CA . TYR A 1 334 ? -13.384 11.085 7.400 1.00 98.62 334 TYR A CA 1
ATOM 2513 C C . TYR A 1 334 ? -11.869 11.154 7.436 1.00 98.62 334 TYR A C 1
ATOM 2515 O O . TYR A 1 334 ? -11.235 10.455 8.226 1.00 98.62 334 TYR A O 1
ATOM 2523 N N . ILE A 1 335 ? -11.297 11.973 6.561 1.00 98.44 335 ILE A N 1
ATOM 2524 C CA . ILE A 1 335 ? -9.850 12.067 6.375 1.00 98.44 335 ILE A CA 1
ATOM 2525 C C . ILE A 1 335 ? -9.388 13.406 6.917 1.00 98.44 335 ILE A C 1
ATOM 2527 O O . ILE A 1 335 ? -9.919 14.445 6.522 1.00 98.44 335 ILE A O 1
ATOM 2531 N N . ARG A 1 336 ? -8.408 13.377 7.821 1.00 97.50 336 ARG A N 1
ATOM 2532 C CA . ARG A 1 336 ? -7.729 14.571 8.312 1.00 97.50 336 ARG A CA 1
ATOM 2533 C C . ARG A 1 336 ? -6.524 14.854 7.421 1.00 97.50 336 ARG A C 1
ATOM 2535 O O . ARG A 1 336 ? -5.528 14.130 7.453 1.00 97.50 336 ARG A O 1
ATOM 2542 N N . TRP A 1 337 ? -6.619 15.926 6.650 1.00 94.38 337 TRP A N 1
ATOM 2543 C CA . TRP A 1 337 ? -5.541 16.412 5.796 1.00 94.38 337 TRP A CA 1
ATOM 2544 C C . TRP A 1 337 ? -4.388 16.991 6.625 1.00 94.38 337 TRP A C 1
ATOM 2546 O O . TRP A 1 337 ? -4.550 17.319 7.805 1.00 94.38 337 TRP A O 1
ATOM 2556 N N . ALA A 1 338 ? -3.237 17.195 5.996 1.00 90.06 338 ALA A N 1
ATOM 2557 C CA . ALA A 1 338 ? -2.049 17.804 6.580 1.00 90.06 338 ALA A CA 1
ATOM 2558 C C . ALA A 1 338 ? -2.326 19.240 7.050 1.00 90.06 338 ALA A C 1
ATOM 2560 O O . ALA A 1 338 ? -1.763 19.689 8.044 1.00 90.06 338 ALA A O 1
ATOM 2561 N N . SER A 1 339 ? -3.271 19.929 6.399 1.00 91.81 339 SER A N 1
ATOM 2562 C CA . SER A 1 339 ? -3.795 21.232 6.835 1.00 91.81 339 SER A CA 1
ATOM 2563 C C . SER A 1 339 ? -4.579 21.182 8.155 1.00 91.81 339 SER A C 1
ATOM 2565 O O . SER A 1 339 ? -4.919 22.223 8.709 1.00 91.81 339 SER A O 1
ATOM 2567 N N . GLY A 1 340 ? -4.915 19.988 8.651 1.00 91.69 340 GLY A N 1
ATOM 2568 C CA . GLY A 1 340 ? -5.764 19.763 9.819 1.00 91.69 340 GLY A CA 1
ATOM 2569 C C . GLY A 1 340 ? -7.264 19.753 9.515 1.00 91.69 340 GLY A C 1
ATOM 2570 O O . GLY A 1 340 ? -8.045 19.333 10.371 1.00 91.69 340 GLY A O 1
ATOM 2571 N N . LYS A 1 341 ? -7.681 20.160 8.307 1.00 95.50 341 LYS A N 1
ATOM 2572 C CA . LYS A 1 341 ? -9.076 20.066 7.860 1.00 95.50 341 LYS A CA 1
ATOM 2573 C C . LYS A 1 341 ? -9.503 18.598 7.778 1.00 95.50 341 LYS A C 1
ATOM 2575 O O . LYS A 1 341 ? -8.731 17.751 7.336 1.00 95.50 341 LYS A O 1
ATOM 2580 N N . VAL A 1 342 ? -10.746 18.316 8.166 1.00 98.06 342 VAL A N 1
ATOM 2581 C CA . VAL A 1 342 ? -11.362 16.992 8.025 1.00 98.06 342 VAL A CA 1
ATOM 2582 C C . VA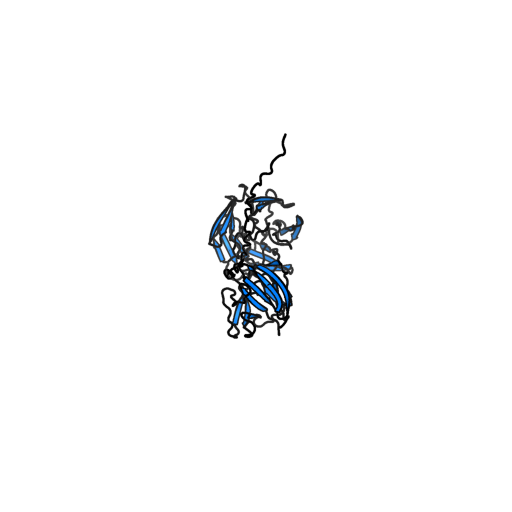L A 1 342 ? -12.442 17.048 6.954 1.00 98.06 342 VAL A C 1
ATOM 2584 O O . VAL A 1 342 ? -13.386 17.825 7.092 1.00 98.06 342 VAL A O 1
ATOM 2587 N N . ASP A 1 343 ? -12.330 16.213 5.922 1.00 97.81 343 ASP A N 1
ATOM 2588 C CA . ASP A 1 343 ? -13.375 16.057 4.906 1.00 97.81 343 ASP A CA 1
ATOM 2589 C C . ASP A 1 343 ? -14.043 14.684 4.990 1.00 97.81 343 ASP A C 1
ATOM 2591 O O . ASP A 1 343 ? -13.393 13.659 5.212 1.00 97.81 343 ASP A O 1
ATOM 2595 N N . LYS A 1 344 ? -15.364 14.675 4.781 1.00 98.06 344 LYS A N 1
ATOM 2596 C CA . LYS A 1 344 ? -16.159 13.456 4.625 1.00 98.06 344 LYS A CA 1
ATOM 2597 C C . LYS A 1 344 ? -16.106 13.003 3.170 1.00 98.06 344 LYS A C 1
ATOM 2599 O O . LYS A 1 344 ? -16.462 13.762 2.272 1.00 98.06 344 LYS A O 1
ATOM 2604 N N . ILE A 1 345 ? -15.769 11.738 2.947 1.00 97.81 345 ILE A N 1
ATOM 2605 C CA . ILE A 1 345 ? -15.858 11.091 1.640 1.00 97.81 345 ILE A CA 1
ATOM 2606 C C . ILE A 1 345 ? -16.802 9.896 1.747 1.00 97.81 345 ILE A C 1
ATOM 2608 O O . ILE A 1 345 ? -16.508 8.904 2.417 1.00 97.81 345 ILE A O 1
ATOM 2612 N N . GLN A 1 346 ? -17.947 9.984 1.070 1.00 98.06 346 GLN A N 1
ATOM 2613 C CA . GLN A 1 346 ? -18.909 8.886 1.025 1.00 98.06 346 GLN A CA 1
ATOM 2614 C C . GLN A 1 346 ? -18.346 7.745 0.170 1.00 98.06 346 GLN A C 1
ATOM 2616 O O . GLN A 1 346 ? -18.145 7.910 -1.036 1.00 98.06 346 GLN A O 1
ATOM 2621 N N . PHE A 1 347 ? -18.081 6.594 0.790 1.00 98.12 347 PHE A N 1
ATOM 2622 C CA . PHE A 1 347 ? -17.657 5.394 0.080 1.00 98.12 347 PHE A CA 1
ATOM 2623 C C . PHE A 1 347 ? -17.898 4.131 0.920 1.00 98.12 347 PHE A C 1
ATOM 2625 O O . PHE A 1 347 ? -17.218 3.890 1.918 1.00 98.12 347 PHE A O 1
ATOM 2632 N N . GLY A 1 348 ? -18.859 3.316 0.485 1.00 97.44 348 GLY A N 1
ATOM 2633 C CA . GLY A 1 348 ? -19.335 2.131 1.198 1.00 97.44 348 GLY A CA 1
ATOM 2634 C C .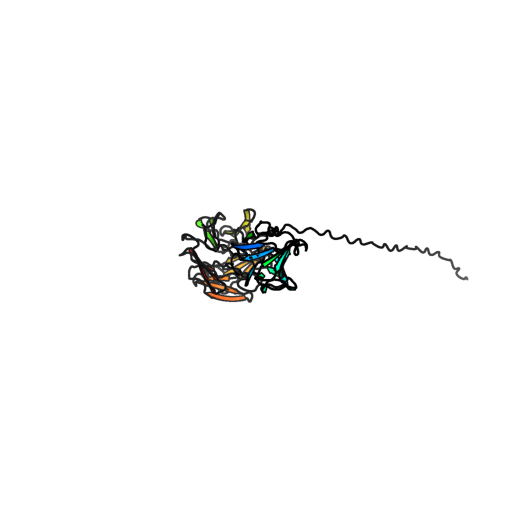 GLY A 1 348 ? -20.738 2.317 1.772 1.00 97.44 348 GLY A C 1
ATOM 2635 O O . GLY A 1 348 ? -21.397 3.330 1.532 1.00 97.44 348 GLY A O 1
ATOM 2636 N N . ASN A 1 349 ? -21.188 1.303 2.502 1.00 97.50 349 ASN A N 1
ATOM 2637 C CA . ASN A 1 349 ? -22.512 1.217 3.107 1.00 97.50 349 ASN A CA 1
ATOM 2638 C C . ASN A 1 349 ? -22.405 1.055 4.630 1.00 97.50 349 ASN A C 1
ATOM 2640 O O . ASN A 1 349 ? -21.371 0.597 5.130 1.00 97.50 349 ASN A O 1
ATOM 2644 N N . PRO A 1 350 ? -23.480 1.358 5.381 1.00 97.38 350 PRO A N 1
ATOM 2645 C CA . PRO A 1 350 ? -23.521 1.058 6.800 1.00 97.38 350 PRO A CA 1
ATOM 2646 C C . PRO A 1 350 ? -23.179 -0.410 7.092 1.00 97.38 350 PRO A C 1
ATOM 2648 O O . PRO A 1 350 ? -23.737 -1.326 6.490 1.00 97.38 350 PRO A O 1
ATOM 2651 N N . GLY A 1 351 ? -22.251 -0.627 8.023 1.00 94.25 351 GLY A N 1
ATOM 2652 C CA . GLY A 1 351 ? -21.780 -1.951 8.432 1.00 94.25 351 GLY A CA 1
ATOM 2653 C C . GLY A 1 351 ? -20.507 -2.443 7.737 1.00 94.25 351 GLY A C 1
ATOM 2654 O O . GLY A 1 351 ? -19.851 -3.321 8.308 1.00 94.25 351 GLY A O 1
ATOM 2655 N N . ASP A 1 352 ? -20.123 -1.858 6.597 1.00 97.38 352 ASP A N 1
ATOM 2656 C CA . ASP A 1 352 ? -18.856 -2.159 5.921 1.00 97.38 352 ASP A CA 1
ATOM 2657 C C . ASP A 1 352 ? -17.646 -1.841 6.835 1.00 97.38 352 ASP A C 1
ATOM 2659 O O . ASP A 1 352 ? -17.743 -1.083 7.811 1.00 97.38 352 ASP A O 1
ATOM 2663 N N . LEU A 1 353 ? -16.499 -2.458 6.546 1.00 97.25 353 LEU A N 1
ATOM 2664 C CA . LEU A 1 353 ? -15.226 -2.237 7.239 1.00 97.25 353 LEU A CA 1
ATOM 2665 C C . LEU A 1 353 ? -14.240 -1.536 6.298 1.00 97.25 353 LEU A C 1
ATOM 2667 O O . LEU A 1 353 ? -14.168 -1.929 5.133 1.00 97.25 353 LEU A O 1
ATOM 2671 N N . PRO A 1 354 ? -13.461 -0.540 6.758 1.00 98.06 354 PRO A N 1
ATOM 2672 C CA . PRO A 1 354 ? -12.449 0.072 5.911 1.00 98.06 354 PRO A CA 1
ATOM 2673 C C . PRO A 1 354 ? -11.342 -0.932 5.595 1.00 98.06 354 PRO A C 1
ATOM 2675 O O . PRO A 1 354 ? -10.935 -1.734 6.433 1.00 98.06 354 PRO A O 1
ATOM 2678 N N . ALA A 1 355 ? -10.861 -0.868 4.366 1.00 97.38 355 ALA A N 1
ATOM 2679 C CA . ALA A 1 355 ? -9.780 -1.678 3.832 1.00 97.38 355 ALA A CA 1
ATOM 2680 C C . ALA A 1 355 ? -8.894 -0.849 2.881 1.00 97.38 355 ALA A C 1
ATOM 2682 O O . ALA A 1 355 ? -8.644 -1.302 1.764 1.00 97.38 355 ALA A O 1
ATOM 2683 N N . PRO A 1 356 ? -8.486 0.384 3.248 1.00 96.75 356 PRO A N 1
ATOM 2684 C CA . PRO A 1 356 ? -7.670 1.209 2.368 1.00 96.75 356 PRO A CA 1
ATOM 2685 C C . PRO A 1 356 ? -6.348 0.505 2.034 1.00 96.75 356 PRO A C 1
ATOM 2687 O O . PRO A 1 356 ? -5.805 -0.236 2.850 1.00 96.75 356 PRO A O 1
ATOM 2690 N N . GLY A 1 357 ? -5.851 0.715 0.819 1.00 92.31 357 GLY A N 1
ATOM 2691 C CA . GLY A 1 357 ? -4.596 0.120 0.363 1.00 92.31 357 GLY A CA 1
ATOM 2692 C C . GLY A 1 357 ? -4.192 0.587 -1.026 1.00 92.31 357 GLY A C 1
ATOM 2693 O O . GLY A 1 357 ? -4.919 1.335 -1.681 1.00 92.31 357 GLY A O 1
ATOM 2694 N N . TYR A 1 358 ? -3.029 0.141 -1.487 1.00 86.44 358 TYR A N 1
ATOM 2695 C CA . TYR A 1 358 ? -2.533 0.438 -2.826 1.00 86.44 358 TYR A CA 1
ATOM 2696 C C . TYR A 1 358 ? -2.986 -0.668 -3.779 1.00 86.44 358 TYR A C 1
ATOM 2698 O O . TYR A 1 358 ? -2.329 -1.692 -3.904 1.00 86.44 358 TYR A O 1
ATOM 2706 N N . PHE A 1 359 ? -4.121 -0.497 -4.457 1.00 82.88 359 PHE A N 1
ATOM 2707 C CA . PHE A 1 359 ? -4.678 -1.531 -5.349 1.00 82.88 359 PHE A CA 1
ATOM 2708 C C . PHE A 1 359 ? -4.398 -1.274 -6.832 1.00 82.88 359 PHE A C 1
ATOM 2710 O O . PHE A 1 359 ? -4.897 -1.965 -7.713 1.00 82.88 359 PHE A O 1
ATOM 2717 N N . GLN A 1 360 ? -3.609 -0.257 -7.139 1.00 71.44 360 GLN A N 1
ATOM 2718 C CA . GLN A 1 360 ? -3.211 0.085 -8.496 1.00 71.44 360 GLN A CA 1
ATOM 2719 C C . GLN A 1 360 ? -1.866 0.801 -8.448 1.00 71.44 360 GLN A C 1
ATOM 2721 O O . GLN A 1 360 ? -1.473 1.331 -7.406 1.00 71.44 360 GLN A O 1
ATOM 2726 N N . ALA A 1 361 ? -1.182 0.863 -9.588 1.00 55.84 361 ALA A N 1
ATOM 2727 C CA . ALA A 1 361 ? -0.027 1.736 -9.723 1.00 55.84 361 ALA A CA 1
ATOM 2728 C C . ALA A 1 361 ? -0.468 3.189 -9.481 1.00 55.84 361 ALA A C 1
ATOM 2730 O O . ALA A 1 361 ? -1.340 3.715 -10.173 1.00 55.84 361 ALA A O 1
ATOM 2731 N N . GLY A 1 362 ? 0.100 3.821 -8.461 1.00 61.09 362 GLY A N 1
ATOM 2732 C CA . GLY A 1 362 ? -0.275 5.163 -8.046 1.00 61.09 362 GLY A CA 1
ATOM 2733 C C . GLY A 1 362 ? 0.418 5.559 -6.751 1.00 61.09 362 GLY A C 1
ATOM 2734 O O . GLY A 1 362 ? 0.948 4.714 -6.034 1.00 61.09 362 GLY A O 1
ATOM 2735 N N . ARG A 1 363 ? 0.424 6.864 -6.471 1.00 66.06 363 ARG A N 1
ATOM 2736 C CA . ARG A 1 363 ? 1.028 7.414 -5.251 1.00 66.06 363 ARG A CA 1
ATOM 2737 C C . ARG A 1 363 ? 0.090 7.376 -4.048 1.00 66.06 363 ARG A C 1
ATOM 2739 O O . ARG A 1 363 ? 0.573 7.375 -2.927 1.00 66.06 363 ARG A O 1
ATOM 2746 N N . TYR A 1 364 ? -1.223 7.369 -4.270 1.00 82.88 364 TYR A N 1
ATOM 2747 C CA . TYR A 1 364 ? -2.207 7.509 -3.200 1.00 82.88 364 TYR A CA 1
ATOM 2748 C C . TYR A 1 364 ? -2.914 6.202 -2.892 1.00 82.88 364 TYR A C 1
ATOM 2750 O O . TYR A 1 364 ? -3.208 5.404 -3.783 1.00 82.88 364 TYR A O 1
ATOM 2758 N N . THR A 1 365 ? -3.226 6.037 -1.614 1.00 90.44 365 THR A N 1
ATOM 2759 C CA . THR A 1 365 ? -4.047 4.952 -1.103 1.00 90.44 365 THR A CA 1
ATOM 2760 C C . THR A 1 365 ? -5.457 5.038 -1.688 1.00 90.44 365 THR A C 1
ATOM 2762 O O . THR A 1 365 ? -6.109 6.085 -1.666 1.00 90.44 365 THR A O 1
ATOM 2765 N N . ASN A 1 366 ? -5.951 3.922 -2.215 1.00 94.25 366 ASN A N 1
ATOM 2766 C CA . ASN A 1 366 ? -7.324 3.798 -2.678 1.00 94.25 366 ASN A CA 1
ATOM 2767 C C . ASN A 1 366 ? -8.283 3.728 -1.484 1.00 94.25 366 ASN A C 1
ATOM 2769 O O . ASN A 1 366 ? -8.017 3.034 -0.500 1.00 94.25 366 ASN A O 1
ATOM 2773 N N . LEU A 1 367 ? -9.455 4.363 -1.606 1.00 97.31 367 LEU A N 1
ATOM 2774 C CA . LEU A 1 367 ? -10.558 4.064 -0.692 1.00 97.31 367 LEU A CA 1
ATOM 2775 C C . LEU A 1 367 ? -11.138 2.702 -1.052 1.00 97.31 367 LEU A C 1
ATOM 2777 O O . LEU A 1 367 ? -11.469 2.444 -2.211 1.00 97.31 367 LEU A O 1
ATOM 2781 N N . ALA A 1 368 ? -11.271 1.838 -0.059 1.00 97.88 368 ALA A N 1
ATOM 2782 C CA . ALA A 1 368 ? -11.704 0.468 -0.255 1.00 97.88 368 ALA A CA 1
ATOM 2783 C C . ALA A 1 368 ? -12.407 -0.039 0.995 1.00 97.88 368 ALA A C 1
ATOM 2785 O O . ALA A 1 368 ? -11.944 0.205 2.100 1.00 97.88 368 ALA A O 1
ATOM 2786 N N . VAL A 1 369 ? -13.507 -0.763 0.842 1.00 98.31 369 VAL A N 1
ATOM 2787 C CA . VAL A 1 369 ? -14.237 -1.338 1.973 1.00 98.31 369 VAL A CA 1
ATOM 2788 C C . VAL A 1 369 ? -14.422 -2.833 1.787 1.00 98.31 369 VAL A C 1
ATOM 2790 O O . VAL A 1 369 ? -14.621 -3.306 0.670 1.00 98.31 369 VAL A O 1
ATOM 2793 N N . TYR A 1 370 ? -14.390 -3.579 2.882 1.00 96.88 370 TYR A N 1
ATOM 2794 C CA . TYR A 1 370 ? -14.831 -4.963 2.923 1.00 96.88 370 TYR A CA 1
ATOM 2795 C C . TYR A 1 370 ? -16.262 -5.016 3.428 1.00 96.88 370 TYR A C 1
ATOM 2797 O O . TYR A 1 370 ? -16.571 -4.478 4.493 1.00 96.88 370 TYR A O 1
ATOM 2805 N N . ARG A 1 371 ? -17.126 -5.687 2.671 1.00 95.50 371 ARG A N 1
ATOM 2806 C CA . ARG A 1 371 ? -18.507 -5.955 3.046 1.00 95.50 371 ARG A CA 1
ATOM 2807 C C . ARG A 1 371 ? -18.615 -7.361 3.628 1.00 95.50 371 ARG A C 1
ATOM 2809 O O . ARG A 1 371 ? -18.590 -8.322 2.854 1.00 95.50 371 ARG A O 1
ATOM 2816 N N . PRO A 1 372 ? -18.793 -7.513 4.955 1.00 92.88 372 PRO A N 1
ATOM 2817 C CA . PRO A 1 372 ? -18.829 -8.834 5.575 1.00 92.88 372 PRO A CA 1
ATOM 2818 C C . PRO A 1 372 ? -20.016 -9.684 5.115 1.00 92.88 372 PRO A C 1
ATOM 2820 O O . PRO A 1 372 ? -19.888 -10.896 5.008 1.00 92.88 372 PRO A O 1
ATOM 2823 N N . SER A 1 373 ? -21.163 -9.067 4.803 1.00 90.12 373 SER A N 1
ATOM 2824 C CA . SER A 1 373 ? -22.376 -9.792 4.393 1.00 90.12 373 SER A CA 1
ATOM 2825 C C . SER A 1 373 ? -22.247 -10.519 3.054 1.00 90.12 373 SER A C 1
ATOM 2827 O O . SER A 1 373 ? -23.019 -11.436 2.793 1.00 90.12 373 SER A O 1
ATOM 2829 N N . THR A 1 374 ? -21.292 -10.120 2.212 1.00 91.50 374 THR A N 1
ATOM 2830 C CA . THR A 1 374 ? -21.054 -10.718 0.891 1.00 91.50 374 THR A CA 1
ATOM 2831 C C . THR A 1 374 ? -19.600 -11.144 0.691 1.00 91.50 374 THR A C 1
ATOM 2833 O O . THR A 1 374 ? -19.210 -11.463 -0.430 1.00 91.50 374 THR A O 1
ATOM 2836 N N . SER A 1 375 ? -18.766 -11.082 1.736 1.00 91.75 375 SER A N 1
ATOM 2837 C CA . SER A 1 375 ? -17.311 -11.294 1.665 1.00 91.75 375 SER A CA 1
ATOM 2838 C C . SER A 1 375 ? -16.643 -10.611 0.468 1.00 91.75 375 SER A C 1
ATOM 2840 O O . SER A 1 375 ? -15.826 -11.204 -0.236 1.00 91.75 375 SER A O 1
ATOM 2842 N N . THR A 1 376 ? -17.024 -9.363 0.194 1.00 92.69 376 THR A N 1
ATOM 2843 C CA . THR A 1 376 ? -16.601 -8.641 -1.014 1.00 92.69 376 THR A CA 1
ATOM 2844 C C . THR A 1 376 ? -15.796 -7.400 -0.658 1.00 92.69 376 THR A C 1
ATOM 2846 O O . THR A 1 376 ? -16.248 -6.578 0.138 1.00 92.69 376 THR A O 1
ATOM 2849 N N . PHE A 1 377 ? -14.641 -7.220 -1.295 1.00 95.19 377 PHE A N 1
ATOM 2850 C CA . PHE A 1 377 ? -13.941 -5.941 -1.329 1.00 95.19 377 PHE A CA 1
ATOM 2851 C C . PHE A 1 377 ? -14.520 -5.054 -2.430 1.00 95.19 377 PHE A C 1
ATOM 2853 O O . PHE A 1 377 ? -14.667 -5.480 -3.576 1.00 95.19 377 PHE A O 1
ATOM 2860 N N . HIS A 1 378 ? -14.831 -3.811 -2.082 1.00 97.06 378 HIS A N 1
ATOM 2861 C CA . HIS A 1 378 ? -15.211 -2.745 -3.000 1.00 97.06 378 HIS A CA 1
ATOM 2862 C C . HIS A 1 378 ? -14.106 -1.703 -3.000 1.00 97.06 378 HIS A C 1
ATOM 2864 O O . HIS A 1 378 ? -13.864 -1.088 -1.969 1.00 97.06 378 HIS A O 1
ATOM 2870 N N . ILE A 1 379 ? -13.460 -1.494 -4.140 1.00 96.12 379 ILE A N 1
ATOM 2871 C CA . ILE A 1 379 ? -12.272 -0.649 -4.265 1.00 96.12 379 ILE A CA 1
ATOM 2872 C C . ILE A 1 379 ? -12.581 0.482 -5.234 1.00 96.12 379 ILE A C 1
ATOM 2874 O O . ILE A 1 379 ? -13.016 0.225 -6.356 1.00 96.12 379 ILE A O 1
ATOM 2878 N N . ARG A 1 380 ? -12.349 1.726 -4.814 1.00 95.12 380 ARG A N 1
ATOM 2879 C CA . ARG A 1 380 ? -12.431 2.896 -5.687 1.00 95.12 380 ARG A CA 1
ATOM 2880 C C . ARG A 1 380 ? -11.080 3.145 -6.349 1.00 95.12 380 ARG A C 1
ATOM 2882 O O . ARG A 1 380 ? -10.115 3.522 -5.680 1.00 95.12 380 ARG A O 1
ATOM 2889 N N . MET A 1 381 ? -11.033 2.950 -7.660 1.00 85.25 381 MET A N 1
ATOM 2890 C CA . MET A 1 381 ? -9.855 3.176 -8.496 1.00 85.25 381 MET A CA 1
ATOM 2891 C C . MET A 1 381 ? -9.625 4.681 -8.731 1.00 85.25 381 MET A C 1
ATOM 2893 O O . MET A 1 381 ? -10.456 5.516 -8.360 1.00 85.25 381 MET A O 1
ATOM 2897 N N . ALA A 1 382 ? -8.480 5.054 -9.317 1.00 78.25 382 ALA A N 1
ATOM 2898 C CA . ALA A 1 382 ? -8.134 6.470 -9.547 1.00 78.25 382 ALA A CA 1
ATOM 2899 C C . ALA A 1 382 ? -9.075 7.154 -10.549 1.00 78.25 382 ALA A C 1
ATOM 2901 O O . ALA A 1 382 ? -9.357 8.340 -10.410 1.00 78.25 382 ALA A O 1
ATOM 2902 N N . ASP A 1 383 ? -9.590 6.400 -11.517 1.00 77.75 383 ASP A N 1
ATOM 2903 C CA . ASP A 1 383 ? -10.594 6.845 -12.488 1.00 77.75 383 ASP A CA 1
ATOM 2904 C C . ASP A 1 383 ? -12.024 6.875 -11.910 1.00 77.75 383 ASP A C 1
ATOM 2906 O O . ASP A 1 383 ? -12.990 7.064 -12.645 1.00 77.75 383 ASP A O 1
ATOM 2910 N N . LEU A 1 384 ? -12.158 6.690 -10.590 1.00 85.00 384 LEU A N 1
ATOM 2911 C CA . LEU A 1 384 ? -13.409 6.614 -9.833 1.00 85.00 384 LEU A CA 1
ATOM 2912 C C . LEU A 1 384 ? -14.265 5.373 -10.120 1.00 85.00 384 LEU A C 1
ATOM 2914 O O . LEU A 1 384 ? -15.333 5.226 -9.517 1.00 85.00 384 LEU A O 1
ATOM 2918 N N . SER A 1 385 ? -13.803 4.452 -10.970 1.00 87.81 385 SER A N 1
ATOM 2919 C CA . SER A 1 385 ? -14.468 3.168 -11.166 1.00 87.81 385 SER A CA 1
ATOM 2920 C C . SER A 1 385 ? -14.412 2.322 -9.890 1.00 87.81 385 SER A C 1
ATOM 2922 O O . SER A 1 385 ? -13.508 2.451 -9.056 1.00 87.81 385 SER A O 1
ATOM 2924 N N . ILE A 1 386 ? -15.423 1.465 -9.708 1.00 93.25 386 ILE A N 1
ATOM 2925 C CA . ILE A 1 386 ? -15.520 0.585 -8.541 1.00 93.25 386 ILE A CA 1
ATOM 2926 C C . ILE A 1 386 ? -15.247 -0.857 -8.945 1.00 93.25 386 ILE A C 1
ATOM 2928 O O . ILE A 1 386 ? -16.111 -1.524 -9.524 1.00 93.25 386 ILE A O 1
ATOM 2932 N N . THR A 1 387 ? -14.087 -1.357 -8.536 1.00 89.12 387 THR A N 1
ATOM 2933 C CA . THR A 1 387 ? -13.712 -2.767 -8.649 1.00 89.12 387 THR A CA 1
ATOM 2934 C C . THR A 1 387 ? -14.329 -3.553 -7.495 1.00 89.12 387 THR A C 1
ATOM 2936 O O . THR A 1 387 ? -14.337 -3.100 -6.347 1.00 89.12 387 THR A O 1
ATOM 2939 N N . ARG A 1 388 ? -14.888 -4.730 -7.793 1.00 92.69 388 ARG A N 1
ATOM 2940 C CA . ARG A 1 388 ? -15.530 -5.612 -6.808 1.00 92.69 388 ARG A CA 1
ATOM 2941 C C . ARG A 1 388 ? -14.884 -6.979 -6.859 1.00 92.69 388 ARG A C 1
ATOM 2943 O O . ARG A 1 388 ? -14.866 -7.592 -7.921 1.00 92.69 388 ARG A O 1
ATOM 2950 N N . ILE A 1 389 ? -14.381 -7.449 -5.725 1.00 88.38 389 ILE A N 1
ATOM 2951 C CA . ILE A 1 389 ? -13.673 -8.727 -5.647 1.00 88.38 389 ILE A CA 1
ATOM 2952 C C . ILE A 1 389 ? -14.240 -9.524 -4.484 1.00 88.38 389 ILE A C 1
ATOM 2954 O O . ILE A 1 389 ? -14.132 -9.122 -3.325 1.00 88.38 389 ILE A O 1
ATOM 2958 N N . VAL A 1 390 ? -14.860 -10.659 -4.798 1.00 88.12 390 VAL A N 1
ATOM 2959 C CA . VAL A 1 390 ? -15.298 -11.624 -3.786 1.00 88.12 390 VAL A CA 1
ATOM 2960 C C . VAL A 1 390 ? -14.057 -12.337 -3.256 1.00 88.12 390 VAL A C 1
ATOM 2962 O O . VAL A 1 390 ? -13.294 -12.933 -4.019 1.00 88.12 390 VAL A O 1
ATOM 2965 N N . PHE A 1 391 ? -13.819 -12.224 -1.953 1.00 84.44 391 PHE A N 1
ATOM 2966 C CA . PHE A 1 391 ? -12.598 -12.710 -1.320 1.00 84.44 391 PHE A CA 1
ATOM 2967 C C . PHE A 1 391 ? -12.687 -14.176 -0.900 1.00 84.44 391 PHE A C 1
ATOM 2969 O O . PHE A 1 391 ? -11.732 -14.928 -1.085 1.00 84.44 391 PHE A O 1
ATOM 2976 N N . GLY A 1 392 ? -13.824 -14.575 -0.334 1.00 72.69 392 GLY A N 1
ATOM 2977 C CA . GLY A 1 392 ? -13.986 -15.875 0.303 1.00 72.69 392 GLY A CA 1
ATOM 2978 C C . GLY A 1 392 ? -15.442 -16.308 0.411 1.00 72.69 392 GLY A C 1
ATOM 2979 O O . GLY A 1 392 ? -16.327 -15.739 -0.223 1.00 72.69 392 GLY A O 1
ATOM 2980 N N . ASP A 1 393 ? -15.662 -17.331 1.227 1.00 66.44 393 ASP A N 1
ATOM 2981 C CA . ASP A 1 393 ? -16.889 -18.126 1.318 1.00 66.44 393 ASP A CA 1
ATOM 2982 C C . ASP A 1 393 ? -18.006 -17.542 2.206 1.00 66.44 393 ASP A C 1
ATOM 2984 O O . ASP A 1 393 ? -19.017 -18.208 2.416 1.00 66.44 393 ASP A O 1
ATOM 2988 N N . GLY A 1 394 ? -17.871 -16.313 2.721 1.00 60.06 394 GLY A N 1
ATOM 2989 C CA . GLY A 1 394 ? -18.897 -15.709 3.587 1.00 60.06 394 GLY A CA 1
ATOM 2990 C C . GLY A 1 394 ? -18.653 -15.856 5.090 1.00 60.06 394 GLY A C 1
ATOM 2991 O O . GLY A 1 394 ? -19.558 -15.580 5.881 1.00 60.06 394 GLY A O 1
ATOM 2992 N N . SER A 1 395 ? -17.470 -16.310 5.511 1.00 67.81 395 SER A N 1
ATOM 2993 C CA . SER A 1 395 ? -17.162 -16.546 6.925 1.00 67.81 395 SER A CA 1
ATOM 2994 C C . SER A 1 395 ? -17.333 -15.290 7.801 1.00 67.81 395 SER A C 1
ATOM 2996 O O . SER A 1 395 ? -16.729 -14.238 7.574 1.00 67.81 395 SER A O 1
ATOM 2998 N N . LYS A 1 396 ? -18.177 -15.392 8.839 1.00 70.12 396 LYS A N 1
ATOM 2999 C CA . LYS A 1 396 ? -18.460 -14.284 9.768 1.00 70.12 396 LYS A CA 1
ATOM 3000 C C . LYS A 1 396 ? -17.237 -13.967 10.637 1.00 70.12 396 LYS A C 1
ATOM 3002 O O . LYS A 1 396 ? -16.645 -14.867 11.219 1.00 70.12 396 LYS A O 1
ATOM 3007 N N . GLY A 1 397 ? -16.937 -12.678 10.805 1.00 82.12 397 GLY A N 1
ATOM 3008 C CA . GLY A 1 397 ? -15.894 -12.192 11.722 1.00 82.12 397 GLY A CA 1
ATOM 3009 C C . GLY A 1 397 ? -14.573 -11.795 11.059 1.00 82.12 397 GLY A C 1
ATOM 3010 O O . GLY A 1 397 ? -13.699 -11.267 11.744 1.00 82.12 397 GLY A O 1
ATOM 3011 N N . ASP A 1 398 ? -14.446 -11.987 9.745 1.00 92.50 398 ASP A N 1
ATOM 3012 C CA . ASP A 1 398 ? -13.283 -11.554 8.970 1.00 92.50 398 ASP A CA 1
ATOM 3013 C C . ASP A 1 398 ? -13.101 -10.027 9.042 1.00 92.50 398 ASP A C 1
ATOM 3015 O O . ASP A 1 398 ? -14.027 -9.252 8.773 1.00 92.50 398 ASP A O 1
ATOM 3019 N N . ARG A 1 399 ? -11.888 -9.594 9.399 1.00 94.56 399 ARG A N 1
ATOM 3020 C CA . ARG A 1 399 ? -11.481 -8.183 9.432 1.00 94.56 399 ARG A CA 1
ATOM 3021 C C . ARG A 1 399 ? -10.444 -7.913 8.346 1.00 94.56 399 ARG A C 1
ATOM 3023 O O . ARG A 1 399 ? -9.502 -8.695 8.251 1.00 94.56 399 ARG A O 1
ATOM 3030 N N . PRO A 1 400 ? -10.552 -6.829 7.564 1.00 95.38 400 PRO A N 1
ATOM 3031 C CA . PRO A 1 400 ? -9.536 -6.480 6.576 1.00 95.38 400 PRO A CA 1
ATOM 3032 C C . PRO A 1 400 ? -8.152 -6.342 7.200 1.00 95.38 400 PRO A C 1
ATOM 3034 O O . PRO A 1 400 ? -8.003 -5.768 8.277 1.00 95.38 400 PRO A O 1
ATOM 3037 N N . ALA A 1 401 ? -7.154 -6.867 6.505 1.00 95.06 401 ALA A N 1
ATOM 3038 C CA . ALA A 1 401 ? -5.754 -6.815 6.898 1.00 95.06 401 ALA A CA 1
ATOM 3039 C C . ALA A 1 401 ? -4.911 -6.497 5.661 1.00 95.06 401 ALA A C 1
ATOM 3041 O O . ALA A 1 401 ? -4.072 -7.290 5.255 1.00 95.06 401 ALA A O 1
ATOM 3042 N N . ILE A 1 402 ? -5.227 -5.391 4.990 1.00 93.75 402 ILE A N 1
ATOM 3043 C CA . ILE A 1 402 ? -4.610 -5.038 3.712 1.00 93.75 402 ILE A CA 1
ATOM 3044 C C . ILE A 1 402 ? -3.131 -4.730 3.916 1.00 93.75 402 ILE A C 1
ATOM 3046 O O . ILE A 1 402 ? -2.763 -4.027 4.850 1.00 93.75 402 ILE A O 1
ATOM 3050 N N . GLY A 1 403 ? -2.304 -5.271 3.031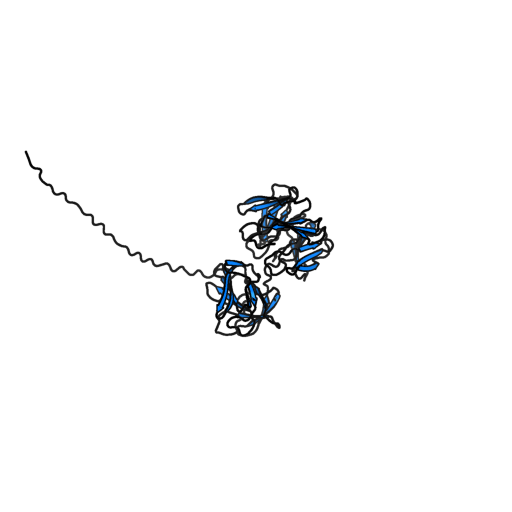 1.00 87.56 403 GLY A N 1
ATOM 3051 C CA . GLY A 1 403 ? -0.869 -5.055 3.042 1.00 87.56 403 GLY A CA 1
ATOM 3052 C C . GLY A 1 403 ? -0.194 -5.784 1.895 1.00 87.56 403 GLY A C 1
ATOM 3053 O O . GLY A 1 403 ? -0.817 -6.556 1.162 1.00 87.56 403 GLY A O 1
ATOM 3054 N N . LYS A 1 404 ? 1.083 -5.507 1.711 1.00 81.00 404 LYS A N 1
ATOM 3055 C CA . LYS A 1 404 ? 1.959 -6.119 0.724 1.00 81.00 404 LYS A CA 1
ATOM 3056 C C . LYS A 1 404 ? 2.654 -7.323 1.352 1.00 81.00 404 LYS A C 1
ATOM 3058 O O . LYS A 1 404 ? 3.692 -7.169 1.981 1.00 81.00 404 LYS A O 1
ATOM 3063 N N . PHE A 1 405 ? 2.120 -8.523 1.171 1.00 81.00 405 PHE A N 1
ATOM 3064 C CA . PHE A 1 405 ? 2.705 -9.733 1.752 1.00 81.00 405 PHE A CA 1
ATOM 3065 C C . PHE A 1 405 ? 3.624 -10.461 0.769 1.00 81.00 405 PHE A C 1
ATOM 3067 O O . PHE A 1 405 ? 3.480 -10.332 -0.448 1.00 81.00 405 PHE A O 1
ATOM 3074 N N . GLU A 1 406 ? 4.550 -11.246 1.325 1.00 64.56 406 GLU A N 1
ATOM 3075 C CA . GLU A 1 406 ? 5.376 -12.215 0.587 1.00 64.56 406 GLU A CA 1
ATOM 3076 C C . GLU A 1 406 ? 4.568 -13.309 -0.117 1.00 64.56 406 GLU A C 1
ATOM 3078 O O . GLU A 1 406 ? 3.529 -13.758 0.444 1.00 64.56 406 GLU A O 1
#

Radius of gyration: 29.39 Å; chains: 1; bounding box: 108×79×75 Å